Protein AF-A0A9E3QJW7-F1 (afdb_monomer)

Structure (mmCIF, N/CA/C/O backbone):
data_AF-A0A9E3QJW7-F1
#
_entry.id   AF-A0A9E3QJW7-F1
#
loop_
_atom_site.group_PDB
_atom_site.id
_atom_site.type_symbol
_atom_site.label_atom_id
_atom_site.label_alt_id
_atom_site.label_comp_id
_atom_site.label_asym_id
_atom_site.label_entity_id
_atom_site.label_seq_id
_atom_site.pdbx_PDB_ins_code
_atom_site.Cartn_x
_atom_site.Cartn_y
_atom_site.Cartn_z
_atom_site.occupancy
_atom_site.B_iso_or_equiv
_atom_site.auth_seq_id
_atom_site.auth_comp_id
_atom_site.auth_asym_id
_atom_site.auth_atom_id
_atom_site.pdbx_PDB_model_num
ATOM 1 N N . MET A 1 1 ? 6.721 33.838 -34.056 1.00 31.48 1 MET A N 1
ATOM 2 C CA . MET A 1 1 ? 6.720 32.719 -35.029 1.00 31.48 1 MET A CA 1
ATOM 3 C C . MET A 1 1 ? 8.173 32.371 -35.307 1.00 31.48 1 MET A C 1
ATOM 5 O O . MET A 1 1 ? 8.906 33.285 -35.630 1.00 31.48 1 MET A O 1
ATOM 9 N N . GLN A 1 2 ? 8.704 31.165 -35.151 1.00 28.83 2 GLN A N 1
ATOM 10 C CA . GLN A 1 2 ? 8.181 29.875 -34.718 1.00 28.83 2 GLN A CA 1
ATOM 11 C C . GLN A 1 2 ? 9.437 29.107 -34.252 1.00 28.83 2 GLN A C 1
ATOM 13 O O . GLN A 1 2 ? 10.303 28.796 -35.063 1.00 28.83 2 GLN A O 1
ATOM 18 N N . LEU A 1 3 ? 9.598 28.912 -32.939 1.00 25.64 3 LEU A N 1
ATOM 19 C CA . LEU A 1 3 ? 10.687 28.116 -32.361 1.00 25.64 3 LEU A CA 1
ATOM 20 C C . LEU A 1 3 ? 10.338 26.639 -32.567 1.00 25.64 3 LEU A C 1
ATOM 22 O O . LEU A 1 3 ? 9.474 26.096 -31.883 1.00 25.64 3 LEU A O 1
ATOM 26 N N . GLY A 1 4 ? 10.965 26.014 -33.559 1.00 29.80 4 GLY A N 1
ATOM 27 C CA . GLY A 1 4 ? 10.860 24.583 -33.808 1.00 29.80 4 GLY A CA 1
ATOM 28 C C . GLY A 1 4 ? 11.820 23.811 -32.914 1.00 29.80 4 GLY A C 1
ATOM 29 O O . GLY A 1 4 ? 12.896 23.434 -33.361 1.00 29.80 4 GLY A O 1
ATOM 30 N N . THR A 1 5 ? 11.422 23.552 -31.671 1.00 27.86 5 THR A N 1
ATOM 31 C CA . THR A 1 5 ? 12.061 22.520 -30.847 1.00 27.86 5 THR A CA 1
ATOM 32 C C . THR A 1 5 ? 11.165 21.291 -30.864 1.00 27.86 5 THR A C 1
ATOM 34 O O . THR A 1 5 ? 10.230 21.165 -30.075 1.00 27.86 5 THR A O 1
ATOM 37 N N . VAL A 1 6 ? 11.419 20.389 -31.810 1.00 31.25 6 VAL A N 1
ATOM 38 C CA . VAL A 1 6 ? 10.784 19.070 -31.848 1.00 31.25 6 VAL A CA 1
ATOM 39 C C . VAL A 1 6 ? 11.534 18.169 -30.865 1.00 31.25 6 VAL A C 1
ATOM 41 O O . VAL A 1 6 ? 12.520 17.535 -31.223 1.00 31.25 6 VAL A O 1
ATOM 44 N N . TYR A 1 7 ? 11.075 18.106 -29.613 1.00 31.20 7 TYR A N 1
ATOM 45 C CA . TYR A 1 7 ? 11.395 16.978 -28.734 1.00 31.20 7 TYR A CA 1
ATOM 46 C C . TYR A 1 7 ? 10.471 15.814 -29.103 1.00 31.20 7 TYR A C 1
ATOM 48 O O . TYR A 1 7 ? 9.400 15.641 -28.526 1.00 31.20 7 TYR A O 1
ATOM 56 N N . ALA A 1 8 ? 10.870 15.030 -30.102 1.00 31.38 8 ALA A N 1
ATOM 57 C CA . ALA A 1 8 ? 10.244 13.753 -30.411 1.00 31.38 8 ALA A CA 1
ATOM 58 C C . ALA A 1 8 ? 11.150 12.612 -29.933 1.00 31.38 8 ALA A C 1
ATOM 60 O O . ALA A 1 8 ? 12.107 12.266 -30.615 1.00 31.38 8 ALA A O 1
ATOM 61 N N . CYS A 1 9 ? 10.826 12.032 -28.773 1.00 32.59 9 CYS A N 1
ATOM 62 C CA . CYS A 1 9 ? 10.809 10.577 -28.570 1.00 32.59 9 CYS A CA 1
ATOM 63 C C . CYS A 1 9 ? 10.028 10.241 -27.279 1.00 32.59 9 CYS A C 1
ATOM 65 O O . CYS A 1 9 ? 10.591 9.996 -26.219 1.00 32.59 9 CYS A O 1
ATOM 67 N N . ALA A 1 10 ? 8.696 10.305 -27.365 1.00 38.59 10 ALA A N 1
ATOM 68 C CA . ALA A 1 10 ? 7.744 9.764 -26.379 1.00 38.59 10 ALA A CA 1
ATOM 69 C C . ALA A 1 10 ? 6.704 8.843 -27.061 1.00 38.59 10 ALA A C 1
ATOM 71 O O . ALA A 1 10 ? 5.594 8.629 -26.583 1.00 38.59 10 ALA A O 1
ATOM 72 N N . SER A 1 11 ? 7.058 8.319 -28.230 1.00 49.03 11 SER A N 1
ATOM 73 C CA . SER A 1 11 ? 6.372 7.254 -28.968 1.00 49.03 11 SER A CA 1
ATOM 74 C C . SER A 1 11 ? 6.883 5.906 -28.428 1.00 49.03 11 SER A C 1
ATOM 76 O O . SER A 1 11 ? 8.088 5.721 -28.449 1.00 49.03 11 SER A O 1
ATOM 78 N N . ARG A 1 12 ? 6.133 4.897 -27.954 1.00 67.56 12 ARG A N 1
ATOM 79 C CA . ARG A 1 12 ? 4.726 4.479 -28.103 1.00 67.56 12 ARG A CA 1
ATOM 80 C C . ARG A 1 12 ? 4.368 3.485 -26.968 1.00 67.56 12 ARG A C 1
ATOM 82 O O . ARG A 1 12 ? 4.414 2.275 -27.187 1.00 67.56 12 ARG A O 1
ATOM 89 N N . LEU A 1 13 ? 3.999 3.935 -25.767 1.00 86.44 13 LEU A N 1
ATOM 90 C CA . LEU A 1 13 ? 3.218 3.053 -24.882 1.00 86.44 13 LEU A CA 1
ATOM 91 C C . LEU A 1 13 ? 1.763 3.136 -25.345 1.00 86.44 13 LEU A C 1
ATOM 93 O O . LEU A 1 13 ? 1.058 4.105 -25.076 1.00 86.44 13 LEU A O 1
ATOM 97 N N . ALA A 1 14 ? 1.359 2.163 -26.155 1.00 92.00 14 ALA A N 1
ATOM 98 C CA . ALA A 1 14 ? 0.038 2.090 -26.761 1.00 92.00 14 ALA A CA 1
ATOM 99 C C . ALA A 1 14 ? -0.401 0.624 -26.873 1.00 92.00 14 ALA A C 1
ATOM 101 O O . ALA A 1 14 ? 0.463 -0.258 -26.950 1.00 92.00 14 ALA A O 1
ATOM 102 N N . PRO A 1 15 ? -1.716 0.347 -26.941 1.00 94.06 15 PRO A N 1
ATOM 103 C CA . PRO A 1 15 ? -2.205 -0.996 -27.223 1.00 94.06 15 PRO A CA 1
ATOM 104 C C . PRO A 1 15 ? -1.547 -1.563 -28.489 1.00 94.06 15 PRO A C 1
ATOM 106 O O . PRO A 1 15 ? -1.438 -0.885 -29.510 1.00 94.06 15 PRO A O 1
ATOM 109 N N . GLY A 1 16 ? -1.073 -2.803 -28.413 1.00 93.00 16 GLY A N 1
ATOM 110 C CA . GLY A 1 16 ? -0.379 -3.505 -29.491 1.00 93.00 16 GLY A CA 1
ATOM 111 C C . GLY A 1 16 ? 1.133 -3.270 -29.571 1.00 93.00 16 GLY A C 1
ATOM 112 O O . GLY A 1 16 ? 1.803 -4.040 -30.263 1.00 93.00 16 GLY A O 1
ATOM 113 N N . ALA A 1 17 ? 1.685 -2.273 -28.869 1.00 93.50 17 ALA A N 1
ATOM 114 C CA . ALA A 1 17 ? 3.126 -2.016 -28.849 1.00 93.50 17 ALA A CA 1
ATOM 115 C C . ALA A 1 17 ? 3.904 -3.135 -28.131 1.00 93.50 17 ALA A C 1
ATOM 117 O O . ALA A 1 17 ? 3.371 -3.803 -27.246 1.00 93.50 17 ALA A O 1
ATOM 118 N N . GLN A 1 18 ? 5.176 -3.321 -28.496 1.00 93.88 18 GLN A N 1
ATOM 119 C CA . GLN A 1 18 ? 6.079 -4.309 -27.889 1.00 93.88 18 GLN A CA 1
ATOM 120 C C . GLN A 1 18 ? 7.389 -3.651 -27.425 1.00 93.88 18 GLN A C 1
ATOM 122 O O . GLN A 1 18 ? 8.423 -3.832 -28.064 1.00 93.88 18 GLN A O 1
ATOM 127 N N . PRO A 1 19 ? 7.373 -2.855 -26.337 1.00 90.31 19 PRO A N 1
ATOM 128 C CA . PRO A 1 19 ? 8.583 -2.199 -25.828 1.00 90.31 19 PRO A CA 1
ATOM 129 C C . PRO A 1 19 ? 9.615 -3.199 -25.281 1.00 90.31 19 PRO A C 1
ATOM 131 O O . PRO A 1 19 ? 10.808 -2.913 -25.244 1.00 90.31 19 PRO A O 1
ATOM 134 N N . ILE A 1 20 ? 9.160 -4.385 -24.868 1.00 92.06 20 ILE A N 1
ATOM 135 C CA . ILE A 1 20 ? 10.013 -5.532 -24.563 1.00 92.06 20 ILE A CA 1
ATOM 136 C C . ILE A 1 20 ? 9.689 -6.606 -25.597 1.00 92.06 20 ILE A C 1
ATOM 138 O O . ILE A 1 20 ? 8.522 -6.953 -25.783 1.00 92.06 20 ILE A O 1
ATOM 142 N N . SER A 1 21 ? 10.720 -7.148 -26.248 1.00 89.69 21 SER A N 1
ATOM 143 C CA . SER A 1 21 ? 10.551 -8.210 -27.244 1.00 89.69 21 SER A CA 1
ATOM 144 C C . SER A 1 21 ? 9.751 -9.385 -26.670 1.00 89.69 21 SER A C 1
ATOM 146 O O . SER A 1 21 ? 10.072 -9.907 -25.600 1.00 89.69 21 SER A O 1
ATOM 148 N N . GLY A 1 22 ? 8.683 -9.766 -27.373 1.00 90.94 22 GLY A N 1
ATOM 149 C CA . GLY A 1 22 ? 7.771 -10.835 -26.968 1.00 90.94 22 GLY A CA 1
ATOM 150 C C . GLY A 1 22 ? 6.655 -10.426 -25.998 1.00 90.94 22 GLY A C 1
ATOM 151 O O . GLY A 1 22 ? 5.765 -11.237 -25.769 1.00 90.94 22 GLY A O 1
ATOM 152 N N . PHE A 1 23 ? 6.647 -9.197 -25.471 1.00 95.12 23 PHE A N 1
ATOM 153 C CA . PHE A 1 23 ? 5.583 -8.702 -24.591 1.00 95.12 23 PHE A CA 1
ATOM 154 C C . PHE A 1 23 ? 4.743 -7.635 -25.293 1.00 95.12 23 PHE A C 1
ATOM 156 O O . PHE A 1 23 ? 5.212 -6.521 -25.525 1.00 95.12 23 PHE A O 1
ATOM 163 N N . ARG A 1 24 ? 3.488 -7.957 -25.618 1.00 96.38 24 ARG A N 1
ATOM 164 C CA . ARG A 1 24 ? 2.569 -7.058 -26.334 1.00 96.38 24 ARG A CA 1
ATOM 165 C C . ARG A 1 24 ? 1.632 -6.343 -25.373 1.00 96.38 24 ARG A C 1
ATOM 167 O O . ARG A 1 24 ? 0.819 -6.991 -24.728 1.00 96.38 24 ARG A O 1
ATOM 174 N N . LEU A 1 25 ? 1.697 -5.015 -25.323 1.00 96.69 25 LEU A N 1
ATOM 175 C CA . LEU A 1 25 ? 0.803 -4.194 -24.505 1.00 96.69 25 LEU A CA 1
ATOM 176 C C . LEU A 1 25 ? -0.653 -4.344 -24.953 1.00 96.69 25 LEU A C 1
ATOM 178 O O . LEU A 1 25 ? -0.932 -4.400 -26.152 1.00 96.69 25 LEU A O 1
ATOM 182 N N . ARG A 1 26 ? -1.583 -4.368 -23.998 1.00 95.19 26 ARG A N 1
ATOM 183 C CA . ARG A 1 26 ? -3.026 -4.410 -24.258 1.00 95.19 26 ARG A CA 1
ATOM 184 C C . ARG A 1 26 ? -3.720 -3.200 -23.666 1.00 95.19 26 ARG A C 1
ATOM 186 O O . ARG A 1 26 ? -3.970 -2.241 -24.388 1.00 95.19 26 ARG A O 1
ATOM 193 N N . ASP A 1 27 ? -3.948 -3.221 -22.360 1.00 93.69 27 ASP A N 1
ATOM 194 C CA . ASP A 1 27 ? -4.720 -2.205 -21.660 1.00 93.69 27 ASP A CA 1
ATOM 195 C C . ASP A 1 27 ? -3.830 -1.469 -20.667 1.00 93.69 27 ASP A C 1
ATOM 197 O O . ASP A 1 27 ? -3.009 -2.064 -19.964 1.00 93.69 27 ASP A O 1
ATOM 201 N N . ARG A 1 28 ? -3.998 -0.152 -20.579 1.00 93.50 28 ARG A N 1
ATOM 202 C CA . ARG A 1 28 ? -3.346 0.624 -19.526 1.00 93.50 28 ARG A CA 1
ATOM 203 C C . ARG A 1 28 ? -4.141 0.459 -18.236 1.00 93.50 28 ARG A C 1
ATOM 205 O O . ARG A 1 28 ? -5.242 0.987 -18.122 1.00 93.50 28 ARG A O 1
ATOM 212 N N . LEU A 1 29 ? -3.559 -0.241 -17.269 1.00 88.75 29 LEU A N 1
ATOM 213 C CA . LEU A 1 29 ? -4.174 -0.537 -15.975 1.00 88.75 29 LEU A CA 1
ATOM 214 C C . LEU A 1 29 ? -4.125 0.667 -15.037 1.00 88.75 29 LEU A C 1
ATOM 216 O O . LEU A 1 29 ? -5.066 0.924 -14.297 1.00 88.75 29 LEU A O 1
ATOM 220 N N . SER A 1 30 ? -3.018 1.415 -15.046 1.00 82.38 30 SER A N 1
ATOM 221 C CA . SER A 1 30 ? -2.906 2.621 -14.227 1.00 82.38 30 SER A CA 1
ATOM 222 C C . SER A 1 30 ? -1.926 3.639 -14.797 1.00 82.38 30 SER A C 1
ATOM 224 O O . SER A 1 30 ? -0.978 3.304 -15.510 1.00 82.38 30 SER A O 1
ATOM 226 N N . LEU A 1 31 ? -2.166 4.899 -14.440 1.00 81.31 31 LEU A N 1
ATOM 227 C CA . LEU A 1 31 ? -1.264 6.022 -14.654 1.00 81.31 31 LEU A CA 1
ATOM 228 C C . LEU A 1 31 ? -1.027 6.685 -13.296 1.00 81.31 31 LEU A C 1
ATOM 230 O O . LEU A 1 31 ? -1.947 7.252 -12.706 1.00 81.31 31 LEU A O 1
ATOM 234 N N . GLY A 1 32 ? 0.188 6.563 -12.772 1.00 67.25 32 GLY A N 1
ATOM 235 C CA . GLY A 1 32 ? 0.577 7.115 -11.480 1.00 67.25 32 GLY A CA 1
ATOM 236 C C . GLY A 1 32 ? 1.787 8.030 -11.594 1.00 67.25 32 GLY A C 1
ATOM 237 O O . GLY A 1 32 ? 2.470 8.064 -12.611 1.00 67.25 32 GLY A O 1
ATOM 238 N N . SER A 1 33 ? 2.077 8.742 -10.508 1.00 59.50 33 SER A N 1
ATOM 239 C CA . SER A 1 33 ? 3.256 9.607 -10.412 1.00 59.50 33 SER A CA 1
ATOM 240 C C . SER A 1 33 ? 4.560 8.806 -10.539 1.00 59.50 33 SER A C 1
ATOM 242 O O . SER A 1 33 ? 5.439 9.148 -11.314 1.00 59.50 33 SER A O 1
ATOM 244 N N . ALA A 1 34 ? 4.604 7.618 -9.930 1.00 62.06 34 ALA A N 1
ATOM 245 C CA . ALA A 1 34 ? 5.728 6.698 -10.081 1.00 62.06 34 ALA A CA 1
ATOM 246 C C . ALA A 1 34 ? 5.868 6.087 -11.493 1.00 62.06 34 ALA A C 1
ATOM 248 O O . ALA A 1 34 ? 6.875 5.435 -11.748 1.00 62.06 34 ALA A O 1
ATOM 249 N N . GLY A 1 35 ? 4.879 6.230 -12.384 1.00 79.00 35 GLY A N 1
ATOM 250 C CA . GLY A 1 35 ? 4.906 5.654 -13.729 1.00 79.00 35 GLY A CA 1
ATOM 251 C C . GLY A 1 35 ? 3.604 4.983 -14.168 1.00 79.00 35 GLY A C 1
ATOM 252 O O . GLY A 1 35 ? 2.576 5.040 -13.487 1.00 79.00 35 GLY A O 1
ATOM 253 N N . GLU A 1 36 ? 3.659 4.330 -15.325 1.00 89.38 36 GLU A N 1
ATOM 254 C CA . GLU A 1 36 ? 2.509 3.703 -15.987 1.00 89.38 36 GLU A CA 1
ATOM 255 C C . GLU A 1 36 ? 2.519 2.188 -15.781 1.00 89.38 36 GLU A C 1
ATOM 257 O O . GLU A 1 36 ? 3.582 1.569 -15.790 1.00 89.38 36 GLU A O 1
ATOM 262 N N . VAL A 1 37 ? 1.348 1.564 -15.640 1.00 91.75 37 VAL A N 1
ATOM 263 C CA . VAL A 1 37 ? 1.221 0.100 -15.602 1.00 91.75 37 VAL A CA 1
ATOM 264 C C . VAL A 1 37 ? 0.300 -0.358 -16.717 1.00 91.75 37 VAL A C 1
ATOM 266 O O . VAL A 1 37 ? -0.810 0.154 -16.860 1.00 91.75 37 VAL A O 1
ATOM 269 N N . TRP A 1 38 ? 0.753 -1.346 -17.477 1.00 95.25 38 TRP A N 1
ATOM 270 C CA . TRP A 1 38 ? 0.032 -1.932 -18.599 1.00 95.25 38 TRP A CA 1
ATOM 271 C C . TRP A 1 38 ? -0.139 -3.433 -18.407 1.00 95.25 38 TRP A C 1
ATOM 273 O O . TRP A 1 38 ? 0.783 -4.102 -17.943 1.00 95.25 38 TRP A O 1
ATOM 283 N N . SER A 1 39 ? -1.288 -3.972 -18.807 1.00 95.94 39 SER A N 1
ATOM 284 C CA . SER A 1 39 ? -1.405 -5.398 -19.087 1.00 95.94 39 SER A CA 1
ATOM 285 C C . SER A 1 39 ? -0.676 -5.695 -20.395 1.00 95.94 39 SER A C 1
ATOM 287 O O . SER A 1 39 ? -0.695 -4.901 -21.343 1.00 95.94 39 SER A O 1
ATOM 289 N N . ALA A 1 40 ? -0.001 -6.836 -20.448 1.00 97.06 40 ALA A N 1
ATOM 290 C CA . ALA A 1 40 ? 0.681 -7.297 -21.640 1.00 97.06 40 ALA A CA 1
ATOM 291 C C . ALA A 1 40 ? 0.496 -8.801 -21.824 1.00 97.06 40 ALA A C 1
ATOM 293 O O . ALA A 1 40 ? 0.466 -9.556 -20.857 1.00 97.06 40 ALA A O 1
ATOM 294 N N . GLU A 1 41 ? 0.389 -9.230 -23.073 1.00 97.00 41 GLU A N 1
ATOM 295 C CA . GLU A 1 41 ? 0.503 -10.631 -23.459 1.00 97.00 41 GLU A CA 1
ATOM 296 C C . GLU A 1 41 ? 1.989 -10.999 -23.504 1.00 97.00 41 GLU A C 1
ATOM 298 O O . GLU A 1 41 ? 2.763 -10.367 -24.226 1.00 97.00 41 GLU A O 1
ATOM 303 N N . ALA A 1 42 ? 2.388 -11.977 -22.697 1.00 95.12 42 ALA A N 1
ATOM 304 C CA . ALA A 1 42 ? 3.748 -12.494 -22.625 1.00 95.12 42 ALA A CA 1
ATOM 305 C C . ALA A 1 42 ? 3.965 -13.650 -23.623 1.00 95.12 42 ALA A C 1
ATOM 307 O O . ALA A 1 42 ? 2.994 -14.257 -24.095 1.00 95.12 42 ALA A O 1
ATOM 308 N N . PRO A 1 43 ? 5.227 -14.029 -23.912 1.00 92.69 43 PRO A N 1
ATOM 309 C CA . PRO A 1 43 ? 5.510 -15.232 -24.687 1.00 92.69 43 PRO A CA 1
ATOM 310 C C . PRO A 1 43 ? 4.862 -16.456 -24.032 1.00 92.69 43 PRO A C 1
ATOM 312 O O . PRO A 1 43 ? 5.070 -16.704 -22.849 1.00 92.69 43 PRO A O 1
ATOM 315 N N . GLY A 1 44 ? 4.075 -17.217 -24.794 1.00 90.44 44 GLY A N 1
ATOM 316 C CA . GLY A 1 44 ? 3.275 -18.327 -24.262 1.00 90.44 44 GLY A CA 1
ATOM 317 C C . GLY A 1 44 ? 1.799 -17.992 -24.020 1.00 90.44 44 GLY A C 1
ATOM 318 O O . GLY A 1 44 ? 1.062 -18.858 -23.562 1.00 90.44 44 GLY A O 1
ATOM 319 N N . GLY A 1 45 ? 1.352 -16.774 -24.348 1.00 92.00 45 GLY A N 1
ATOM 320 C CA . GLY A 1 45 ? -0.072 -16.420 -24.438 1.00 92.00 45 GLY A CA 1
ATOM 321 C C . GLY A 1 45 ? -0.759 -16.108 -23.105 1.00 92.00 45 GLY A C 1
ATOM 322 O O . GLY A 1 45 ? -1.974 -15.926 -23.073 1.00 92.00 45 GLY A O 1
ATOM 323 N N . TYR A 1 46 ? -0.008 -16.035 -22.004 1.00 93.56 46 TYR A N 1
ATOM 324 C CA . TYR A 1 46 ? -0.524 -15.602 -20.705 1.00 93.56 46 TYR A CA 1
ATOM 325 C C . TYR A 1 46 ? -0.326 -14.096 -20.500 1.00 93.56 46 TYR A C 1
ATOM 327 O O . TYR A 1 46 ? 0.501 -13.460 -21.158 1.00 93.56 46 TYR A O 1
ATOM 335 N N . TYR A 1 47 ? -1.082 -13.518 -19.567 1.00 95.00 47 TYR A N 1
ATOM 336 C CA . TYR A 1 47 ? -1.055 -12.082 -19.302 1.00 95.00 47 TYR A CA 1
ATOM 337 C C . TYR A 1 47 ? -0.202 -11.724 -18.088 1.00 95.00 47 TYR A C 1
ATOM 339 O O . TYR A 1 47 ? -0.170 -12.435 -17.085 1.00 95.00 47 TYR A O 1
ATOM 347 N N . VAL A 1 48 ? 0.477 -10.587 -18.189 1.00 96.12 48 VAL A N 1
ATOM 348 C CA . VAL A 1 48 ? 1.356 -10.023 -17.161 1.00 96.12 48 VAL A CA 1
ATOM 349 C C . VAL A 1 48 ? 1.100 -8.529 -17.001 1.00 96.12 48 VAL A C 1
ATOM 351 O O . VAL A 1 48 ? 0.506 -7.896 -17.873 1.00 96.12 48 VAL A O 1
ATOM 354 N N . ALA A 1 49 ? 1.586 -7.951 -15.907 1.00 95.88 49 ALA A N 1
ATOM 355 C CA . ALA A 1 49 ? 1.652 -6.509 -15.726 1.00 95.88 49 ALA A CA 1
ATOM 356 C C . ALA A 1 49 ? 3.077 -6.003 -15.997 1.00 95.88 49 ALA A C 1
ATOM 358 O O . ALA A 1 49 ? 4.047 -6.504 -15.425 1.00 95.88 49 ALA A O 1
ATOM 359 N N . LEU A 1 50 ? 3.207 -4.982 -16.841 1.00 95.12 50 LEU A N 1
ATOM 360 C CA . LEU A 1 50 ? 4.450 -4.252 -17.073 1.00 95.12 50 LEU A CA 1
ATOM 361 C C . LEU A 1 50 ? 4.335 -2.857 -16.467 1.00 95.12 50 LEU A C 1
ATOM 363 O O . LEU A 1 50 ? 3.491 -2.061 -16.881 1.00 95.12 50 LEU A O 1
ATOM 367 N N . LYS A 1 51 ? 5.185 -2.560 -15.483 1.00 92.38 51 LYS A N 1
ATOM 368 C CA . LYS A 1 51 ? 5.287 -1.232 -14.874 1.00 92.38 51 LYS A CA 1
ATOM 369 C C . LYS A 1 51 ? 6.478 -0.481 -15.448 1.00 92.38 51 LYS A C 1
ATOM 371 O O . LYS A 1 51 ? 7.605 -0.939 -15.308 1.00 92.38 51 LYS A O 1
ATOM 376 N N . PHE A 1 52 ? 6.216 0.675 -16.036 1.00 92.06 52 PHE A N 1
ATOM 377 C CA . PHE A 1 52 ? 7.191 1.548 -16.673 1.00 92.06 52 PHE A CA 1
ATOM 378 C C . PHE A 1 52 ? 7.500 2.716 -15.745 1.00 92.06 52 PHE A C 1
ATOM 380 O O . PHE A 1 52 ? 6.617 3.515 -15.436 1.00 92.06 52 PHE A O 1
ATOM 387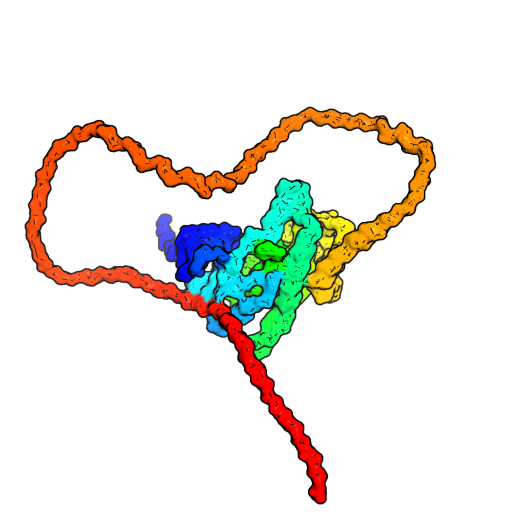 N N . LEU A 1 53 ? 8.746 2.804 -15.291 1.00 89.31 53 LEU A N 1
ATOM 388 C CA . LEU A 1 53 ? 9.246 3.873 -14.434 1.00 89.31 53 LEU A CA 1
ATOM 389 C C . LEU A 1 53 ? 10.212 4.732 -15.246 1.00 89.31 53 LEU A C 1
ATOM 391 O O . LEU A 1 53 ? 11.138 4.194 -15.849 1.00 89.31 53 LEU A O 1
ATOM 395 N N . ARG A 1 54 ? 10.045 6.055 -15.231 1.00 88.75 54 ARG A N 1
ATOM 396 C CA . ARG A 1 54 ? 11.010 6.950 -15.875 1.00 88.75 54 ARG A CA 1
ATOM 397 C C . ARG A 1 54 ? 12.243 7.122 -14.994 1.00 88.75 54 ARG A C 1
ATOM 399 O O . ARG A 1 54 ? 12.135 7.501 -13.826 1.00 88.75 54 ARG A O 1
ATOM 406 N N . LEU A 1 55 ? 13.405 6.850 -15.567 1.00 88.75 55 LEU A N 1
ATOM 407 C CA . LEU A 1 55 ? 14.695 7.021 -14.925 1.00 88.75 55 LEU A CA 1
ATOM 408 C C . LEU A 1 55 ? 15.111 8.496 -14.959 1.00 88.75 55 LEU A C 1
ATOM 410 O O . LEU A 1 55 ? 14.974 9.178 -15.970 1.00 88.75 55 LEU A O 1
ATOM 414 N N . ALA A 1 56 ? 15.635 8.993 -13.841 1.00 88.31 56 ALA A N 1
ATOM 415 C CA . ALA A 1 56 ? 16.259 10.315 -13.764 1.00 88.31 56 ALA A CA 1
ATOM 416 C C . ALA A 1 56 ? 17.696 10.301 -14.312 1.00 88.31 56 ALA A C 1
ATOM 418 O O . ALA A 1 56 ? 18.201 11.326 -14.763 1.00 88.31 56 ALA A O 1
ATOM 419 N N . ARG A 1 57 ? 18.346 9.134 -14.257 1.00 89.12 57 ARG A N 1
ATOM 420 C CA . ARG A 1 57 ? 19.652 8.833 -14.849 1.00 89.12 57 ARG A CA 1
ATOM 421 C C . ARG A 1 57 ? 19.771 7.334 -15.091 1.00 89.12 57 ARG A C 1
ATOM 423 O O . ARG A 1 57 ? 19.064 6.548 -14.458 1.00 89.12 57 ARG A O 1
ATOM 430 N N . GLU A 1 58 ? 20.712 6.936 -15.935 1.00 86.31 58 GLU A N 1
ATOM 431 C CA . GLU A 1 58 ? 21.021 5.519 -16.107 1.00 86.31 58 GLU A CA 1
ATOM 432 C C . GLU A 1 58 ? 21.627 4.923 -14.816 1.00 86.31 58 GLU A C 1
ATOM 434 O O . GLU A 1 58 ? 22.504 5.545 -14.197 1.00 86.31 58 GLU A O 1
ATOM 439 N N . PRO A 1 59 ? 21.163 3.737 -14.374 1.00 84.81 59 PRO A N 1
ATOM 440 C CA . PRO A 1 59 ? 21.761 3.030 -13.251 1.00 84.81 59 PRO A CA 1
ATOM 441 C C . PRO A 1 59 ? 23.121 2.437 -13.628 1.00 84.81 59 PRO A C 1
ATOM 443 O O . PRO A 1 59 ? 23.282 1.807 -14.677 1.00 84.81 59 PRO A O 1
ATOM 446 N N . GLY A 1 60 ? 24.090 2.563 -12.722 1.00 85.50 60 GLY A N 1
ATOM 447 C CA . GLY A 1 60 ? 25.362 1.853 -12.819 1.00 85.50 60 GLY A CA 1
ATOM 448 C C . GLY A 1 60 ? 25.177 0.337 -12.708 1.00 85.50 60 GLY A C 1
ATOM 449 O O . GLY A 1 60 ? 24.130 -0.164 -12.297 1.00 85.50 60 GLY A O 1
ATOM 450 N N . GLU A 1 61 ? 26.203 -0.441 -13.057 1.00 81.25 61 GLU A N 1
ATOM 451 C CA . GLU A 1 61 ? 26.094 -1.905 -13.017 1.00 81.25 61 GLU A CA 1
ATOM 452 C C . GLU A 1 61 ? 25.844 -2.488 -11.632 1.00 81.25 61 GLU A C 1
ATOM 454 O O . GLU A 1 61 ? 24.996 -3.367 -11.486 1.00 81.25 61 GLU A O 1
ATOM 459 N N . ALA A 1 62 ? 26.570 -1.997 -10.629 1.00 78.88 62 ALA A N 1
ATOM 460 C CA . ALA A 1 62 ? 26.391 -2.424 -9.249 1.00 78.88 62 ALA A CA 1
ATOM 461 C C . ALA A 1 62 ? 24.982 -2.075 -8.747 1.00 78.88 62 ALA A C 1
ATOM 463 O O . ALA A 1 62 ? 24.317 -2.918 -8.153 1.00 78.88 62 ALA A O 1
ATOM 464 N N . GLU A 1 63 ? 24.480 -0.882 -9.081 1.00 82.50 63 GLU A N 1
ATOM 465 C CA . GLU A 1 63 ? 23.123 -0.450 -8.730 1.00 82.50 63 GLU A CA 1
ATOM 466 C C . GLU A 1 63 ? 22.072 -1.354 -9.378 1.00 82.50 63 GLU A C 1
ATOM 468 O O . GLU A 1 63 ? 21.173 -1.843 -8.699 1.00 82.50 63 GLU A O 1
ATOM 473 N N . PHE A 1 64 ? 22.209 -1.638 -10.678 1.00 79.81 64 PHE A N 1
ATOM 474 C CA . PHE A 1 64 ? 21.277 -2.507 -11.394 1.00 79.81 64 PHE A CA 1
ATOM 475 C C . PHE A 1 64 ? 21.277 -3.936 -10.826 1.00 79.81 64 PHE A C 1
ATOM 477 O O . PHE A 1 64 ? 20.211 -4.527 -10.656 1.00 79.81 64 PHE A O 1
ATOM 484 N N . ARG A 1 65 ? 22.450 -4.477 -10.458 1.00 77.81 65 ARG A N 1
ATOM 485 C CA . ARG A 1 65 ? 22.562 -5.781 -9.778 1.00 77.81 65 ARG A CA 1
ATOM 486 C C . ARG A 1 65 ? 21.921 -5.772 -8.387 1.00 77.81 65 ARG A C 1
ATOM 488 O O . ARG A 1 65 ? 21.146 -6.679 -8.084 1.00 77.81 65 ARG A O 1
ATOM 495 N N . ALA A 1 66 ? 22.170 -4.742 -7.579 1.00 74.75 66 ALA A N 1
ATOM 496 C CA . ALA A 1 66 ? 21.582 -4.599 -6.245 1.00 74.75 66 ALA A CA 1
ATOM 497 C C . ALA A 1 66 ? 20.044 -4.516 -6.294 1.00 74.75 66 ALA A C 1
ATOM 499 O O . ALA A 1 66 ? 19.351 -5.114 -5.470 1.00 74.75 66 ALA A O 1
ATOM 500 N N . LEU A 1 67 ? 19.491 -3.844 -7.309 1.00 76.94 67 LEU A N 1
ATOM 501 C CA . LEU A 1 67 ? 18.048 -3.830 -7.561 1.00 76.94 67 LEU A CA 1
ATOM 502 C C . LEU A 1 67 ? 17.500 -5.221 -7.896 1.00 76.94 67 LEU A C 1
ATOM 504 O O . LEU A 1 67 ? 16.416 -5.584 -7.436 1.00 76.94 67 LEU A O 1
ATOM 508 N N . GLY A 1 68 ? 18.261 -6.020 -8.647 1.00 76.88 68 GLY A N 1
ATOM 509 C CA . GLY A 1 68 ? 17.940 -7.422 -8.907 1.00 76.88 68 GLY A CA 1
ATOM 510 C C . GLY A 1 68 ? 17.778 -8.240 -7.622 1.00 76.88 68 GLY A C 1
ATOM 511 O O . GLY A 1 68 ? 16.795 -8.969 -7.494 1.00 76.88 68 GLY A O 1
ATOM 512 N N . ALA A 1 69 ? 18.680 -8.071 -6.648 1.00 76.44 69 ALA A N 1
ATOM 513 C CA . ALA A 1 69 ? 18.613 -8.756 -5.351 1.00 76.44 69 ALA A CA 1
ATOM 514 C C . ALA A 1 69 ? 17.405 -8.317 -4.505 1.00 76.44 69 ALA A C 1
ATOM 516 O O . ALA A 1 69 ? 16.773 -9.124 -3.822 1.00 76.44 69 ALA A O 1
ATOM 517 N N . LEU A 1 70 ? 17.027 -7.039 -4.577 1.00 75.75 70 LEU A N 1
ATOM 518 C CA . LEU A 1 70 ? 15.819 -6.561 -3.911 1.00 75.75 70 LEU A CA 1
ATOM 519 C C . LEU A 1 70 ? 14.573 -7.211 -4.519 1.00 75.75 70 LEU A C 1
ATOM 521 O O . LEU A 1 70 ? 13.723 -7.717 -3.794 1.00 75.75 70 LEU A O 1
ATOM 525 N N . TRP A 1 71 ? 14.471 -7.271 -5.845 1.00 80.12 71 TRP A N 1
ATOM 526 C CA . TRP A 1 71 ? 13.316 -7.856 -6.531 1.00 80.12 71 TRP A CA 1
ATOM 527 C C . TRP A 1 71 ? 13.347 -9.387 -6.662 1.00 80.12 71 TRP A C 1
ATOM 529 O O . TRP A 1 71 ? 12.356 -9.988 -7.090 1.00 80.12 71 TRP A O 1
ATOM 539 N N . SER A 1 72 ? 14.416 -10.044 -6.206 1.00 81.19 72 SER A N 1
ATOM 540 C CA . SER A 1 72 ? 14.455 -11.499 -6.032 1.00 81.19 72 SER A CA 1
ATOM 541 C C . SER A 1 72 ? 13.782 -11.969 -4.740 1.00 81.19 72 SER A C 1
ATOM 543 O O . SER A 1 72 ? 13.625 -13.173 -4.553 1.00 81.19 72 SER A O 1
ATOM 545 N N . LEU A 1 73 ? 13.329 -11.060 -3.866 1.00 83.81 73 LEU A N 1
ATOM 546 C CA . LEU A 1 73 ? 12.512 -11.417 -2.704 1.00 83.81 73 LEU A CA 1
ATOM 547 C C . LEU A 1 73 ? 11.261 -12.207 -3.127 1.00 83.81 73 LEU A C 1
ATOM 549 O O . LEU A 1 73 ? 10.610 -11.897 -4.131 1.00 83.81 73 LEU A O 1
ATOM 553 N N . ARG A 1 74 ? 10.932 -13.250 -2.357 1.00 87.56 74 ARG A N 1
ATOM 554 C CA . ARG A 1 74 ? 9.784 -14.136 -2.593 1.00 87.56 74 ARG A CA 1
ATOM 555 C C . ARG A 1 74 ? 9.017 -14.345 -1.298 1.00 87.56 74 ARG A C 1
ATOM 557 O O . ARG A 1 74 ? 9.576 -14.790 -0.300 1.00 87.56 74 ARG A O 1
ATOM 564 N N . HIS A 1 75 ? 7.729 -14.033 -1.331 1.00 92.94 75 HIS A N 1
ATOM 565 C CA . HIS A 1 75 ? 6.803 -14.273 -0.233 1.00 92.94 75 HIS A CA 1
ATOM 566 C C . HIS A 1 75 ? 5.390 -14.448 -0.815 1.00 92.94 75 HIS A C 1
ATOM 568 O O . HIS A 1 75 ? 5.061 -13.728 -1.758 1.00 92.94 75 HIS A O 1
ATOM 574 N N . PRO A 1 76 ? 4.536 -15.339 -0.273 1.00 94.19 76 PRO A N 1
ATOM 575 C CA . PRO A 1 76 ? 3.191 -15.585 -0.811 1.00 94.19 76 PRO A CA 1
ATOM 576 C C . PRO A 1 76 ? 2.326 -14.325 -0.968 1.00 94.19 76 PRO A C 1
ATOM 578 O O . PRO A 1 76 ? 1.537 -14.219 -1.900 1.00 94.19 76 PRO A O 1
ATOM 581 N N . ASN A 1 77 ? 2.510 -13.353 -0.071 1.00 96.00 77 ASN A N 1
ATOM 582 C CA . ASN A 1 77 ? 1.794 -12.074 -0.059 1.00 96.00 77 ASN A CA 1
ATOM 583 C C . ASN A 1 77 ? 2.632 -10.887 -0.585 1.00 96.00 77 ASN A C 1
ATOM 585 O O . ASN A 1 77 ? 2.328 -9.739 -0.277 1.00 96.00 77 ASN A O 1
ATOM 589 N N . LEU A 1 78 ? 3.701 -11.132 -1.348 1.00 93.50 78 LEU A N 1
ATOM 590 C CA . LEU A 1 78 ? 4.474 -10.096 -2.045 1.00 93.50 78 LEU A CA 1
ATOM 591 C C . LEU A 1 78 ? 4.333 -10.314 -3.552 1.00 93.50 78 LEU A C 1
ATOM 593 O O . LEU A 1 78 ? 4.489 -11.441 -4.015 1.00 93.50 78 LEU A O 1
ATOM 597 N N . LEU A 1 79 ? 4.021 -9.263 -4.313 1.00 93.12 79 LEU A N 1
ATOM 598 C CA . LEU A 1 79 ? 3.802 -9.390 -5.753 1.00 93.12 79 LEU A CA 1
ATOM 599 C C . LEU A 1 79 ? 5.138 -9.703 -6.445 1.00 93.12 79 LEU A C 1
ATOM 601 O O . LEU A 1 79 ? 6.025 -8.848 -6.439 1.00 93.12 79 LEU A O 1
ATOM 605 N N . PRO A 1 80 ? 5.322 -10.893 -7.036 1.00 90.50 80 PRO A N 1
ATOM 606 C CA . PRO A 1 80 ? 6.611 -11.277 -7.582 1.00 90.50 80 PRO A CA 1
ATOM 607 C C . PRO A 1 80 ? 6.937 -10.470 -8.843 1.00 90.50 80 PRO A C 1
ATOM 609 O O . PRO A 1 80 ? 6.102 -10.294 -9.733 1.00 90.50 80 PRO A O 1
ATOM 612 N N . SER A 1 81 ? 8.194 -10.038 -8.936 1.00 89.12 81 SER A N 1
ATOM 613 C CA . SER A 1 81 ? 8.783 -9.562 -10.187 1.00 89.12 81 SER A CA 1
ATOM 614 C C . SER A 1 81 ? 9.503 -10.723 -10.876 1.00 89.12 81 SER A C 1
ATOM 616 O O . SER A 1 81 ? 10.351 -11.389 -10.269 1.00 89.12 81 SER A O 1
ATOM 618 N N . PHE A 1 82 ? 9.175 -10.971 -12.143 1.00 88.06 82 PHE A N 1
ATOM 619 C CA . PHE A 1 82 ? 9.819 -12.006 -12.959 1.00 88.06 82 PHE A CA 1
ATOM 620 C C . PHE A 1 82 ? 10.897 -11.448 -13.891 1.00 88.06 82 PHE A C 1
ATOM 622 O O . PHE A 1 82 ? 11.662 -12.217 -14.465 1.00 88.06 82 PHE A O 1
ATOM 629 N N . GLY A 1 83 ? 10.985 -10.128 -14.046 1.00 87.44 83 GLY A N 1
ATOM 630 C CA . GLY A 1 83 ? 12.052 -9.523 -14.826 1.00 87.44 83 GLY A CA 1
ATOM 631 C C . GLY A 1 83 ? 12.125 -8.016 -14.676 1.00 87.44 83 GLY A C 1
ATOM 632 O O . GLY A 1 83 ? 11.149 -7.353 -14.312 1.00 87.44 83 GLY A O 1
ATOM 633 N N . ILE A 1 84 ? 13.323 -7.506 -14.942 1.00 89.06 84 ILE A N 1
ATOM 634 C CA . ILE A 1 84 ? 13.647 -6.086 -14.945 1.00 89.06 84 ILE A CA 1
ATOM 635 C C . ILE A 1 84 ? 14.385 -5.795 -16.246 1.00 89.06 84 ILE A C 1
ATOM 637 O O . ILE A 1 84 ? 15.371 -6.466 -16.573 1.00 89.06 84 ILE A O 1
ATOM 641 N N . TRP A 1 85 ? 13.916 -4.782 -16.963 1.00 89.94 85 TRP A N 1
ATOM 642 C CA . TRP A 1 85 ? 14.520 -4.312 -18.201 1.00 89.94 85 TRP A CA 1
ATOM 643 C C . TRP A 1 85 ? 14.818 -2.830 -18.088 1.00 89.94 85 TRP A C 1
ATOM 645 O O . TRP A 1 85 ? 14.014 -2.076 -17.549 1.00 89.94 85 TRP A O 1
ATOM 655 N N . GLN A 1 86 ? 15.946 -2.411 -18.641 1.00 89.44 86 GLN A N 1
ATOM 656 C CA . GLN A 1 86 ? 16.153 -1.019 -19.009 1.00 89.44 86 GLN A CA 1
ATOM 657 C C . GLN A 1 86 ? 15.923 -0.897 -20.517 1.00 89.44 86 GLN A C 1
ATOM 659 O O . GLN A 1 86 ? 16.543 -1.633 -21.290 1.00 89.44 86 GLN A O 1
ATOM 664 N N . VAL A 1 87 ? 15.004 -0.015 -20.905 1.00 88.06 87 VAL A N 1
ATOM 665 C CA . VAL A 1 87 ? 14.681 0.326 -22.295 1.00 88.06 87 VAL A CA 1
ATOM 666 C C . VAL A 1 87 ? 14.732 1.843 -22.393 1.00 88.06 87 VAL A C 1
ATOM 668 O O . VAL A 1 87 ? 13.872 2.514 -21.832 1.00 88.06 87 VAL A O 1
ATOM 671 N N . ASP A 1 88 ? 15.759 2.374 -23.053 1.00 87.19 88 ASP A N 1
ATOM 672 C CA . ASP A 1 88 ? 16.039 3.813 -23.102 1.00 87.19 88 ASP A CA 1
ATOM 673 C C . ASP A 1 88 ? 16.088 4.437 -21.687 1.00 87.19 88 ASP A C 1
ATOM 675 O O . ASP A 1 88 ? 16.851 3.981 -20.827 1.00 87.19 88 ASP A O 1
ATOM 679 N N . ASP A 1 89 ? 15.259 5.451 -21.422 1.00 87.81 89 ASP A N 1
ATOM 680 C CA . ASP A 1 89 ? 15.105 6.108 -20.121 1.00 87.81 89 ASP A CA 1
ATOM 681 C C . ASP A 1 89 ? 14.031 5.451 -19.231 1.00 87.81 89 ASP A C 1
ATOM 683 O O . ASP A 1 89 ? 13.625 6.024 -18.218 1.00 87.81 89 ASP A O 1
ATOM 687 N N . LEU A 1 90 ? 13.562 4.248 -19.578 1.00 90.00 90 LEU A N 1
ATOM 688 C CA . LEU A 1 90 ? 12.559 3.507 -18.820 1.00 90.00 90 LEU A CA 1
ATOM 689 C C . LEU A 1 90 ? 13.168 2.298 -18.110 1.00 90.00 90 LEU A C 1
ATOM 691 O O . LEU A 1 90 ? 13.826 1.446 -18.708 1.00 90.00 90 LEU A O 1
ATOM 695 N N . LEU A 1 91 ? 12.850 2.172 -16.825 1.00 90.25 91 LEU A N 1
ATOM 696 C CA . LEU A 1 91 ? 12.992 0.936 -16.073 1.00 90.25 91 LEU A CA 1
ATOM 697 C C . LEU A 1 91 ? 11.649 0.207 -16.084 1.00 90.25 91 LEU A C 1
ATOM 699 O O . LEU A 1 91 ? 10.658 0.697 -15.539 1.00 90.25 91 LEU A O 1
ATOM 703 N N . VAL A 1 92 ? 11.615 -0.964 -16.709 1.00 92.25 92 VAL A N 1
ATOM 704 C CA . VAL A 1 92 ? 10.409 -1.775 -16.858 1.00 92.25 92 VAL A CA 1
ATOM 705 C C . VAL A 1 92 ? 10.460 -2.958 -15.904 1.00 92.25 92 VAL A C 1
ATOM 707 O O . VAL A 1 92 ? 11.426 -3.719 -15.894 1.00 92.25 92 VAL A O 1
ATOM 710 N N . LEU A 1 93 ? 9.407 -3.123 -15.108 1.00 91.19 93 LEU A N 1
ATOM 711 C CA . LEU A 1 93 ? 9.248 -4.218 -14.155 1.00 91.19 93 LEU A CA 1
ATOM 712 C C . LEU A 1 93 ? 8.125 -5.136 -14.620 1.00 91.19 93 LEU A C 1
ATOM 714 O O . LEU A 1 93 ? 6.975 -4.707 -14.718 1.00 91.19 93 LEU A O 1
ATOM 718 N N . GLY A 1 94 ? 8.463 -6.3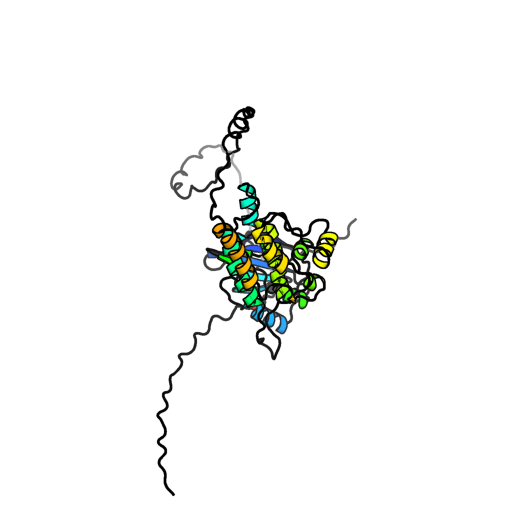94 -14.881 1.00 92.94 94 GLY A N 1
ATOM 719 C CA . GLY A 1 94 ? 7.518 -7.434 -15.275 1.00 92.94 94 GLY A CA 1
ATOM 720 C C . GLY A 1 94 ? 7.023 -8.180 -14.055 1.00 92.94 94 GLY A C 1
ATOM 721 O O . GLY A 1 94 ? 7.822 -8.713 -13.280 1.00 92.94 94 GLY A O 1
ATOM 722 N N . ARG A 1 95 ? 5.705 -8.182 -13.872 1.00 93.00 95 ARG A N 1
ATOM 723 C CA . ARG A 1 95 ? 5.037 -8.661 -12.666 1.00 93.00 95 ARG A CA 1
ATOM 724 C C . ARG A 1 95 ? 3.835 -9.524 -13.001 1.00 93.00 95 ARG A C 1
ATOM 726 O O . ARG A 1 95 ? 3.250 -9.421 -14.079 1.00 93.00 95 ARG A O 1
ATOM 733 N N . GLU A 1 96 ? 3.461 -10.360 -12.047 1.00 93.50 96 GLU A N 1
ATOM 734 C CA . GLU A 1 96 ? 2.183 -11.063 -12.085 1.00 93.50 96 GLU A CA 1
ATOM 735 C C . GLU A 1 96 ? 1.030 -10.059 -12.257 1.00 93.50 96 GLU A C 1
ATOM 737 O O . GLU A 1 96 ? 1.035 -8.986 -11.644 1.00 93.50 96 GLU A O 1
ATOM 742 N N . LEU A 1 97 ? 0.080 -10.385 -13.136 1.00 94.12 97 LEU A N 1
ATOM 743 C CA . LEU A 1 97 ? -1.112 -9.571 -13.337 1.00 94.12 97 LEU A CA 1
ATOM 744 C C . LEU A 1 97 ? -2.072 -9.796 -12.163 1.00 94.12 97 LEU A C 1
ATOM 746 O O . LEU A 1 97 ? -2.359 -10.935 -11.810 1.00 94.12 97 LEU A O 1
ATOM 750 N N . ALA A 1 98 ? -2.542 -8.706 -11.563 1.00 94.12 98 ALA A N 1
ATOM 751 C CA . ALA A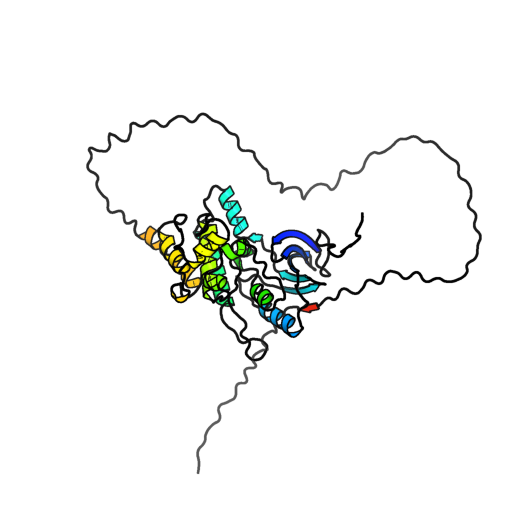 1 98 ? -3.520 -8.748 -10.486 1.00 94.12 98 ALA A CA 1
ATOM 752 C C . ALA A 1 98 ? -4.950 -8.657 -11.019 1.00 94.12 98 ALA A C 1
ATOM 754 O O . ALA A 1 98 ? -5.176 -8.025 -12.050 1.00 94.12 98 ALA A O 1
ATOM 755 N N . ASP A 1 99 ? -5.895 -9.228 -10.273 1.00 93.62 99 ASP A N 1
ATOM 756 C CA . ASP A 1 99 ? -7.320 -9.172 -10.601 1.00 93.62 99 ASP A CA 1
ATOM 757 C C . ASP A 1 99 ? -7.856 -7.753 -10.385 1.00 93.62 99 ASP A C 1
ATOM 759 O O . ASP A 1 99 ? -8.474 -7.174 -11.273 1.00 93.62 99 ASP A O 1
ATOM 763 N N . GLN A 1 100 ? -7.575 -7.176 -9.209 1.00 92.44 100 GLN A N 1
ATOM 764 C CA . GLN A 1 100 ? -7.853 -5.774 -8.879 1.00 92.44 100 GLN A CA 1
ATOM 765 C C . GLN A 1 100 ? -7.078 -5.330 -7.634 1.00 92.44 100 GLN A C 1
ATOM 767 O O . GLN A 1 100 ? -6.499 -6.150 -6.920 1.00 92.44 100 GLN A O 1
ATOM 772 N N . SER A 1 101 ? -7.083 -4.036 -7.323 1.00 95.19 101 SER A N 1
ATOM 773 C CA . SER A 1 101 ? -6.566 -3.516 -6.054 1.00 95.19 101 SER A CA 1
ATOM 774 C C . SER A 1 101 ? -7.637 -3.487 -4.955 1.00 95.19 101 SER A C 1
ATOM 776 O O . SER A 1 101 ? -8.839 -3.483 -5.224 1.00 95.19 101 SER A O 1
ATOM 778 N N . LEU A 1 102 ? -7.225 -3.392 -3.687 1.00 96.75 102 LEU A N 1
ATOM 779 C CA . LEU A 1 102 ? -8.163 -3.119 -2.592 1.00 96.75 102 LEU A CA 1
ATOM 780 C C . LEU A 1 102 ? -8.829 -1.743 -2.733 1.00 96.75 102 LEU A C 1
ATOM 782 O O . LEU A 1 102 ? -9.890 -1.524 -2.160 1.00 96.75 102 LEU A O 1
ATOM 786 N N . TRP A 1 103 ? -8.243 -0.827 -3.510 1.00 95.31 103 TRP A N 1
ATOM 787 C CA . TRP A 1 103 ? -8.898 0.432 -3.862 1.00 95.31 103 TRP A CA 1
ATOM 788 C C . TRP A 1 103 ? -10.106 0.219 -4.780 1.00 95.31 103 TRP A C 1
ATOM 790 O O . TRP A 1 103 ? -11.158 0.807 -4.544 1.00 95.31 103 TRP A O 1
ATOM 800 N N . ASP A 1 104 ? -9.980 -0.663 -5.770 1.00 95.56 104 ASP A N 1
ATOM 801 C CA . ASP A 1 104 ? -11.088 -1.009 -6.668 1.00 95.56 104 ASP A CA 1
ATOM 802 C C . ASP A 1 104 ? -12.185 -1.747 -5.891 1.00 95.56 104 ASP A C 1
ATOM 804 O O . ASP A 1 104 ? -13.356 -1.388 -5.976 1.00 95.56 104 ASP A O 1
ATOM 808 N N . ARG A 1 105 ? -11.793 -2.689 -5.016 1.00 96.62 105 ARG A N 1
ATOM 809 C CA . ARG A 1 105 ? -12.739 -3.382 -4.126 1.00 96.62 105 ARG A CA 1
ATOM 810 C C . ARG A 1 105 ? -13.478 -2.423 -3.188 1.00 96.62 105 ARG A C 1
ATOM 812 O O . ARG A 1 105 ? -14.661 -2.605 -2.920 1.00 96.62 105 ARG A O 1
ATOM 819 N N . TYR A 1 106 ? -12.790 -1.406 -2.674 1.00 97.69 106 TYR A N 1
ATOM 820 C CA . TYR A 1 106 ? -13.435 -0.354 -1.895 1.00 97.69 106 TYR A CA 1
ATOM 821 C C . TYR A 1 106 ? -14.479 0.400 -2.730 1.00 97.69 106 TYR A C 1
ATOM 823 O O . TYR A 1 106 ? -15.584 0.609 -2.241 1.00 97.69 106 TYR A O 1
ATOM 831 N N . GLY A 1 107 ? -14.169 0.739 -3.986 1.00 97.56 107 GLY A N 1
ATOM 832 C CA . GLY A 1 107 ? -15.129 1.339 -4.919 1.00 97.56 107 GLY A CA 1
ATOM 833 C C . GLY A 1 107 ? -16.393 0.493 -5.094 1.00 97.56 107 GLY A C 1
ATOM 834 O O . GLY A 1 107 ? -17.493 1.009 -4.916 1.00 97.56 107 GLY A O 1
ATOM 835 N N . GLU A 1 108 ? -16.237 -0.812 -5.324 1.00 97.31 108 GLU A N 1
ATOM 836 C CA . GLU A 1 108 ? -17.360 -1.762 -5.406 1.00 97.31 108 GLU A CA 1
ATOM 837 C C . GLU A 1 108 ? -18.202 -1.768 -4.122 1.00 97.31 108 GLU A C 1
ATOM 839 O O . GLU A 1 108 ? -19.427 -1.734 -4.175 1.00 97.31 108 GLU A O 1
ATOM 844 N N . ALA A 1 109 ? -17.564 -1.758 -2.947 1.00 97.50 109 ALA A N 1
ATOM 845 C CA . ALA A 1 109 ? -18.284 -1.721 -1.676 1.00 97.50 109 ALA A CA 1
ATOM 846 C C . ALA A 1 109 ? -19.109 -0.429 -1.513 1.00 97.50 109 ALA A C 1
ATOM 848 O O . ALA A 1 109 ? -20.227 -0.478 -0.999 1.00 97.50 109 ALA A O 1
ATOM 849 N N . ILE A 1 110 ? -18.595 0.715 -1.977 1.00 97.69 110 ILE A N 1
ATOM 850 C CA . ILE A 1 110 ? -19.354 1.973 -1.999 1.00 97.69 110 ILE A CA 1
ATOM 851 C C . ILE A 1 110 ? -20.544 1.881 -2.965 1.00 97.69 110 ILE A C 1
ATOM 853 O O . ILE A 1 110 ? -21.642 2.316 -2.617 1.00 97.69 110 ILE A O 1
ATOM 857 N N . GLU A 1 111 ? -20.364 1.290 -4.149 1.00 97.44 111 GLU A N 1
ATOM 858 C CA . GLU A 1 111 ? -21.448 1.060 -5.118 1.00 97.44 111 GLU A CA 1
ATOM 859 C C . GLU A 1 111 ? -22.535 0.118 -4.571 1.00 97.44 111 GLU A C 1
ATOM 861 O O . GLU A 1 111 ? -23.720 0.306 -4.847 1.00 97.44 111 GLU A O 1
ATOM 866 N N . GLU A 1 112 ? -22.156 -0.842 -3.722 1.00 96.69 112 GLU A N 1
ATOM 867 C CA . GLU A 1 112 ? -23.064 -1.706 -2.952 1.00 96.69 112 GLU A CA 1
ATOM 868 C C . GLU A 1 112 ? -23.782 -0.970 -1.795 1.00 96.69 112 GLU A C 1
ATOM 870 O O . GLU A 1 112 ? -24.578 -1.578 -1.075 1.00 96.69 112 GLU A O 1
ATOM 875 N N . GLY A 1 113 ? -23.506 0.321 -1.573 1.00 96.38 113 GLY A N 1
ATOM 876 C CA . GLY A 1 113 ? -24.082 1.119 -0.486 1.00 96.38 113 GLY A CA 1
ATOM 877 C C . GLY A 1 113 ? -23.451 0.865 0.887 1.00 96.38 113 GLY A C 1
ATOM 878 O O . GLY A 1 113 ? -24.037 1.217 1.912 1.00 96.38 113 GLY A O 1
ATOM 879 N N . ARG A 1 114 ? -22.268 0.243 0.938 1.00 95.94 114 ARG A N 1
ATOM 880 C CA . ARG A 1 114 ? -21.526 -0.008 2.181 1.00 95.94 114 ARG A CA 1
ATOM 881 C C . ARG A 1 114 ? -20.591 1.169 2.484 1.00 95.94 114 ARG A C 1
ATOM 883 O O . ARG A 1 114 ? -20.121 1.828 1.565 1.00 95.94 114 ARG A O 1
ATOM 890 N N . PRO A 1 115 ? -20.249 1.424 3.760 1.00 93.69 115 PRO A N 1
ATOM 891 C CA . PRO A 1 115 ? -19.297 2.482 4.122 1.00 93.69 115 PRO A CA 1
ATOM 892 C C . PRO A 1 115 ? -17.831 2.146 3.777 1.00 93.69 115 PRO A C 1
ATOM 894 O O . PRO A 1 115 ? -16.952 2.995 3.911 1.00 93.69 115 PRO A O 1
ATOM 897 N N . GLY A 1 116 ? -17.552 0.902 3.384 1.00 97.06 116 GLY A N 1
ATOM 898 C CA . GLY A 1 116 ? -16.226 0.384 3.073 1.00 97.06 116 GLY A CA 1
ATOM 899 C C . GLY A 1 116 ? -16.246 -1.138 2.932 1.00 97.06 116 GLY A C 1
ATOM 900 O O . GLY A 1 116 ? -17.310 -1.763 2.983 1.00 97.06 116 GLY A O 1
ATOM 901 N N . ILE A 1 117 ? -15.067 -1.740 2.779 1.00 97.88 117 ILE A N 1
ATOM 902 C CA . ILE A 1 117 ? -14.905 -3.196 2.684 1.00 97.88 117 ILE A CA 1
ATOM 903 C C . ILE A 1 117 ? -15.358 -3.842 4.009 1.00 97.88 117 ILE A C 1
ATOM 905 O O . ILE A 1 117 ? -14.975 -3.348 5.080 1.00 97.88 117 ILE A O 1
ATOM 909 N N . PRO A 1 118 ? -16.157 -4.930 3.970 1.00 96.75 118 PRO A N 1
ATOM 910 C CA . PRO A 1 118 ? -16.537 -5.683 5.161 1.00 96.75 118 PRO A CA 1
ATOM 911 C C . PRO A 1 118 ? -15.328 -6.066 6.010 1.00 96.75 118 PRO A C 1
ATOM 913 O O . PRO A 1 118 ? -14.259 -6.394 5.495 1.00 96.75 118 PRO A O 1
ATOM 916 N N . ARG A 1 119 ? -15.505 -6.029 7.330 1.00 95.50 119 ARG A N 1
ATOM 917 C CA . ARG A 1 119 ? -14.414 -6.193 8.292 1.00 95.50 119 ARG A CA 1
ATOM 918 C C . ARG A 1 119 ? -13.672 -7.514 8.098 1.00 95.50 119 ARG A C 1
ATOM 920 O O . ARG A 1 119 ? -12.450 -7.507 8.018 1.00 95.50 119 ARG A O 1
ATOM 927 N N . GLU A 1 120 ? -14.398 -8.622 8.038 1.00 95.44 120 GLU A N 1
ATOM 928 C CA . GLU A 1 120 ? -13.832 -9.971 7.965 1.00 95.44 120 GLU A CA 1
ATOM 929 C C . GLU A 1 120 ? -13.033 -10.151 6.669 1.00 95.44 120 GLU A C 1
ATOM 931 O O . GLU A 1 120 ? -11.879 -10.573 6.717 1.00 95.44 120 GLU A O 1
ATOM 936 N N . GLU A 1 121 ? -13.604 -9.711 5.542 1.00 95.88 121 GLU A N 1
ATOM 937 C CA . GLU A 1 121 ? -12.947 -9.691 4.229 1.00 95.88 121 GLU A CA 1
ATOM 938 C C . GLU A 1 121 ? -11.644 -8.871 4.273 1.00 95.88 121 GLU A C 1
ATOM 940 O O . GLU A 1 121 ? -10.588 -9.314 3.814 1.00 95.88 121 GLU A O 1
ATOM 945 N N . LEU A 1 122 ? -11.690 -7.675 4.871 1.00 97.31 122 LEU A N 1
ATOM 946 C CA . LEU A 1 122 ? -10.531 -6.793 4.955 1.00 97.31 122 LEU A CA 1
ATOM 947 C C . LEU A 1 122 ? -9.445 -7.347 5.886 1.00 97.31 122 LEU A C 1
ATOM 949 O O . LEU A 1 122 ? -8.264 -7.271 5.555 1.00 97.31 122 LEU A O 1
ATOM 953 N N . LEU A 1 123 ? -9.802 -7.902 7.044 1.00 96.75 123 LEU A N 1
ATOM 954 C CA . LEU A 1 123 ? -8.824 -8.457 7.983 1.00 96.75 123 LEU A CA 1
ATOM 955 C C . LEU A 1 123 ? -8.136 -9.703 7.422 1.00 96.75 123 LEU A C 1
ATOM 957 O O . LEU A 1 123 ? -6.922 -9.837 7.582 1.00 96.75 123 LEU A O 1
ATOM 961 N N . GLU A 1 124 ? -8.864 -10.567 6.713 1.00 95.69 124 GLU A N 1
ATOM 962 C CA . GLU A 1 124 ? -8.276 -11.711 6.012 1.00 95.69 124 GLU A CA 1
ATOM 963 C C . GLU A 1 124 ? -7.240 -11.251 4.976 1.00 95.69 124 GLU A C 1
ATOM 965 O O . GLU A 1 124 ? -6.092 -11.716 4.973 1.00 95.69 124 GLU A O 1
ATOM 970 N N . ALA A 1 125 ? -7.601 -10.256 4.160 1.00 96.12 125 ALA A N 1
ATOM 971 C CA . ALA A 1 125 ? -6.692 -9.636 3.205 1.00 96.12 125 ALA A CA 1
ATOM 972 C C . ALA A 1 125 ? -5.448 -9.039 3.889 1.00 96.12 125 ALA A C 1
ATOM 974 O O . ALA A 1 125 ? -4.308 -9.303 3.483 1.00 96.12 125 ALA A O 1
ATOM 975 N N . LEU A 1 126 ? -5.641 -8.248 4.949 1.00 97.44 126 LEU A N 1
ATOM 976 C CA . LEU A 1 126 ? -4.546 -7.546 5.616 1.00 97.44 126 LEU A CA 1
ATOM 977 C C . LEU A 1 126 ? -3.659 -8.462 6.464 1.00 97.44 126 LEU A C 1
ATOM 979 O O . LEU A 1 126 ? -2.489 -8.134 6.658 1.00 97.44 126 LEU A O 1
ATOM 983 N N . ALA A 1 127 ? -4.137 -9.628 6.901 1.00 96.88 127 ALA A N 1
ATOM 984 C CA . ALA A 1 127 ? -3.303 -10.614 7.586 1.00 96.88 127 ALA A CA 1
ATOM 985 C C . ALA A 1 127 ? -2.150 -11.099 6.688 1.00 96.88 127 ALA A C 1
ATOM 987 O O . ALA A 1 127 ? -1.014 -11.250 7.145 1.00 96.88 127 ALA A O 1
ATOM 988 N N . GLY A 1 128 ? -2.416 -11.307 5.393 1.00 95.69 128 GLY A N 1
ATOM 989 C CA . GLY A 1 128 ? -1.384 -11.618 4.401 1.00 95.69 128 GLY A CA 1
ATOM 990 C C . GLY A 1 128 ? -0.414 -10.463 4.169 1.00 95.69 128 GLY A C 1
ATOM 991 O O . GLY A 1 128 ? 0.805 -10.656 4.190 1.00 95.69 128 GLY A O 1
ATOM 992 N N . VAL A 1 129 ? -0.955 -9.255 4.010 1.00 97.12 129 VAL A N 1
ATOM 993 C CA . VAL A 1 129 ? -0.174 -8.021 3.834 1.00 97.12 129 VAL A CA 1
ATOM 994 C C . VAL A 1 129 ? 0.779 -7.802 5.007 1.00 97.12 129 VAL A C 1
ATOM 996 O O . VAL A 1 129 ? 1.969 -7.589 4.794 1.00 97.12 129 VAL A O 1
ATOM 999 N N . ALA A 1 130 ? 0.295 -7.931 6.241 1.00 97.38 130 ALA A N 1
ATOM 1000 C CA . ALA A 1 130 ? 1.096 -7.764 7.446 1.00 97.38 130 ALA A CA 1
ATOM 1001 C C . ALA A 1 130 ? 2.299 -8.719 7.488 1.00 97.38 130 ALA A C 1
ATOM 1003 O O . ALA A 1 130 ? 3.414 -8.284 7.774 1.00 97.38 130 ALA A O 1
ATOM 1004 N N . ARG A 1 131 ? 2.106 -9.995 7.119 1.00 96.31 131 ARG A N 1
ATOM 1005 C CA . ARG A 1 131 ? 3.209 -10.966 7.014 1.00 96.31 131 ARG A CA 1
ATOM 1006 C C . ARG A 1 131 ? 4.242 -10.560 5.963 1.00 96.31 131 ARG A C 1
ATOM 1008 O O . ARG A 1 131 ? 5.437 -10.693 6.213 1.00 96.31 131 ARG A O 1
ATOM 1015 N N . ALA A 1 132 ? 3.802 -10.057 4.807 1.00 94.94 132 ALA A N 1
ATOM 1016 C CA . ALA A 1 132 ? 4.712 -9.592 3.761 1.00 94.94 132 ALA A CA 1
ATOM 1017 C C . ALA A 1 132 ? 5.525 -8.366 4.195 1.00 94.94 132 ALA A C 1
ATOM 1019 O O . ALA A 1 132 ? 6.727 -8.321 3.945 1.00 94.94 132 ALA A O 1
ATOM 1020 N N . LEU A 1 133 ? 4.894 -7.398 4.862 1.00 94.69 133 LEU A N 1
ATOM 1021 C CA . LEU A 1 133 ? 5.574 -6.201 5.361 1.00 94.69 133 LEU A CA 1
ATOM 1022 C C . LEU A 1 133 ? 6.600 -6.557 6.437 1.00 94.69 133 LEU A C 1
ATOM 1024 O O . LEU A 1 133 ? 7.762 -6.174 6.325 1.00 94.69 133 LEU A O 1
ATOM 1028 N N . ASP A 1 134 ? 6.217 -7.389 7.408 1.00 94.19 134 ASP A N 1
ATOM 1029 C CA . ASP A 1 134 ? 7.144 -7.886 8.427 1.00 94.19 134 ASP A CA 1
ATOM 1030 C C . ASP A 1 134 ? 8.304 -8.684 7.797 1.00 94.19 134 ASP A C 1
ATOM 1032 O O . ASP A 1 134 ? 9.432 -8.624 8.281 1.00 94.19 134 ASP A O 1
ATOM 1036 N N . TYR A 1 135 ? 8.062 -9.415 6.701 1.00 92.50 135 TYR A N 1
ATOM 1037 C CA . TYR A 1 135 ? 9.103 -10.129 5.954 1.00 92.50 135 TYR A CA 1
ATOM 1038 C C . TYR A 1 135 ? 10.083 -9.179 5.249 1.00 92.50 135 TYR A C 1
ATOM 1040 O O . TYR A 1 135 ? 11.294 -9.404 5.321 1.00 92.50 135 TYR A O 1
ATOM 1048 N N . VAL A 1 136 ? 9.591 -8.138 4.568 1.00 89.06 136 VAL A N 1
ATOM 1049 C CA . VAL A 1 136 ? 10.424 -7.162 3.833 1.00 89.06 136 VAL A CA 1
ATOM 1050 C C . VAL A 1 136 ? 11.220 -6.263 4.788 1.00 89.06 136 VAL A C 1
ATOM 1052 O O . VAL A 1 136 ? 12.365 -5.920 4.495 1.00 89.06 136 VAL A O 1
ATOM 1055 N N . ASN A 1 137 ? 10.663 -5.961 5.963 1.00 87.75 137 ASN A N 1
ATOM 1056 C CA . ASN A 1 137 ? 11.301 -5.104 6.964 1.00 87.75 137 ASN A CA 1
ATOM 1057 C C . ASN A 1 137 ? 12.424 -5.791 7.747 1.00 87.75 137 ASN A C 1
ATOM 1059 O O . ASN A 1 137 ? 13.187 -5.113 8.433 1.00 87.75 137 ASN A O 1
ATOM 1063 N N . ARG A 1 138 ? 12.559 -7.120 7.649 1.00 84.94 138 ARG A N 1
ATOM 1064 C CA . ARG A 1 138 ? 13.666 -7.849 8.279 1.00 84.94 138 ARG A CA 1
ATOM 1065 C C . ARG A 1 138 ? 14.983 -7.552 7.554 1.00 84.94 138 ARG A C 1
ATOM 1067 O O . ARG A 1 138 ? 15.071 -7.866 6.364 1.00 84.94 138 ARG A O 1
ATOM 1074 N N . PRO A 1 139 ? 16.008 -7.036 8.256 1.00 76.38 139 PRO A N 1
ATOM 1075 C CA . PRO A 1 139 ? 17.344 -6.879 7.696 1.00 76.38 139 PRO A CA 1
ATOM 1076 C C . PRO A 1 139 ? 17.913 -8.235 7.279 1.00 76.38 139 PRO A C 1
ATOM 1078 O O . PRO A 1 139 ? 17.737 -9.232 7.985 1.00 76.38 139 PRO A O 1
ATOM 1081 N N . ARG A 1 140 ? 18.610 -8.278 6.145 1.00 73.69 140 ARG A N 1
ATOM 1082 C CA . ARG A 1 140 ? 19.305 -9.473 5.652 1.00 73.69 140 ARG A CA 1
ATOM 1083 C C . ARG A 1 140 ? 20.703 -9.101 5.190 1.00 73.69 140 ARG A C 1
ATOM 1085 O O . ARG A 1 140 ? 20.883 -7.978 4.723 1.00 73.69 140 ARG A O 1
ATOM 1092 N N . PRO A 1 141 ? 21.674 -10.020 5.260 1.00 64.12 141 PRO A N 1
ATOM 1093 C CA . PRO A 1 141 ? 22.956 -9.826 4.594 1.00 64.12 141 PRO A CA 1
ATOM 1094 C C . PRO A 1 141 ? 22.726 -9.582 3.094 1.00 64.12 141 PRO A C 1
ATOM 1096 O O . PRO A 1 141 ? 21.968 -10.323 2.465 1.00 64.12 141 PRO A O 1
ATOM 1099 N N . GLY A 1 142 ? 23.317 -8.525 2.537 1.00 61.59 142 GLY A N 1
ATOM 1100 C CA . GLY A 1 142 ? 23.282 -8.265 1.098 1.00 61.59 142 GLY A CA 1
ATOM 1101 C C . GLY A 1 142 ? 24.288 -9.089 0.307 1.00 61.59 142 GLY A C 1
ATOM 1102 O O . GLY A 1 142 ? 25.084 -9.837 0.869 1.00 61.59 142 GLY A O 1
ATOM 1103 N N . SER A 1 143 ? 24.222 -8.948 -1.019 1.00 54.25 143 SER A N 1
ATOM 1104 C CA . SER A 1 143 ? 25.082 -9.655 -1.978 1.00 54.25 143 SER A CA 1
ATOM 1105 C C . SER A 1 143 ? 26.519 -9.131 -2.031 1.00 54.25 143 SER A C 1
ATOM 1107 O O . SER A 1 143 ? 27.401 -9.878 -2.436 1.00 54.25 143 SER A O 1
ATOM 1109 N N . ASP A 1 144 ? 26.744 -7.887 -1.604 1.00 54.25 144 ASP A N 1
ATOM 1110 C CA . ASP A 1 144 ? 28.065 -7.268 -1.484 1.00 54.25 144 ASP A CA 1
ATOM 1111 C C . ASP A 1 144 ? 28.346 -7.004 0.003 1.00 54.25 144 ASP A C 1
ATOM 1113 O O . ASP A 1 144 ? 27.431 -6.598 0.731 1.00 54.25 144 ASP A O 1
ATOM 1117 N N . GLU A 1 145 ? 29.581 -7.271 0.447 1.00 44.41 145 GLU A N 1
ATOM 1118 C CA . GLU A 1 145 ? 30.056 -7.207 1.840 1.00 44.41 145 GLU A CA 1
ATOM 1119 C C . GLU A 1 145 ? 29.308 -6.169 2.702 1.00 44.41 145 GLU A C 1
ATOM 1121 O O . GLU A 1 145 ? 29.561 -4.967 2.660 1.00 44.41 145 GLU A O 1
ATOM 1126 N N . GLY A 1 146 ? 28.354 -6.652 3.504 1.00 48.66 146 GLY A N 1
ATOM 1127 C CA . GLY A 1 146 ? 27.780 -5.903 4.622 1.00 48.66 146 GLY A CA 1
ATOM 1128 C C . GLY A 1 146 ? 26.662 -4.899 4.321 1.00 48.66 146 GLY A C 1
ATOM 1129 O O . GLY A 1 146 ? 26.159 -4.312 5.275 1.00 48.66 146 GLY A O 1
ATOM 1130 N N . SER A 1 147 ? 26.207 -4.706 3.076 1.00 52.06 147 SER A N 1
ATOM 1131 C CA . SER A 1 147 ? 25.048 -3.823 2.825 1.00 52.06 147 SER A CA 1
ATOM 1132 C C . SER A 1 147 ? 23.735 -4.546 3.158 1.00 52.06 147 SER A C 1
ATOM 1134 O O . SER A 1 147 ? 23.391 -5.494 2.454 1.00 52.06 147 SER A O 1
ATOM 1136 N N . PRO A 1 148 ? 22.976 -4.166 4.203 1.00 56.38 148 PRO A N 1
ATOM 1137 C CA . PRO A 1 148 ? 21.750 -4.871 4.548 1.00 56.38 148 PRO A CA 1
ATOM 1138 C C . PRO A 1 148 ? 20.707 -4.746 3.429 1.00 56.38 148 PRO A C 1
ATOM 1140 O O . PRO A 1 148 ? 20.370 -3.647 2.991 1.00 56.38 148 PRO A O 1
ATOM 1143 N N . VAL A 1 149 ? 20.166 -5.880 2.982 1.00 61.31 149 VAL A N 1
ATOM 1144 C CA . VAL A 1 149 ? 19.004 -5.940 2.090 1.00 61.31 149 VAL A CA 1
ATOM 1145 C C . VAL A 1 149 ? 17.764 -6.119 2.954 1.00 61.31 149 VAL A C 1
ATOM 1147 O O . VAL A 1 149 ? 17.624 -7.110 3.667 1.00 61.31 149 VAL A O 1
ATOM 1150 N N . GLY A 1 150 ? 16.862 -5.148 2.904 1.00 65.62 150 GLY A N 1
ATOM 1151 C CA . GLY A 1 150 ? 15.662 -5.112 3.736 1.00 65.62 150 GLY A CA 1
ATOM 1152 C C . GLY A 1 150 ? 15.469 -3.735 4.352 1.00 65.62 150 GLY A C 1
ATOM 1153 O O . GLY A 1 150 ? 16.418 -2.971 4.516 1.00 65.62 150 GLY A O 1
ATOM 1154 N N . GLY A 1 151 ? 14.223 -3.396 4.648 1.00 76.50 151 GLY A N 1
ATOM 1155 C CA . GLY A 1 151 ? 13.855 -2.068 5.123 1.00 76.50 151 GLY A CA 1
ATOM 1156 C C . GLY A 1 151 ? 12.416 -1.722 4.759 1.00 76.50 151 GLY A C 1
ATOM 1157 O O . GLY A 1 151 ? 11.786 -2.482 4.022 1.00 76.50 151 GLY A O 1
ATOM 1158 N N . PRO A 1 152 ? 11.906 -0.583 5.259 1.00 82.44 152 PRO A N 1
ATOM 1159 C CA . PRO A 1 152 ? 10.523 -0.175 5.058 1.00 82.44 152 PRO A CA 1
ATOM 1160 C C . PRO A 1 152 ? 10.135 -0.201 3.583 1.00 82.44 152 PRO A C 1
ATOM 1162 O O . PRO A 1 152 ? 10.808 0.392 2.734 1.00 82.44 152 PRO A O 1
ATOM 1165 N N . HIS A 1 153 ? 9.004 -0.836 3.289 1.00 85.00 153 HIS A N 1
ATOM 1166 C CA . HIS A 1 153 ? 8.393 -0.835 1.970 1.00 85.00 153 HIS A CA 1
ATOM 1167 C C . HIS A 1 153 ? 8.163 0.598 1.480 1.00 85.00 153 HIS A C 1
ATOM 1169 O O . HIS A 1 153 ? 8.438 0.924 0.321 1.00 85.00 153 HIS A O 1
ATOM 1175 N N . GLY A 1 154 ? 7.616 1.459 2.345 1.00 82.19 154 GLY A N 1
ATOM 1176 C CA . GLY A 1 154 ? 7.501 2.898 2.109 1.00 82.19 154 GLY A CA 1
ATOM 1177 C C . GLY A 1 154 ? 6.459 3.312 1.066 1.00 82.19 154 GLY A C 1
ATOM 1178 O O . GLY A 1 154 ? 6.507 4.437 0.572 1.00 82.19 154 GLY A O 1
ATOM 1179 N N . ALA A 1 155 ? 5.536 2.416 0.707 1.00 84.25 155 ALA A N 1
ATOM 1180 C CA . ALA A 1 155 ? 4.449 2.691 -0.239 1.00 84.25 155 ALA A CA 1
ATOM 1181 C C . ALA A 1 155 ? 3.200 1.833 0.044 1.00 84.25 155 ALA A C 1
ATOM 1183 O O . ALA A 1 155 ? 2.502 1.415 -0.881 1.00 84.25 155 ALA A O 1
ATOM 1184 N N . VAL A 1 156 ? 2.929 1.554 1.321 1.00 92.38 156 VAL A N 1
ATOM 1185 C CA . VAL A 1 156 ? 1.740 0.808 1.753 1.00 92.38 156 VAL A CA 1
ATOM 1186 C C . VAL A 1 156 ? 0.519 1.719 1.662 1.00 92.38 156 VAL A C 1
ATOM 1188 O O . VAL A 1 156 ? 0.417 2.707 2.382 1.00 92.38 156 VAL A O 1
ATOM 1191 N N . ARG A 1 157 ? -0.383 1.410 0.729 1.00 92.88 157 ARG A N 1
ATOM 1192 C CA . ARG A 1 157 ? -1.626 2.153 0.480 1.00 92.88 157 ARG A CA 1
ATOM 1193 C C . ARG A 1 157 ? -2.591 1.316 -0.361 1.00 92.88 157 ARG A C 1
ATOM 1195 O O . ARG A 1 157 ? -2.111 0.448 -1.092 1.00 92.88 157 ARG A O 1
ATOM 1202 N N . PRO A 1 158 ? -3.906 1.603 -0.360 1.00 94.88 158 PRO A N 1
ATOM 1203 C CA . PRO A 1 158 ? -4.901 0.749 -1.010 1.00 94.88 158 PRO A CA 1
ATOM 1204 C C . PRO A 1 158 ? 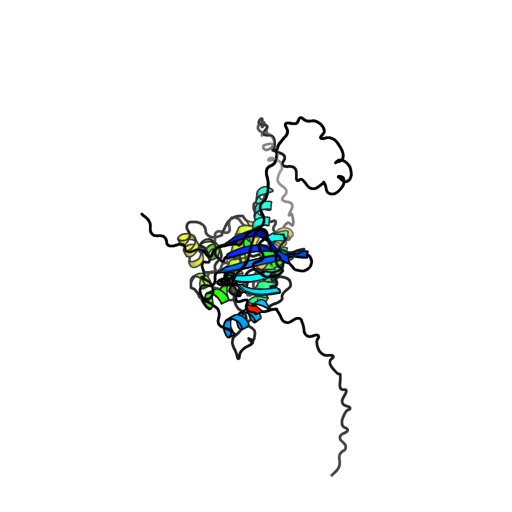-4.615 0.371 -2.476 1.00 94.88 158 PRO A C 1
ATOM 1206 O O . PRO A 1 158 ? -4.725 -0.811 -2.792 1.00 94.88 158 PRO A O 1
ATOM 1209 N N . PRO A 1 159 ? -4.152 1.284 -3.360 1.00 91.56 159 PRO A N 1
ATOM 1210 C CA . PRO A 1 159 ? -3.847 0.920 -4.750 1.00 91.56 159 PRO A CA 1
ATOM 1211 C C . PRO A 1 159 ? -2.656 -0.036 -4.924 1.00 91.56 159 PRO A C 1
ATOM 1213 O O . PRO A 1 159 ? -2.469 -0.584 -6.002 1.00 91.56 159 PRO A O 1
ATOM 1216 N N . ASN A 1 160 ? -1.838 -0.224 -3.884 1.00 92.94 160 ASN A N 1
ATOM 1217 C CA . ASN A 1 160 ? -0.659 -1.094 -3.906 1.00 92.94 160 ASN A CA 1
ATOM 1218 C C . ASN A 1 160 ? -0.905 -2.432 -3.184 1.00 92.94 160 ASN A C 1
ATOM 1220 O O . ASN A 1 160 ? 0.012 -3.244 -3.062 1.00 92.94 160 ASN A O 1
ATOM 1224 N N . LEU A 1 161 ? -2.125 -2.663 -2.694 1.00 95.94 161 LEU A N 1
ATOM 1225 C CA . LEU A 1 161 ? -2.562 -3.926 -2.107 1.00 95.94 161 LEU A CA 1
ATOM 1226 C C . LEU A 1 161 ? -3.431 -4.630 -3.145 1.00 95.94 161 LEU A C 1
ATOM 1228 O O . LEU A 1 161 ? -4.558 -4.212 -3.392 1.00 95.94 161 LEU A O 1
ATOM 1232 N N . LEU A 1 162 ? -2.879 -5.639 -3.810 1.00 96.19 162 LEU A N 1
ATOM 1233 C CA . LEU A 1 162 ? -3.468 -6.226 -5.011 1.00 96.19 162 LEU A CA 1
ATOM 1234 C C . LEU A 1 162 ? -4.029 -7.613 -4.728 1.00 96.19 162 LEU A C 1
ATOM 1236 O O . LEU A 1 162 ? -3.323 -8.458 -4.183 1.00 96.19 162 LEU A O 1
ATOM 1240 N N . ARG A 1 163 ? -5.274 -7.867 -5.124 1.00 95.50 163 ARG A N 1
ATOM 1241 C CA . ARG A 1 163 ? -5.853 -9.207 -5.125 1.00 95.50 163 ARG A CA 1
ATOM 1242 C C . ARG A 1 163 ? -5.321 -9.981 -6.325 1.00 95.50 163 ARG A C 1
ATOM 1244 O O . ARG A 1 163 ? -5.343 -9.487 -7.451 1.00 95.50 163 ARG A O 1
ATOM 1251 N N . VAL A 1 164 ? -4.795 -11.166 -6.050 1.00 92.69 164 VAL A N 1
ATOM 1252 C CA . VAL A 1 164 ? -4.209 -12.067 -7.037 1.00 92.69 164 VAL A CA 1
ATOM 1253 C C . VAL A 1 164 ? -4.650 -13.481 -6.686 1.00 92.69 164 VAL A C 1
ATOM 1255 O O . VAL A 1 164 ? -4.161 -14.071 -5.715 1.00 92.69 164 VAL A O 1
ATOM 1258 N N . GLY A 1 165 ? -5.612 -14.008 -7.440 1.00 87.75 165 GLY A N 1
ATOM 1259 C CA . GLY A 1 165 ? -6.289 -15.252 -7.100 1.00 87.75 165 GLY A CA 1
ATOM 1260 C C . GLY A 1 165 ? -6.991 -15.145 -5.743 1.00 87.75 165 GLY A C 1
ATOM 1261 O O . GLY A 1 165 ? -7.680 -14.170 -5.452 1.00 87.75 165 GLY A O 1
ATOM 1262 N N . GLY A 1 166 ? -6.796 -16.144 -4.878 1.00 84.25 166 GLY A N 1
ATOM 1263 C CA . GLY A 1 166 ? -7.452 -16.218 -3.566 1.00 84.25 166 GLY A CA 1
ATOM 1264 C C . GLY A 1 166 ? -6.836 -15.356 -2.456 1.00 84.25 166 GLY A C 1
ATOM 1265 O O . GLY A 1 166 ? -7.202 -15.534 -1.301 1.00 84.25 166 GLY A O 1
ATOM 1266 N N . GLY A 1 167 ? -5.872 -14.474 -2.745 1.00 91.56 167 GLY A N 1
ATOM 1267 C CA . GLY A 1 167 ? -5.176 -13.715 -1.702 1.00 91.56 167 GLY A CA 1
ATOM 1268 C C . GLY A 1 167 ? -4.726 -12.324 -2.128 1.00 91.56 167 GLY A C 1
ATOM 1269 O O . GLY A 1 167 ? -4.792 -11.953 -3.297 1.00 91.56 167 GLY A O 1
ATOM 1270 N N . VAL A 1 168 ? -4.239 -11.546 -1.158 1.00 96.50 168 VAL A N 1
ATOM 1271 C CA . VAL A 1 168 ? -3.702 -10.198 -1.394 1.00 96.50 168 VAL A CA 1
ATOM 1272 C C . VAL A 1 168 ? -2.177 -10.202 -1.354 1.00 96.50 168 VAL A C 1
ATOM 1274 O O . VAL A 1 168 ? -1.557 -10.805 -0.470 1.00 96.50 168 VAL A O 1
ATOM 1277 N N . LYS A 1 169 ? -1.574 -9.510 -2.320 1.00 96.38 169 LYS A N 1
ATOM 1278 C CA . LYS A 1 169 ? -0.135 -9.318 -2.478 1.00 96.38 169 LYS A CA 1
ATOM 1279 C C . LYS A 1 169 ? 0.218 -7.833 -2.432 1.00 96.38 169 LYS A C 1
ATOM 1281 O O . LYS A 1 169 ? -0.482 -6.992 -2.991 1.00 96.38 169 LYS A O 1
ATOM 1286 N N . VAL A 1 170 ? 1.331 -7.513 -1.779 1.00 95.06 170 VAL A N 1
ATOM 1287 C CA . VAL A 1 170 ? 1.858 -6.146 -1.702 1.00 95.06 170 VAL A CA 1
ATOM 1288 C C . VAL A 1 170 ? 2.709 -5.856 -2.938 1.00 95.06 170 VAL A C 1
ATOM 1290 O O . VAL A 1 170 ? 3.638 -6.605 -3.247 1.00 95.06 170 VAL A O 1
ATOM 1293 N N . ALA A 1 171 ? 2.387 -4.782 -3.652 1.00 91.31 171 ALA A N 1
ATOM 1294 C CA . ALA A 1 171 ? 3.108 -4.318 -4.832 1.00 91.31 171 ALA A CA 1
ATOM 1295 C C . ALA A 1 171 ? 4.003 -3.114 -4.513 1.00 91.31 171 ALA A C 1
ATOM 1297 O O . ALA A 1 171 ? 3.807 -2.431 -3.518 1.00 91.31 171 ALA A O 1
ATOM 1298 N N . ASP A 1 172 ? 4.932 -2.797 -5.422 1.00 84.75 172 ASP A N 1
ATOM 1299 C CA . ASP A 1 172 ? 5.782 -1.593 -5.363 1.00 84.75 172 ASP A CA 1
ATOM 1300 C C . ASP A 1 172 ? 6.833 -1.551 -4.251 1.00 84.75 172 ASP A C 1
ATOM 1302 O O . ASP A 1 172 ? 7.409 -0.496 -3.960 1.00 84.75 172 ASP A O 1
ATOM 1306 N N . TYR A 1 173 ? 7.174 -2.710 -3.700 1.00 82.50 173 TYR A N 1
ATOM 1307 C CA . TYR A 1 173 ? 8.347 -2.823 -2.849 1.00 82.50 173 TYR A CA 1
ATOM 1308 C C . TYR A 1 173 ? 9.615 -2.470 -3.645 1.00 82.50 173 TYR A C 1
ATOM 1310 O O . TYR A 1 173 ? 9.751 -2.750 -4.843 1.00 82.50 173 TYR A O 1
ATOM 1318 N N . GLY A 1 174 ? 10.539 -1.788 -2.975 1.00 77.44 174 GLY A N 1
ATOM 1319 C CA . GLY A 1 174 ? 11.807 -1.350 -3.554 1.00 77.44 174 GLY A CA 1
ATOM 1320 C C . GLY A 1 174 ? 11.770 -0.061 -4.376 1.00 77.44 174 GLY A C 1
ATOM 1321 O O . GLY A 1 174 ? 12.834 0.473 -4.685 1.00 77.44 174 GLY A O 1
ATOM 1322 N N . LEU A 1 175 ? 10.596 0.532 -4.636 1.00 79.00 175 LEU A N 1
ATOM 1323 C CA . LEU A 1 175 ? 10.542 1.879 -5.227 1.00 79.00 175 LEU A CA 1
ATOM 1324 C C . LEU A 1 175 ? 11.188 2.937 -4.315 1.00 79.00 175 LEU A C 1
ATOM 1326 O O . LEU A 1 175 ? 11.808 3.881 -4.799 1.00 79.00 175 LEU A O 1
ATOM 1330 N N . GLY A 1 176 ? 11.099 2.760 -2.992 1.00 75.62 176 GLY A N 1
ATOM 1331 C CA . GLY A 1 176 ? 11.811 3.601 -2.028 1.00 75.62 176 GLY A CA 1
ATOM 1332 C C . GLY A 1 176 ? 13.333 3.554 -2.202 1.00 75.62 176 GLY A C 1
ATOM 1333 O O . GLY A 1 176 ? 13.977 4.597 -2.125 1.00 75.62 176 GLY A O 1
ATOM 1334 N N . GLN A 1 177 ? 13.886 2.377 -2.512 1.00 76.94 177 GLN A N 1
ATOM 1335 C CA . GLN A 1 177 ? 15.318 2.192 -2.747 1.00 76.94 177 GLN A CA 1
ATOM 1336 C C . GLN A 1 177 ? 15.762 2.846 -4.059 1.00 76.94 177 GLN A C 1
ATOM 1338 O O . GLN A 1 177 ? 16.768 3.549 -4.082 1.00 76.94 177 GLN A O 1
ATOM 1343 N N . LEU A 1 178 ? 14.985 2.689 -5.138 1.00 80.12 178 LEU A N 1
ATOM 1344 C CA . LEU A 1 178 ? 15.240 3.392 -6.403 1.00 80.12 178 LEU A CA 1
ATOM 1345 C C . LEU A 1 178 ? 15.292 4.910 -6.209 1.00 80.12 178 LEU A C 1
ATOM 1347 O O . LEU A 1 178 ? 16.159 5.586 -6.760 1.00 80.12 178 LEU A O 1
ATOM 1351 N N . ALA A 1 179 ? 14.361 5.442 -5.417 1.00 78.69 179 ALA A N 1
ATOM 1352 C CA . ALA A 1 179 ? 14.320 6.856 -5.085 1.00 78.69 179 ALA A CA 1
ATOM 1353 C C . ALA A 1 179 ? 15.525 7.286 -4.232 1.00 78.69 179 ALA A C 1
ATOM 1355 O O . ALA A 1 179 ? 16.082 8.354 -4.470 1.00 78.69 179 ALA A O 1
ATOM 1356 N N . ALA A 1 180 ? 15.942 6.466 -3.262 1.00 77.19 180 ALA A N 1
ATOM 1357 C CA . ALA A 1 180 ? 17.115 6.734 -2.428 1.00 77.19 180 ALA A CA 1
ATOM 1358 C C . ALA A 1 180 ? 18.421 6.761 -3.241 1.00 77.19 180 ALA A C 1
ATOM 1360 O O . ALA A 1 180 ? 19.283 7.593 -2.979 1.00 77.19 180 ALA A O 1
ATOM 1361 N N . LEU A 1 181 ? 18.529 5.919 -4.274 1.00 79.75 181 LEU A N 1
ATOM 1362 C CA . LEU A 1 181 ? 19.642 5.915 -5.234 1.00 79.75 181 LEU A CA 1
ATOM 1363 C C . LEU A 1 181 ? 19.560 7.054 -6.273 1.00 79.75 181 LEU A C 1
ATOM 1365 O O . LEU A 1 181 ? 20.439 7.189 -7.129 1.00 79.75 181 LEU A O 1
ATOM 1369 N N . GLY A 1 182 ? 18.494 7.862 -6.243 1.00 82.81 182 GLY A N 1
ATOM 1370 C CA . GLY A 1 182 ? 18.251 8.929 -7.215 1.00 82.81 182 GLY A CA 1
ATOM 1371 C C . GLY A 1 182 ? 17.956 8.425 -8.632 1.00 82.81 182 GLY A C 1
ATOM 1372 O O . GLY A 1 182 ? 18.071 9.193 -9.582 1.00 82.81 182 GLY A O 1
ATOM 1373 N N . LEU A 1 183 ? 17.595 7.146 -8.789 1.00 84.50 183 LEU A N 1
ATOM 1374 C CA . LEU A 1 183 ? 17.320 6.531 -10.092 1.00 84.50 183 LEU A CA 1
ATOM 1375 C C . LEU A 1 183 ? 15.943 6.895 -10.621 1.00 84.50 183 LEU A C 1
ATOM 1377 O O . LEU A 1 183 ? 15.768 7.041 -11.824 1.00 84.50 183 LEU A O 1
ATOM 1381 N N . ILE A 1 184 ? 14.974 7.073 -9.728 1.00 82.44 184 ILE A N 1
ATOM 1382 C CA . ILE A 1 184 ? 13.654 7.600 -10.068 1.00 82.44 184 ILE A CA 1
ATOM 1383 C C . ILE A 1 184 ? 13.417 8.874 -9.274 1.00 82.44 184 ILE A C 1
ATOM 1385 O O . ILE A 1 184 ? 13.873 9.015 -8.133 1.00 82.44 184 ILE A O 1
ATOM 1389 N N . ARG A 1 185 ? 12.654 9.803 -9.849 1.00 73.19 185 ARG A N 1
ATOM 1390 C CA . ARG A 1 185 ? 12.153 10.921 -9.058 1.00 73.19 185 ARG A CA 1
ATOM 1391 C C . ARG A 1 185 ? 11.159 10.378 -8.042 1.00 73.19 185 ARG A C 1
ATOM 1393 O O . ARG A 1 185 ? 10.223 9.672 -8.389 1.00 73.19 185 ARG A O 1
ATOM 1400 N N . ARG A 1 186 ? 11.354 10.727 -6.771 1.00 62.88 186 ARG A N 1
ATOM 1401 C CA . ARG A 1 186 ? 10.380 10.445 -5.714 1.00 62.88 186 ARG A CA 1
ATOM 1402 C C . ARG A 1 186 ? 9.255 11.470 -5.774 1.00 62.88 186 ARG A C 1
ATOM 1404 O O . ARG A 1 186 ? 9.044 12.222 -4.829 1.00 62.88 186 ARG A O 1
ATOM 1411 N N . ASP A 1 187 ? 8.532 11.523 -6.882 1.00 53.56 187 ASP A N 1
ATOM 1412 C CA . ASP A 1 187 ? 7.223 12.158 -6.913 1.00 53.56 187 ASP A CA 1
ATOM 1413 C C . ASP A 1 187 ? 6.210 11.157 -6.351 1.00 53.56 187 ASP A C 1
ATOM 1415 O O . ASP A 1 187 ? 5.279 10.688 -6.992 1.00 53.56 187 ASP A O 1
ATOM 1419 N N . LEU A 1 188 ? 6.376 10.805 -5.078 1.00 52.59 188 LEU A N 1
ATOM 1420 C CA . LEU A 1 188 ? 5.239 10.337 -4.307 1.00 52.59 188 LEU A CA 1
ATOM 1421 C C . LEU A 1 188 ? 4.270 11.522 -4.334 1.00 52.59 188 LEU A C 1
ATOM 1423 O O . LEU A 1 188 ? 4.482 12.498 -3.617 1.00 52.59 188 LEU A O 1
ATOM 1427 N N . GLY A 1 189 ? 3.304 11.518 -5.262 1.00 53.25 189 GLY A N 1
ATOM 1428 C CA . GLY A 1 189 ? 2.363 12.622 -5.414 1.00 53.25 189 GLY A CA 1
ATOM 1429 C C . GLY A 1 189 ? 1.713 12.929 -4.066 1.00 53.25 189 GLY A C 1
ATOM 1430 O O . GLY A 1 189 ? 1.765 12.100 -3.156 1.00 53.25 189 GLY A O 1
ATOM 1431 N N . ALA A 1 190 ? 1.067 14.087 -3.915 1.00 54.41 190 ALA A N 1
ATOM 1432 C CA . ALA A 1 190 ? 0.459 14.508 -2.642 1.00 54.41 190 ALA A CA 1
ATOM 1433 C C . ALA A 1 190 ? -0.337 13.385 -1.923 1.00 54.41 190 ALA A C 1
ATOM 1435 O O . ALA A 1 190 ? -0.329 13.303 -0.700 1.00 54.41 190 ALA A O 1
ATOM 1436 N N . ARG A 1 191 ? -0.928 12.455 -2.693 1.00 61.81 191 ARG A N 1
ATOM 1437 C CA . ARG A 1 191 ? -1.700 11.286 -2.231 1.00 61.81 191 ARG A CA 1
ATOM 1438 C C . ARG A 1 191 ? -0.898 10.139 -1.596 1.00 61.81 191 ARG A C 1
ATOM 1440 O O . ARG A 1 191 ? -1.495 9.273 -0.968 1.00 61.81 191 ARG A O 1
ATOM 1447 N N . ALA A 1 192 ? 0.409 10.043 -1.819 1.00 63.47 192 ALA A N 1
ATOM 1448 C CA . ALA A 1 192 ? 1.256 9.027 -1.188 1.00 63.47 192 ALA A CA 1
ATOM 1449 C C . ALA A 1 192 ? 1.708 9.468 0.212 1.00 63.47 192 ALA A C 1
ATOM 1451 O O . ALA A 1 192 ? 1.788 8.642 1.117 1.00 63.47 192 ALA A O 1
ATOM 1452 N N . TRP A 1 193 ? 1.891 10.775 0.420 1.00 75.31 193 TRP A N 1
ATOM 1453 C CA . TRP A 1 193 ? 2.142 11.353 1.743 1.00 75.31 193 TRP A CA 1
ATOM 1454 C C . TRP A 1 193 ? 0.942 11.233 2.686 1.00 75.31 193 TRP A C 1
ATOM 1456 O O . TRP A 1 193 ? 1.130 11.186 3.892 1.00 75.31 193 TRP A O 1
ATOM 1466 N N . THR A 1 194 ? -0.267 11.088 2.138 1.00 90.25 194 THR A N 1
ATOM 1467 C CA . THR A 1 194 ? -1.521 10.876 2.883 1.00 90.25 194 THR A CA 1
ATOM 1468 C C . THR A 1 194 ? -1.547 9.603 3.736 1.00 90.25 194 THR A C 1
ATOM 1470 O O . THR A 1 194 ? -2.418 9.450 4.580 1.00 90.25 194 THR A O 1
ATOM 1473 N N . TYR A 1 195 ? -0.628 8.666 3.497 1.00 93.50 195 TYR A N 1
ATOM 1474 C CA . TYR A 1 195 ? -0.503 7.436 4.286 1.00 93.50 195 TYR A CA 1
ATOM 1475 C C . TYR A 1 195 ? 0.805 7.398 5.077 1.00 93.50 195 TYR A C 1
ATOM 1477 O O . TYR A 1 195 ? 1.024 6.471 5.849 1.00 93.50 195 TYR A O 1
ATOM 1485 N N . ALA A 1 196 ? 1.692 8.374 4.874 1.00 91.19 196 ALA A N 1
ATOM 1486 C CA . ALA A 1 196 ? 3.053 8.306 5.371 1.00 91.19 196 ALA A CA 1
ATOM 1487 C C . ALA A 1 196 ? 3.112 8.507 6.888 1.00 91.19 196 ALA A C 1
ATOM 1489 O O . ALA A 1 196 ? 2.468 9.389 7.454 1.00 91.19 196 ALA A O 1
ATOM 1490 N N . ALA A 1 197 ? 3.959 7.708 7.530 1.00 95.19 197 ALA A N 1
ATOM 1491 C CA . ALA A 1 197 ? 4.256 7.848 8.945 1.00 95.19 197 ALA A CA 1
ATOM 1492 C C . ALA A 1 197 ? 4.983 9.176 9.257 1.00 95.19 197 ALA A C 1
ATOM 1494 O O . ALA A 1 197 ? 5.705 9.695 8.393 1.00 95.19 197 ALA A O 1
ATOM 1495 N N . PRO A 1 198 ? 4.870 9.703 10.490 1.00 95.69 198 PRO A N 1
ATOM 1496 C CA . PRO A 1 198 ? 5.547 10.930 10.920 1.00 95.69 198 PRO A CA 1
ATOM 1497 C C . PRO A 1 198 ? 7.056 10.911 10.651 1.00 95.69 198 PRO A C 1
ATOM 1499 O O . PRO A 1 198 ? 7.618 11.856 10.100 1.00 95.69 198 PRO A O 1
ATOM 1502 N N . GLU A 1 199 ? 7.724 9.811 10.984 1.00 93.94 199 GLU A N 1
ATOM 1503 C CA . GLU A 1 199 ? 9.158 9.637 10.779 1.00 93.94 199 GLU A CA 1
ATOM 1504 C C . GLU A 1 199 ? 9.527 9.550 9.287 1.00 93.94 199 GLU A C 1
ATOM 1506 O O . GLU A 1 199 ? 10.523 10.131 8.855 1.00 93.94 199 GLU A O 1
ATOM 1511 N N . ALA A 1 200 ? 8.668 8.955 8.451 1.00 89.94 200 ALA A N 1
ATOM 1512 C CA . ALA A 1 200 ? 8.857 8.937 7.001 1.00 89.94 200 ALA A CA 1
ATOM 1513 C C . ALA A 1 200 ? 8.712 10.345 6.387 1.00 89.94 200 ALA A C 1
ATOM 1515 O O . ALA A 1 200 ? 9.494 10.719 5.510 1.00 89.94 200 ALA A O 1
ATOM 1516 N N . LEU A 1 201 ? 7.779 11.165 6.892 1.00 89.62 201 LEU A N 1
ATOM 1517 C CA . LEU A 1 201 ? 7.627 12.585 6.529 1.00 89.62 201 LEU A CA 1
ATOM 1518 C C . LEU A 1 201 ? 8.842 13.434 6.937 1.00 89.62 201 LEU A C 1
ATOM 1520 O O . LEU A 1 201 ? 9.161 14.420 6.265 1.00 89.62 201 LEU A O 1
ATOM 1524 N N . ARG A 1 202 ? 9.543 13.029 8.003 1.00 89.25 202 ARG A N 1
ATOM 1525 C CA . ARG A 1 202 ? 10.830 13.591 8.453 1.00 89.25 202 ARG A CA 1
ATOM 1526 C C . ARG A 1 202 ? 12.043 12.994 7.725 1.00 89.25 202 ARG A C 1
ATOM 1528 O O . ARG A 1 202 ? 13.175 13.309 8.080 1.00 89.25 202 ARG A O 1
ATOM 1535 N N . LYS A 1 203 ? 11.820 12.175 6.688 1.00 86.56 203 LYS A N 1
ATOM 1536 C CA . LYS A 1 203 ? 12.851 11.475 5.897 1.00 86.56 203 LYS A CA 1
ATOM 1537 C C . LYS A 1 203 ? 13.675 10.454 6.699 1.00 86.56 203 LYS A C 1
ATOM 1539 O O . LYS A 1 203 ? 14.795 10.142 6.312 1.00 86.56 203 LYS A O 1
ATOM 1544 N N . GLN A 1 204 ? 13.109 9.904 7.770 1.00 87.94 204 GLN A N 1
ATOM 1545 C CA . GLN A 1 204 ? 13.713 8.882 8.631 1.00 87.94 204 GLN A CA 1
ATOM 1546 C C . GLN A 1 204 ? 12.778 7.663 8.725 1.00 87.94 204 GLN A C 1
ATOM 1548 O O . GLN A 1 204 ? 12.187 7.411 9.774 1.00 87.94 204 GLN A O 1
ATOM 1553 N N . PRO A 1 205 ? 12.543 6.939 7.615 1.00 87.38 205 PRO A N 1
ATOM 1554 C CA . PRO A 1 205 ? 11.626 5.808 7.626 1.00 87.38 205 PRO A CA 1
ATOM 1555 C C . PRO A 1 205 ? 12.179 4.672 8.500 1.00 87.38 205 PRO A C 1
ATOM 1557 O O . PRO A 1 205 ? 13.380 4.412 8.519 1.00 87.38 205 PRO A O 1
ATOM 1560 N N . SER A 1 206 ? 11.283 3.974 9.191 1.00 89.44 206 SER A N 1
ATOM 1561 C CA . SER A 1 206 ? 11.597 2.870 10.101 1.00 89.44 206 SER A CA 1
ATOM 1562 C C . SER A 1 206 ? 10.739 1.638 9.775 1.00 89.44 206 SER A C 1
ATOM 1564 O O . SER A 1 206 ? 9.749 1.770 9.051 1.00 89.44 206 SER A O 1
ATOM 1566 N N . PRO A 1 207 ? 11.036 0.446 10.326 1.00 86.38 207 PRO A N 1
ATOM 1567 C CA . PRO A 1 207 ? 10.166 -0.728 10.177 1.00 86.38 207 PRO A CA 1
ATOM 1568 C C . PRO A 1 207 ? 8.702 -0.487 10.592 1.00 86.38 207 PRO A C 1
ATOM 1570 O O . PRO A 1 207 ? 7.787 -1.098 10.042 1.00 86.38 207 PRO A O 1
ATOM 1573 N N . TRP A 1 208 ? 8.460 0.439 11.524 1.00 94.62 208 TRP A N 1
ATOM 1574 C CA . TRP A 1 208 ? 7.118 0.818 11.974 1.00 94.62 208 TRP A CA 1
ATOM 1575 C C . TRP A 1 208 ? 6.395 1.782 11.029 1.00 94.62 208 TRP A C 1
ATOM 1577 O O . TRP A 1 208 ? 5.189 1.992 11.188 1.00 94.62 208 TRP A O 1
ATOM 1587 N N . SER A 1 209 ? 7.085 2.366 10.046 1.00 94.38 209 SER A N 1
ATOM 1588 C CA . SER A 1 209 ? 6.463 3.283 9.086 1.00 94.38 209 SER A CA 1
ATOM 1589 C C . SER A 1 209 ? 5.416 2.583 8.221 1.00 94.38 209 SER A C 1
ATOM 1591 O O . SER A 1 209 ? 4.372 3.162 7.911 1.00 94.38 209 SER A O 1
ATOM 1593 N N . ASP A 1 210 ? 5.655 1.319 7.875 1.00 94.38 210 ASP A N 1
ATOM 1594 C CA . ASP A 1 210 ? 4.695 0.522 7.113 1.00 94.38 210 ASP A CA 1
ATOM 1595 C C . ASP A 1 210 ? 3.479 0.131 7.953 1.00 94.38 210 ASP A C 1
ATOM 1597 O O . ASP A 1 210 ? 2.368 0.129 7.431 1.00 94.38 210 ASP A O 1
ATOM 1601 N N . GLN A 1 2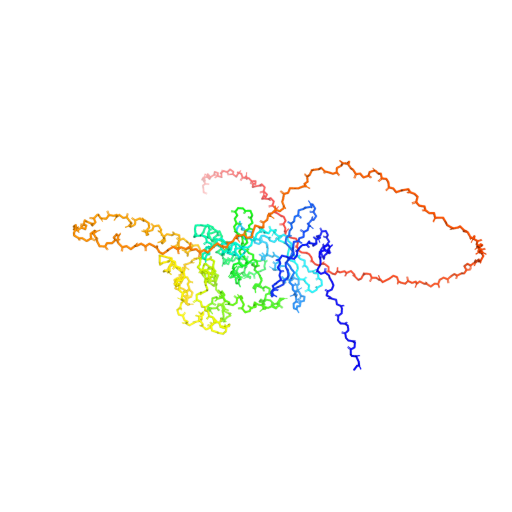11 ? 3.654 -0.128 9.255 1.00 97.25 211 GLN A N 1
ATOM 1602 C CA . GLN A 1 211 ? 2.538 -0.404 10.167 1.00 97.25 211 GLN A CA 1
ATOM 1603 C C . GLN A 1 211 ? 1.603 0.805 10.277 1.00 97.25 211 GLN A C 1
ATOM 1605 O O . GLN A 1 211 ? 0.386 0.656 10.192 1.00 97.25 211 GLN A O 1
ATOM 1610 N N . TYR A 1 212 ? 2.169 2.005 10.412 1.00 98.12 212 TYR A N 1
ATOM 1611 C CA . TYR A 1 212 ? 1.390 3.241 10.422 1.00 98.12 212 TYR A CA 1
ATOM 1612 C C . TYR A 1 212 ? 0.616 3.411 9.109 1.00 98.12 212 TYR A C 1
ATOM 1614 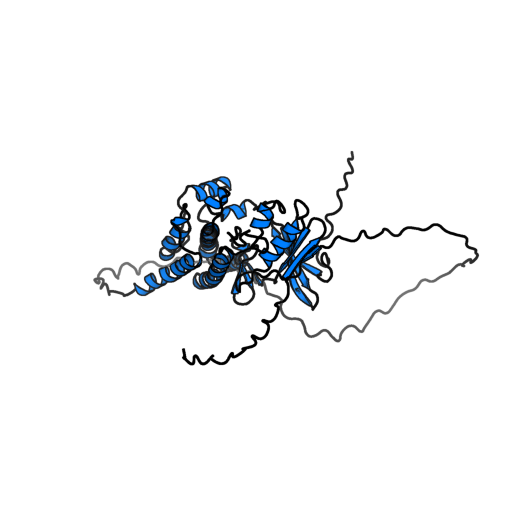O O . TYR A 1 212 ? -0.592 3.641 9.106 1.00 98.12 212 TYR A O 1
ATOM 1622 N N . SER A 1 213 ? 1.298 3.218 7.978 1.00 96.75 213 SER A N 1
ATOM 1623 C CA . SER A 1 213 ? 0.696 3.318 6.644 1.00 96.75 213 SER A CA 1
ATOM 1624 C C . SER A 1 213 ? -0.411 2.272 6.423 1.00 96.75 213 SER A C 1
ATOM 1626 O O . SER A 1 213 ? -1.444 2.560 5.810 1.00 96.75 213 SER A O 1
ATOM 1628 N N . LEU A 1 214 ? -0.237 1.065 6.974 1.00 97.69 214 LEU A N 1
ATOM 1629 C CA . LEU A 1 214 ? -1.241 0.002 7.000 1.00 97.69 214 LEU A CA 1
ATOM 1630 C C . LEU A 1 214 ? -2.465 0.406 7.835 1.00 97.69 214 LEU A C 1
ATOM 1632 O O . LEU A 1 214 ? -3.589 0.182 7.395 1.00 97.69 214 LEU A O 1
ATOM 1636 N N . ALA A 1 215 ? -2.273 1.054 8.987 1.00 98.44 215 ALA A N 1
ATOM 1637 C CA . ALA A 1 215 ? -3.365 1.542 9.830 1.00 98.44 215 ALA A CA 1
ATOM 1638 C C . ALA A 1 215 ? -4.168 2.676 9.167 1.00 98.44 215 ALA A C 1
ATOM 1640 O O . ALA A 1 215 ? -5.401 2.664 9.204 1.00 98.44 215 ALA A O 1
ATOM 1641 N N . VAL A 1 216 ? -3.501 3.614 8.482 1.00 98.25 216 VAL A N 1
ATOM 1642 C CA . VAL A 1 216 ? -4.187 4.640 7.672 1.00 98.25 216 VAL A CA 1
ATOM 1643 C C . VAL A 1 216 ? -4.955 3.994 6.512 1.00 98.25 216 VAL A C 1
ATOM 1645 O O . VAL A 1 216 ? -6.091 4.372 6.227 1.00 98.25 216 VAL A O 1
ATOM 1648 N N . SER A 1 217 ? -4.365 2.987 5.861 1.00 97.69 217 SER A N 1
ATOM 1649 C CA . SER A 1 217 ? -5.028 2.231 4.790 1.00 97.69 217 SER A CA 1
ATOM 1650 C C . SER A 1 217 ? -6.265 1.493 5.297 1.00 97.69 217 SER A C 1
ATOM 1652 O O . SER A 1 217 ? -7.297 1.524 4.632 1.00 97.69 217 SER A O 1
ATOM 1654 N N . TYR A 1 218 ? -6.185 0.887 6.486 1.00 98.44 218 TYR A N 1
ATOM 1655 C CA . TYR A 1 218 ? -7.319 0.245 7.146 1.00 98.44 218 TYR A CA 1
ATOM 1656 C C . TYR A 1 218 ? -8.460 1.237 7.374 1.00 98.44 218 TYR A C 1
ATOM 1658 O O . TYR A 1 218 ? -9.580 0.963 6.964 1.00 98.44 218 TYR A O 1
ATOM 1666 N N . CYS A 1 219 ? -8.173 2.418 7.931 1.00 98.31 219 CYS A N 1
ATOM 1667 C CA . CYS A 1 219 ? -9.166 3.479 8.135 1.00 98.31 219 CYS A CA 1
ATOM 1668 C C . CYS A 1 219 ? -9.930 3.820 6.852 1.00 98.31 219 CYS A C 1
ATOM 1670 O O . CYS A 1 219 ? -11.163 3.838 6.835 1.00 98.31 219 CYS A O 1
ATOM 1672 N N . HIS A 1 220 ? -9.184 4.026 5.766 1.00 97.38 220 HIS A N 1
ATOM 1673 C CA . HIS A 1 220 ? -9.754 4.418 4.487 1.00 97.38 220 HIS A CA 1
ATOM 1674 C C . HIS A 1 220 ? -10.595 3.300 3.865 1.00 97.38 220 HIS A C 1
ATOM 1676 O O . HIS A 1 220 ? -11.703 3.551 3.409 1.00 97.38 220 HIS A O 1
ATOM 1682 N N . LEU A 1 221 ? -10.096 2.063 3.888 1.00 98.25 221 LEU A N 1
ATOM 1683 C CA . LEU A 1 221 ? -10.784 0.908 3.310 1.00 98.25 221 LEU A CA 1
ATOM 1684 C C . LEU A 1 221 ? -12.007 0.476 4.125 1.00 98.25 221 LEU A C 1
ATOM 1686 O O . LEU A 1 221 ? -12.990 0.022 3.548 1.00 98.25 221 LEU A O 1
ATOM 1690 N N . ARG A 1 222 ? -11.947 0.599 5.456 1.00 97.56 222 ARG A N 1
ATOM 1691 C CA . ARG A 1 222 ? -12.970 0.105 6.388 1.00 97.56 222 ARG A CA 1
ATOM 1692 C C . ARG A 1 222 ? -14.092 1.105 6.641 1.00 97.56 222 ARG A C 1
ATOM 1694 O O . ARG A 1 222 ? -15.245 0.690 6.756 1.00 97.56 222 ARG A O 1
ATOM 1701 N N . GLY A 1 223 ? -13.740 2.381 6.806 1.00 95.62 223 GLY A N 1
ATOM 1702 C CA . GLY A 1 223 ? -14.659 3.452 7.204 1.00 95.62 223 GLY A CA 1
ATOM 1703 C C . GLY A 1 223 ? -14.806 4.570 6.171 1.00 95.62 223 GLY A C 1
ATOM 1704 O O . GLY A 1 223 ? -15.456 5.573 6.457 1.00 95.62 223 GLY A O 1
ATOM 1705 N N . GLY A 1 224 ? -14.159 4.449 5.009 1.00 95.75 224 GLY A N 1
ATOM 1706 C CA . GLY A 1 224 ? -14.297 5.386 3.893 1.00 95.75 224 GLY A CA 1
ATOM 1707 C C . GLY A 1 224 ? -13.685 6.771 4.114 1.00 95.75 224 GLY A C 1
ATOM 1708 O O . GLY A 1 224 ? -13.831 7.656 3.272 1.00 95.75 224 GLY A O 1
ATOM 1709 N N . ARG A 1 225 ? -12.985 6.985 5.235 1.00 95.44 225 ARG A N 1
ATOM 1710 C CA . ARG A 1 225 ? -12.338 8.258 5.580 1.00 95.44 225 ARG A CA 1
ATOM 1711 C C . ARG A 1 225 ? -10.908 8.051 6.058 1.00 95.44 225 ARG A C 1
ATOM 1713 O O . ARG A 1 225 ? -10.557 7.011 6.610 1.00 95.44 225 ARG A O 1
ATOM 1720 N N . LEU A 1 226 ? -10.082 9.069 5.842 1.00 96.25 226 LEU A N 1
ATOM 1721 C CA . LEU A 1 226 ? -8.726 9.142 6.376 1.00 96.25 226 LEU A CA 1
ATOM 1722 C C . LEU A 1 226 ? -8.749 9.698 7.810 1.00 96.25 226 LEU A C 1
ATOM 1724 O O . LEU A 1 226 ? -9.617 10.518 8.106 1.00 96.25 226 LEU A O 1
ATOM 1728 N N . PRO A 1 227 ? -7.779 9.333 8.671 1.00 97.25 227 PRO A N 1
ATOM 1729 C CA . PRO A 1 227 ? -7.688 9.871 10.032 1.00 97.25 227 PRO A CA 1
ATOM 1730 C C . PRO A 1 227 ? -7.366 11.368 10.102 1.00 97.25 227 PRO A C 1
ATOM 1732 O O . PRO A 1 227 ? -7.588 12.002 11.129 1.00 97.25 227 PRO A O 1
ATOM 1735 N N . PHE A 1 228 ? -6.816 11.915 9.014 1.00 96.25 228 PHE A N 1
ATOM 1736 C CA . PHE A 1 228 ? -6.480 13.325 8.847 1.00 96.25 228 PHE A CA 1
ATOM 1737 C C . PHE A 1 228 ? -7.018 13.791 7.494 1.00 96.25 228 PHE A C 1
ATOM 1739 O O . PHE A 1 228 ? -6.861 13.097 6.485 1.00 96.25 228 PHE A O 1
ATOM 1746 N N . ALA A 1 229 ? -7.652 14.960 7.468 1.00 91.50 229 ALA A N 1
ATOM 1747 C CA . ALA A 1 229 ? -8.306 15.509 6.286 1.00 91.50 229 ALA A CA 1
ATOM 1748 C C . ALA A 1 229 ? -7.953 16.988 6.093 1.00 91.50 229 ALA A C 1
ATOM 1750 O O . ALA A 1 229 ? -7.533 17.669 7.025 1.00 91.50 229 ALA A O 1
ATOM 1751 N N . GLY A 1 230 ? -8.139 17.482 4.870 1.00 90.88 230 GLY A N 1
ATOM 1752 C CA . GLY A 1 230 ? -7.862 18.866 4.492 1.00 90.88 230 GLY A CA 1
ATOM 1753 C C . GLY A 1 230 ? -6.852 18.976 3.348 1.00 90.88 230 GLY A C 1
ATOM 1754 O O . GLY A 1 230 ? -6.563 17.986 2.670 1.00 90.88 230 GLY A O 1
ATOM 1755 N N . PRO A 1 231 ? -6.318 20.184 3.099 1.00 89.88 231 PRO A N 1
ATOM 1756 C CA . PRO A 1 231 ? -5.248 20.391 2.130 1.00 89.88 231 PRO A CA 1
ATOM 1757 C C . PRO A 1 231 ? -3.994 19.560 2.466 1.00 89.88 231 PRO A C 1
ATOM 1759 O O . PRO A 1 231 ? -3.803 19.188 3.625 1.00 89.88 231 PRO A O 1
ATOM 1762 N N . PRO A 1 232 ? -3.092 19.309 1.497 1.00 87.31 232 PRO A N 1
ATOM 1763 C CA . PRO A 1 232 ? -1.899 18.484 1.714 1.00 87.31 232 PRO A CA 1
ATOM 1764 C C . PRO A 1 232 ? -1.048 18.885 2.929 1.00 87.31 232 PRO A C 1
ATOM 1766 O O . PRO A 1 232 ? -0.592 18.009 3.661 1.00 87.31 232 PRO A O 1
ATOM 1769 N N . GLU A 1 233 ? -0.882 20.186 3.184 1.00 88.69 233 GLU A N 1
ATOM 1770 C CA . GLU A 1 233 ? -0.129 20.679 4.346 1.00 88.69 233 GLU A CA 1
ATOM 1771 C C . GLU A 1 233 ? -0.840 20.403 5.677 1.00 88.69 233 GLU A C 1
ATOM 1773 O O . GLU A 1 233 ? -0.187 20.052 6.655 1.00 88.69 233 GLU A O 1
ATOM 1778 N N . ALA A 1 234 ? -2.175 20.477 5.711 1.00 92.00 234 ALA A N 1
ATOM 1779 C CA . ALA A 1 234 ? -2.957 20.137 6.900 1.00 92.00 234 ALA A CA 1
ATOM 1780 C C . ALA A 1 234 ? -2.905 18.630 7.184 1.00 92.00 234 ALA A C 1
ATOM 1782 O O . ALA A 1 234 ? -2.687 18.227 8.320 1.00 92.00 234 ALA A O 1
ATOM 1783 N N . ILE A 1 235 ? -3.009 17.791 6.147 1.00 92.50 235 ILE A N 1
ATOM 1784 C CA . ILE A 1 235 ? -2.836 16.336 6.281 1.00 92.50 235 ILE A CA 1
ATOM 1785 C C . ILE A 1 235 ? -1.435 16.018 6.813 1.00 92.50 235 ILE A C 1
ATOM 1787 O O . ILE A 1 235 ? -1.283 15.226 7.742 1.00 92.50 235 ILE A O 1
ATOM 1791 N N . ARG A 1 236 ? -0.401 16.661 6.257 1.00 91.56 236 ARG A N 1
ATOM 1792 C CA . ARG A 1 236 ? 0.982 16.509 6.721 1.00 91.56 236 ARG A CA 1
ATOM 1793 C C . ARG A 1 236 ? 1.140 16.920 8.185 1.00 91.56 236 ARG A C 1
ATOM 1795 O O . ARG A 1 236 ? 1.750 16.172 8.947 1.00 91.56 236 ARG A O 1
ATOM 1802 N N . ALA A 1 237 ? 0.617 18.083 8.570 1.00 93.25 237 ALA A N 1
ATOM 1803 C CA . ALA A 1 237 ? 0.644 18.560 9.949 1.00 93.25 237 ALA A CA 1
ATOM 1804 C C . ALA A 1 237 ? -0.098 17.596 10.886 1.00 93.25 237 ALA A C 1
ATOM 1806 O O . ALA A 1 237 ? 0.457 17.210 11.912 1.00 93.25 237 ALA A O 1
ATOM 1807 N N . GLY A 1 238 ? -1.269 17.104 10.476 1.00 95.44 238 GLY A N 1
ATOM 1808 C CA . GLY A 1 238 ? -2.058 16.139 11.235 1.00 95.44 238 GLY A CA 1
ATOM 1809 C C . GLY A 1 238 ? -1.316 14.830 11.480 1.00 95.44 238 GLY A C 1
ATOM 1810 O O . GLY A 1 238 ? -1.235 14.359 12.615 1.00 95.44 238 GLY A O 1
ATOM 1811 N N . HIS A 1 239 ? -0.652 14.284 10.457 1.00 96.25 239 HIS A N 1
ATOM 1812 C CA . HIS A 1 239 ? 0.228 13.133 10.653 1.00 96.25 239 HIS A CA 1
ATOM 1813 C C . HIS A 1 239 ? 1.321 13.422 11.682 1.00 96.25 239 HIS A C 1
ATOM 1815 O O . HIS A 1 239 ? 1.561 12.576 12.537 1.00 96.25 239 HIS A O 1
ATOM 1821 N N . LEU A 1 240 ? 1.931 14.606 11.664 1.00 95.81 240 LEU A N 1
ATOM 1822 C CA . LEU A 1 240 ? 3.036 14.956 12.557 1.00 95.81 240 LEU A CA 1
ATOM 1823 C C . LEU A 1 240 ? 2.608 15.276 13.997 1.00 95.81 240 LEU A C 1
ATOM 1825 O O . LEU A 1 240 ? 3.377 14.966 14.906 1.00 95.81 240 LEU A O 1
ATOM 1829 N N . LEU A 1 241 ? 1.439 15.892 14.201 1.00 96.00 241 LEU A N 1
ATOM 1830 C CA . LEU A 1 241 ? 1.109 16.593 15.449 1.00 96.00 241 LEU A CA 1
ATOM 1831 C C . LEU A 1 241 ? -0.252 16.204 16.044 1.00 96.00 241 LEU A C 1
ATOM 1833 O O . LEU A 1 241 ? -0.346 16.020 17.254 1.00 96.00 241 LEU A O 1
ATOM 1837 N N . ASP A 1 242 ? -1.284 16.027 15.220 1.00 96.38 242 ASP A N 1
ATOM 1838 C CA . ASP A 1 242 ? -2.662 15.937 15.721 1.00 96.38 242 ASP A CA 1
ATOM 1839 C C . ASP A 1 242 ? -3.062 14.509 16.126 1.00 96.38 242 ASP A C 1
ATOM 1841 O O . ASP A 1 242 ? -2.587 13.534 15.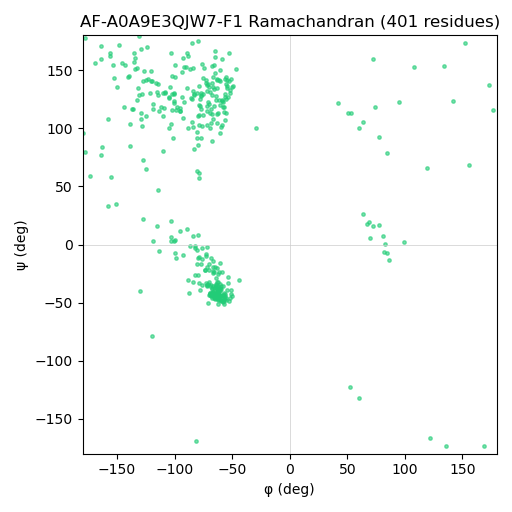529 1.00 96.38 242 ASP A O 1
ATOM 1845 N N . PRO A 1 243 ? -3.974 14.328 17.095 1.00 96.62 243 PRO A N 1
ATOM 1846 C CA . PRO A 1 243 ? -4.589 13.025 17.331 1.00 96.62 243 PRO A CA 1
ATOM 1847 C C . PRO A 1 243 ? -5.412 12.574 16.103 1.00 96.62 243 PRO A C 1
ATOM 1849 O O . PRO A 1 243 ? -6.051 13.407 15.460 1.00 96.62 243 PRO A O 1
ATOM 1852 N N . PRO A 1 244 ? -5.417 11.273 15.749 1.00 97.38 244 PRO A N 1
ATOM 1853 C CA . PRO A 1 244 ? -6.202 10.777 14.618 1.00 97.38 244 PRO A CA 1
ATOM 1854 C C . PRO A 1 244 ? -7.711 10.809 14.909 1.00 97.38 244 PRO A C 1
ATOM 1856 O O . PRO A 1 244 ? -8.145 10.325 15.955 1.00 97.38 244 PRO A O 1
ATOM 1859 N N . ASP A 1 245 ? -8.525 11.282 13.958 1.00 97.94 245 ASP A N 1
ATOM 1860 C CA . ASP A 1 245 ? -9.977 11.059 13.995 1.00 97.94 245 ASP A CA 1
ATOM 1861 C C . ASP A 1 245 ? -10.286 9.624 13.552 1.00 97.94 245 ASP A C 1
ATOM 1863 O O . ASP A 1 245 ? -10.029 9.246 12.412 1.00 97.94 245 ASP A O 1
ATOM 1867 N N . LEU A 1 246 ? -10.846 8.816 14.455 1.00 98.19 246 LEU A N 1
ATOM 1868 C CA . LEU A 1 246 ? -11.221 7.419 14.202 1.00 98.19 246 LEU A CA 1
ATOM 1869 C C . LEU A 1 246 ? -12.735 7.185 14.282 1.00 98.19 246 LEU A C 1
ATOM 1871 O O . LEU A 1 246 ? -13.190 6.045 14.391 1.00 98.19 246 LEU A O 1
ATOM 1875 N N . SER A 1 247 ? -13.534 8.253 14.242 1.00 97.44 247 SER A N 1
ATOM 1876 C CA . SER A 1 247 ? -14.992 8.186 14.391 1.00 97.44 247 SER A CA 1
ATOM 1877 C C . SER A 1 247 ? -15.694 7.361 13.304 1.00 97.44 247 SER A C 1
ATOM 1879 O O . SER A 1 247 ? -16.775 6.832 13.556 1.00 97.44 247 SER A O 1
ATOM 1881 N N . MET A 1 248 ? -15.079 7.190 12.126 1.00 96.62 248 MET A N 1
ATOM 1882 C CA . MET A 1 248 ? -15.574 6.323 11.044 1.00 96.62 248 MET A CA 1
ATOM 1883 C C . MET A 1 248 ? -15.476 4.827 11.346 1.00 96.62 248 MET A C 1
ATOM 1885 O O . MET A 1 248 ? -16.101 4.027 10.654 1.00 96.62 248 MET A O 1
ATOM 1889 N N . LEU A 1 249 ? -14.675 4.435 12.335 1.00 97.06 249 LEU A N 1
ATOM 1890 C CA . LEU A 1 249 ? -14.522 3.038 12.720 1.00 97.06 249 LEU A CA 1
ATOM 1891 C C . LEU A 1 249 ? -15.487 2.680 13.859 1.00 97.06 249 LEU A C 1
ATOM 1893 O O . LEU A 1 249 ? -15.768 3.533 14.713 1.00 97.06 249 LEU A O 1
ATOM 1897 N N . PRO A 1 250 ? -15.963 1.423 13.929 1.00 95.06 250 PRO A N 1
ATOM 1898 C CA . PRO A 1 250 ? -16.644 0.903 15.111 1.00 95.06 250 PRO A CA 1
ATOM 1899 C C . PRO A 1 250 ? -15.784 1.065 16.368 1.00 95.06 250 PRO A C 1
ATOM 1901 O O . PRO A 1 250 ? -14.571 0.865 16.313 1.00 95.06 250 PRO A O 1
ATOM 1904 N N . GLU A 1 251 ? -16.409 1.401 17.500 1.00 95.38 251 GLU A N 1
ATOM 1905 C CA . GLU A 1 251 ? -15.711 1.670 18.769 1.00 95.38 251 GLU A CA 1
ATOM 1906 C C . GLU A 1 251 ? -14.697 0.578 19.164 1.00 95.38 251 GLU A C 1
ATOM 1908 O O . GLU A 1 251 ? -13.551 0.953 19.424 1.00 95.38 251 GLU A O 1
ATOM 1913 N N . PRO A 1 252 ? -15.006 -0.733 19.054 1.00 95.62 252 PRO A N 1
ATOM 1914 C CA . PRO A 1 252 ? -14.063 -1.783 19.445 1.00 95.62 252 PRO A CA 1
ATOM 1915 C C . PRO A 1 252 ? -12.766 -1.797 18.624 1.00 95.62 252 PRO A C 1
ATOM 1917 O O . PRO A 1 252 ? -11.727 -2.259 19.088 1.00 95.62 252 PRO A O 1
ATOM 1920 N N . GLU A 1 253 ? -12.791 -1.290 17.390 1.00 96.44 253 GLU A N 1
ATOM 1921 C CA . GLU A 1 253 ? -11.621 -1.276 16.507 1.00 96.44 253 GLU A CA 1
ATOM 1922 C C . GLU A 1 253 ? -10.684 -0.091 16.810 1.00 96.44 253 GLU A C 1
ATOM 1924 O O . GLU A 1 253 ? -9.475 -0.168 16.571 1.00 96.44 253 GLU A O 1
ATOM 1929 N N . ARG A 1 254 ? -11.220 1.006 17.368 1.00 97.62 254 ARG A N 1
ATOM 1930 C CA . ARG A 1 254 ? -10.500 2.282 17.522 1.00 97.62 254 ARG A CA 1
ATOM 1931 C C . ARG A 1 254 ? -9.240 2.178 18.385 1.00 97.62 254 ARG A C 1
ATOM 1933 O O . ARG A 1 254 ? -8.228 2.717 17.942 1.00 97.62 254 ARG A O 1
ATOM 1940 N N . PRO A 1 255 ? -9.215 1.494 19.550 1.00 97.88 255 PRO A N 1
ATOM 1941 C CA . PRO A 1 255 ? -8.013 1.445 20.386 1.00 97.88 255 PRO A CA 1
ATOM 1942 C C . PRO A 1 255 ? -6.813 0.796 19.686 1.00 97.88 255 PRO A C 1
ATOM 1944 O O . PRO A 1 255 ? -5.685 1.282 19.794 1.00 97.88 255 PRO A O 1
ATOM 1947 N N . ALA A 1 256 ? -7.048 -0.275 18.920 1.00 97.94 256 ALA A N 1
ATOM 1948 C CA . ALA A 1 256 ? -5.982 -0.973 18.206 1.00 97.94 256 ALA A CA 1
ATOM 1949 C C . ALA A 1 256 ? -5.390 -0.112 17.082 1.00 97.94 256 ALA A C 1
ATOM 1951 O O . ALA A 1 256 ? -4.166 -0.052 16.924 1.00 97.94 256 ALA A O 1
ATOM 1952 N N . VAL A 1 257 ? -6.255 0.592 16.344 1.00 98.38 257 VAL A N 1
ATOM 1953 C CA . VAL A 1 257 ? -5.860 1.525 15.279 1.00 98.38 257 VAL A CA 1
ATOM 1954 C C . VAL A 1 257 ? -5.176 2.766 15.848 1.00 98.38 257 VAL A C 1
ATOM 1956 O O . VAL A 1 257 ? -4.140 3.170 15.328 1.00 98.38 257 VAL A O 1
ATOM 1959 N N . ALA A 1 258 ? -5.688 3.333 16.942 1.00 98.44 258 ALA A N 1
ATOM 1960 C CA . ALA A 1 258 ? -5.088 4.483 17.615 1.00 98.44 258 ALA A CA 1
ATOM 1961 C C . ALA A 1 258 ? -3.643 4.192 18.033 1.00 98.44 258 ALA A C 1
ATOM 1963 O O . ALA A 1 258 ? -2.752 4.992 17.754 1.00 98.44 258 ALA A O 1
ATOM 1964 N N . ARG A 1 259 ? -3.389 3.010 18.613 1.00 98.50 259 ARG A N 1
ATOM 1965 C CA . ARG A 1 259 ? -2.030 2.576 18.957 1.00 98.50 259 ARG A CA 1
ATOM 1966 C C . ARG A 1 259 ? -1.131 2.434 17.726 1.00 98.50 259 ARG A C 1
ATOM 1968 O O . ARG A 1 259 ? 0.016 2.866 17.760 1.00 98.50 259 ARG A O 1
ATOM 1975 N N . ALA A 1 260 ? -1.631 1.864 16.630 1.00 98.31 260 ALA A N 1
ATOM 1976 C CA . ALA A 1 260 ? -0.860 1.745 15.388 1.00 98.31 260 ALA A CA 1
ATOM 1977 C C . ALA A 1 260 ? -0.542 3.109 14.738 1.00 98.31 260 ALA A C 1
ATOM 1979 O O . ALA A 1 260 ? 0.441 3.231 14.008 1.00 98.31 260 ALA A O 1
ATOM 1980 N N . LEU A 1 261 ? -1.351 4.135 15.028 1.00 98.50 261 LEU A N 1
ATOM 1981 C CA . LEU A 1 261 ? -1.175 5.519 14.582 1.00 98.50 261 LEU A CA 1
ATOM 1982 C C . LEU A 1 261 ? -0.451 6.413 15.605 1.00 98.50 261 LEU A C 1
ATOM 1984 O O . LEU A 1 261 ? -0.421 7.636 15.424 1.00 98.50 261 LEU A O 1
ATOM 1988 N N . ALA A 1 262 ? 0.149 5.838 16.655 1.00 98.50 262 ALA A N 1
ATOM 1989 C CA . ALA A 1 262 ? 0.969 6.599 17.594 1.00 98.50 262 ALA A CA 1
ATOM 1990 C C . ALA A 1 262 ? 2.100 7.330 16.853 1.00 98.50 262 ALA A C 1
ATOM 1992 O O . ALA A 1 262 ? 2.667 6.822 15.877 1.00 98.50 262 ALA A O 1
ATOM 1993 N N . LYS A 1 263 ? 2.408 8.555 17.291 1.00 97.62 263 LYS A N 1
ATOM 1994 C CA . LYS A 1 263 ? 3.386 9.405 16.599 1.00 97.62 263 LYS A CA 1
ATOM 1995 C C . LYS A 1 263 ? 4.787 8.819 16.694 1.00 97.62 263 LYS A C 1
ATOM 1997 O O . LYS A 1 263 ? 5.456 8.701 15.667 1.00 97.62 263 LYS A O 1
ATOM 2002 N N . GLU A 1 264 ? 5.153 8.358 17.884 1.00 96.88 264 GLU A N 1
ATOM 2003 C CA . GLU A 1 264 ? 6.429 7.701 18.138 1.00 96.88 264 GLU A CA 1
ATOM 2004 C C . GLU A 1 264 ? 6.370 6.208 17.752 1.00 96.88 264 GLU A C 1
ATOM 2006 O O . GLU A 1 264 ? 5.431 5.509 18.151 1.00 96.88 264 GLU A O 1
ATOM 2011 N N . PRO A 1 265 ? 7.322 5.705 16.937 1.00 96.19 265 PRO A N 1
ATOM 2012 C CA . PRO A 1 265 ? 7.349 4.315 16.471 1.00 96.19 265 PRO A CA 1
ATOM 2013 C C . PRO A 1 265 ? 7.299 3.246 17.570 1.00 96.19 265 PRO A C 1
ATOM 2015 O O . PRO A 1 265 ? 6.628 2.228 17.410 1.00 96.19 265 PRO A O 1
ATOM 2018 N N . ASP A 1 266 ? 7.989 3.478 18.681 1.00 95.75 266 ASP A N 1
ATOM 2019 C CA . ASP A 1 266 ? 8.130 2.567 19.821 1.00 95.75 266 ASP A CA 1
ATOM 2020 C C . ASP A 1 266 ? 6.833 2.393 20.630 1.00 95.75 266 ASP A C 1
ATOM 2022 O O . ASP A 1 266 ? 6.632 1.362 21.271 1.00 95.75 266 ASP A O 1
ATOM 2026 N N . GLN A 1 267 ? 5.908 3.351 20.542 1.00 97.50 267 GLN A N 1
ATOM 2027 C CA . GLN A 1 267 ? 4.583 3.272 21.170 1.00 97.50 267 GLN A CA 1
ATOM 2028 C C . GLN A 1 267 ? 3.589 2.404 20.378 1.00 97.50 267 GLN A C 1
ATOM 2030 O O . GLN A 1 267 ? 2.499 2.079 20.867 1.00 97.50 267 GLN A O 1
ATOM 2035 N N . ARG A 1 268 ? 3.943 2.014 19.149 1.00 97.88 268 ARG A N 1
ATOM 2036 C CA . ARG A 1 268 ? 3.074 1.237 18.261 1.00 97.88 268 ARG A CA 1
ATOM 2037 C C . ARG A 1 268 ? 3.107 -0.261 18.601 1.00 97.88 268 ARG A C 1
ATOM 2039 O O . ARG A 1 268 ? 3.577 -0.688 19.660 1.00 97.88 268 ARG A O 1
ATOM 2046 N N . TRP A 1 269 ? 2.533 -1.095 17.737 1.00 97.75 269 TRP A N 1
ATOM 2047 C CA . TRP A 1 269 ? 2.619 -2.549 17.892 1.00 97.75 269 TRP A CA 1
ATOM 2048 C C . TRP A 1 269 ? 4.021 -3.043 17.510 1.00 97.75 269 TRP A C 1
ATOM 2050 O O . TRP A 1 269 ? 4.661 -2.445 16.642 1.00 97.75 269 TRP A O 1
ATOM 2060 N N . PRO A 1 270 ? 4.506 -4.157 18.085 1.00 96.06 270 PRO A N 1
ATOM 2061 C CA . PRO A 1 270 ? 5.846 -4.668 17.783 1.00 96.06 270 PRO A CA 1
ATOM 2062 C C . PRO A 1 270 ? 6.015 -5.129 16.325 1.00 96.06 270 PRO A C 1
ATOM 2064 O O . PRO A 1 270 ? 7.139 -5.237 15.847 1.00 96.06 270 PRO A O 1
ATOM 2067 N N . SER A 1 271 ? 4.919 -5.405 15.610 1.00 96.50 271 SER A N 1
ATOM 2068 C CA . SER A 1 271 ? 4.932 -5.785 14.195 1.00 96.50 271 SER A CA 1
ATOM 2069 C C . SER A 1 271 ? 3.599 -5.483 13.507 1.00 96.50 271 SER A C 1
ATOM 2071 O O . SER A 1 271 ? 2.583 -5.263 14.176 1.00 96.50 271 SER A O 1
ATOM 2073 N N . CYS A 1 272 ? 3.576 -5.481 12.169 1.00 97.44 272 CYS A N 1
ATOM 2074 C CA . CYS A 1 272 ? 2.327 -5.342 11.414 1.00 97.44 272 CYS A CA 1
ATOM 2075 C C . CYS A 1 272 ? 1.367 -6.487 11.744 1.00 97.44 272 CYS A C 1
ATOM 2077 O O . CYS A 1 272 ? 0.163 -6.268 11.857 1.00 97.44 272 CYS A O 1
ATOM 2079 N N . ARG A 1 273 ? 1.894 -7.703 11.941 1.00 97.38 273 ARG A N 1
ATOM 2080 C CA . ARG A 1 273 ? 1.084 -8.853 12.349 1.00 97.38 273 ARG A CA 1
ATOM 2081 C C . ARG A 1 273 ? 0.432 -8.639 13.713 1.00 97.38 273 ARG A C 1
ATOM 2083 O O . ARG A 1 273 ? -0.769 -8.834 13.824 1.00 97.38 273 ARG A O 1
ATOM 2090 N N . ALA A 1 274 ? 1.185 -8.173 14.711 1.00 97.75 274 ALA A N 1
ATOM 2091 C CA . ALA A 1 274 ? 0.641 -7.916 16.045 1.00 97.75 274 ALA A CA 1
ATOM 2092 C C . ALA A 1 274 ? -0.489 -6.873 16.020 1.00 97.75 274 ALA A C 1
ATOM 2094 O O . ALA A 1 274 ? -1.469 -7.005 16.749 1.00 97.75 274 ALA A O 1
ATOM 2095 N N . PHE A 1 275 ? -0.380 -5.867 15.147 1.00 98.06 275 PHE A N 1
ATOM 2096 C CA . PHE A 1 275 ? -1.453 -4.903 14.916 1.00 98.06 275 PHE A CA 1
ATOM 2097 C C . PHE A 1 275 ? -2.726 -5.561 14.350 1.00 98.06 275 PHE A C 1
ATOM 2099 O O . PHE A 1 275 ? -3.809 -5.362 14.902 1.00 98.06 275 PHE A O 1
ATOM 2106 N N . ILE A 1 276 ? -2.612 -6.356 13.280 1.00 97.81 276 ILE A N 1
ATOM 2107 C CA . ILE A 1 276 ? -3.773 -7.029 12.670 1.00 97.81 276 ILE A CA 1
ATOM 2108 C C . ILE A 1 276 ? -4.38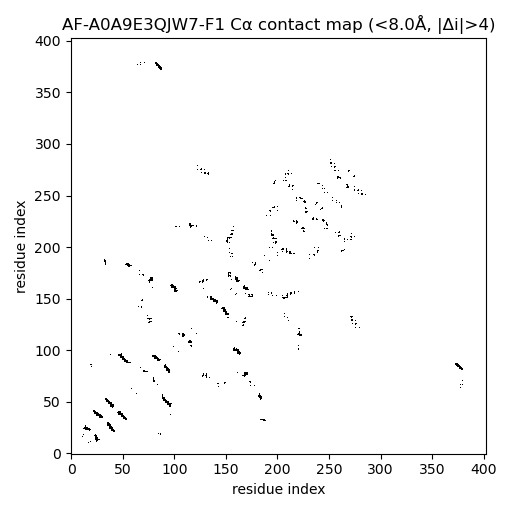4 -8.078 13.613 1.00 97.81 276 ILE A C 1
ATOM 2110 O O . ILE A 1 276 ? -5.609 -8.183 13.700 1.00 97.81 276 ILE A O 1
ATOM 2114 N N . ASP A 1 277 ? -3.561 -8.805 14.371 1.00 97.12 277 ASP A N 1
ATOM 2115 C CA . ASP A 1 277 ? -4.024 -9.773 15.369 1.00 97.12 277 ASP A CA 1
ATOM 2116 C C . ASP A 1 277 ? -4.848 -9.067 16.465 1.00 97.12 277 ASP A C 1
ATOM 2118 O O . ASP A 1 277 ? -5.953 -9.502 16.793 1.00 97.12 277 ASP A O 1
ATOM 2122 N N . ALA A 1 278 ? -4.378 -7.919 16.969 1.00 96.62 278 ALA A N 1
ATOM 2123 C CA . ALA A 1 278 ? -5.117 -7.119 17.946 1.00 96.62 278 ALA A CA 1
ATOM 2124 C C . ALA A 1 278 ? -6.461 -6.607 17.396 1.00 96.62 278 ALA A C 1
ATOM 2126 O O . ALA A 1 278 ? -7.489 -6.737 18.058 1.00 96.62 278 ALA A O 1
ATOM 2127 N N . LEU A 1 279 ? -6.474 -6.092 16.162 1.00 94.44 279 LEU A N 1
ATOM 2128 C CA . LEU A 1 279 ? -7.696 -5.683 15.453 1.00 94.44 279 LEU A CA 1
ATOM 2129 C C . LEU A 1 279 ? -8.705 -6.830 15.289 1.00 94.44 279 LEU A C 1
ATOM 2131 O O . LEU A 1 279 ? -9.922 -6.618 15.344 1.00 94.44 279 LEU A O 1
ATOM 2135 N N . THR A 1 280 ? -8.202 -8.048 15.088 1.00 92.50 280 THR A N 1
ATOM 2136 C CA . THR A 1 280 ? -9.025 -9.251 14.938 1.00 92.50 280 THR A CA 1
ATOM 2137 C C . THR A 1 280 ? -9.699 -9.618 16.260 1.00 92.50 280 THR A C 1
ATOM 2139 O O . THR A 1 280 ? -10.904 -9.878 16.271 1.00 92.50 280 THR A O 1
ATOM 2142 N N . VAL A 1 281 ? -8.959 -9.557 17.374 1.00 88.81 281 VAL A N 1
ATOM 2143 C CA . VAL A 1 281 ? -9.440 -9.918 18.720 1.00 88.81 281 VAL A CA 1
ATOM 2144 C C . VAL A 1 281 ? -10.427 -8.898 19.301 1.00 88.81 281 VAL A C 1
ATOM 2146 O O . VAL A 1 281 ? -11.385 -9.305 19.962 1.00 88.81 281 VAL A O 1
ATOM 2149 N N . SER A 1 282 ? -10.252 -7.596 19.042 1.00 76.44 282 SER A N 1
ATOM 2150 C CA . SER A 1 282 ? -11.072 -6.550 19.677 1.00 76.44 282 SER A CA 1
ATOM 2151 C C . SER A 1 282 ? -12.584 -6.665 19.429 1.00 76.44 282 SER A C 1
ATOM 2153 O O . SER A 1 282 ? -13.361 -6.193 20.252 1.00 76.44 282 SER A O 1
ATOM 2155 N N . ALA A 1 283 ? -13.033 -7.317 18.350 1.00 60.41 283 ALA A N 1
ATOM 2156 C CA . ALA A 1 283 ? -14.464 -7.511 18.081 1.00 60.41 283 ALA A CA 1
ATOM 2157 C C . ALA A 1 283 ? -15.046 -8.786 18.719 1.00 60.41 283 ALA A C 1
ATOM 2159 O O . ALA A 1 283 ? -16.213 -8.804 19.117 1.00 60.41 283 ALA A O 1
ATOM 2160 N N . SER A 1 284 ? -14.241 -9.844 18.870 1.00 58.06 284 SER A N 1
ATOM 2161 C CA . SER A 1 284 ? -14.687 -11.103 19.483 1.00 58.06 284 SER A CA 1
ATOM 2162 C C . SER A 1 284 ? -15.060 -10.908 20.956 1.00 58.06 284 SER A C 1
ATOM 2164 O O . SER A 1 284 ? -16.027 -11.494 21.443 1.00 58.06 284 SER A O 1
ATOM 2166 N N . ALA A 1 285 ? -14.352 -10.012 21.654 1.00 53.53 285 ALA A N 1
ATOM 2167 C CA . ALA A 1 285 ? -14.658 -9.649 23.036 1.00 53.53 285 ALA A CA 1
ATOM 2168 C C . ALA A 1 285 ? -16.029 -8.955 23.175 1.00 53.53 285 ALA A C 1
ATOM 2170 O O . ALA A 1 285 ? -16.761 -9.244 24.123 1.00 53.53 285 ALA A O 1
ATOM 2171 N N . SER A 1 286 ? -16.418 -8.108 22.215 1.00 49.78 286 SER A N 1
ATOM 2172 C CA . SER A 1 286 ? -17.721 -7.424 22.201 1.00 49.78 286 SER A CA 1
ATOM 2173 C C . SER A 1 286 ? -18.886 -8.374 21.906 1.00 49.78 286 SER A C 1
ATOM 2175 O O . SER A 1 286 ? -19.955 -8.213 22.487 1.00 49.78 286 SER A O 1
ATOM 2177 N N . SER A 1 287 ? -18.679 -9.401 21.072 1.00 49.31 287 SER A N 1
ATOM 2178 C CA . SER A 1 287 ? -19.696 -10.430 20.806 1.00 49.31 287 SER A CA 1
ATOM 2179 C C . SER A 1 287 ? -19.893 -11.385 21.993 1.00 49.31 287 SER A C 1
ATOM 2181 O O . SER A 1 287 ? -21.020 -11.790 22.263 1.00 49.31 287 SER A O 1
ATOM 2183 N N . SER A 1 288 ? -18.835 -11.683 22.759 1.00 43.78 288 SER A N 1
ATOM 2184 C CA . SER A 1 288 ? -18.918 -12.559 23.945 1.00 43.78 288 SER A CA 1
ATOM 2185 C C . SER A 1 288 ? -19.527 -11.900 25.193 1.00 43.78 288 SER A C 1
ATOM 2187 O O . SER A 1 288 ? -19.938 -12.596 26.118 1.00 43.78 288 SER A O 1
ATOM 2189 N N . ARG A 1 289 ? -19.607 -10.562 25.235 1.00 43.44 289 ARG A N 1
ATOM 2190 C CA . ARG A 1 289 ? -20.157 -9.813 26.380 1.00 43.44 289 ARG A CA 1
ATOM 2191 C C . ARG A 1 289 ? -21.672 -9.616 26.336 1.00 43.44 289 ARG A C 1
ATOM 2193 O O . ARG A 1 289 ? -22.230 -9.085 27.291 1.00 43.44 289 ARG A O 1
ATOM 2200 N N . ALA A 1 290 ? -22.344 -10.091 25.289 1.00 40.31 290 ALA A N 1
ATOM 2201 C CA . ALA A 1 290 ? -23.799 -10.185 25.239 1.00 40.31 290 ALA A CA 1
ATOM 2202 C C . ALA A 1 290 ? -24.302 -11.417 26.022 1.00 40.31 290 ALA A C 1
ATOM 2204 O O . ALA A 1 290 ? -24.992 -12.275 25.483 1.00 40.31 290 ALA A O 1
ATOM 2205 N N . VAL A 1 291 ? -23.957 -11.514 27.309 1.00 39.00 291 VAL A N 1
ATOM 2206 C CA . VAL A 1 291 ? -24.762 -12.294 28.254 1.00 39.00 291 VAL A CA 1
ATOM 2207 C C . VAL A 1 291 ? -25.873 -11.358 28.701 1.00 39.00 291 VAL A C 1
ATOM 2209 O O . VAL A 1 291 ? -25.661 -10.442 29.493 1.00 39.00 291 VAL A O 1
ATOM 2212 N N . SER A 1 292 ? -27.052 -11.548 28.119 1.00 37.84 292 SER A N 1
ATOM 2213 C CA . SER A 1 292 ? -28.282 -10.887 28.531 1.00 37.84 292 SER A CA 1
ATOM 2214 C C . SER A 1 292 ? -28.574 -11.227 29.992 1.00 37.84 292 SER A C 1
ATOM 2216 O O . SER A 1 292 ? -29.058 -12.317 30.298 1.00 37.84 292 SER A O 1
ATOM 2218 N N . VAL A 1 293 ? -28.303 -10.292 30.899 1.00 39.53 293 VAL A N 1
ATOM 2219 C CA . VAL A 1 293 ? -29.017 -10.248 32.176 1.00 39.53 293 VAL A CA 1
ATOM 2220 C C . VAL A 1 293 ? -30.445 -9.813 31.833 1.00 39.53 293 VAL A C 1
ATOM 2222 O O . VAL A 1 293 ? -30.602 -8.749 31.228 1.00 39.53 293 VAL A O 1
ATOM 2225 N N . PRO A 1 294 ? -31.492 -10.599 32.141 1.00 38.62 294 PRO A N 1
ATOM 2226 C CA . PRO A 1 294 ? -32.853 -10.160 31.897 1.00 38.62 294 PRO A CA 1
ATOM 2227 C C . PRO A 1 294 ? -33.157 -9.011 32.860 1.00 38.62 294 PRO A C 1
ATOM 2229 O O . PRO A 1 294 ? -33.354 -9.219 34.055 1.00 38.62 294 PRO A O 1
ATOM 2232 N N . VAL A 1 295 ? -33.176 -7.784 32.343 1.00 41.91 295 VAL A N 1
ATOM 2233 C CA . VAL A 1 295 ? -33.779 -6.648 33.040 1.00 41.91 295 VAL A CA 1
ATOM 2234 C C . VAL A 1 295 ? -35.284 -6.767 32.830 1.00 41.91 295 VAL A C 1
ATOM 2236 O O . VAL A 1 295 ? -35.795 -6.497 31.745 1.00 41.91 295 VAL A O 1
ATOM 2239 N N . ALA A 1 296 ? -35.992 -7.225 33.861 1.00 40.62 296 ALA A N 1
ATOM 2240 C CA . ALA A 1 296 ? -37.444 -7.152 33.910 1.00 40.62 296 ALA A CA 1
ATOM 2241 C C . ALA A 1 296 ? -37.856 -5.674 34.013 1.00 40.62 296 ALA A C 1
ATOM 2243 O O . ALA A 1 296 ? -37.583 -5.016 35.017 1.00 40.62 296 ALA A O 1
ATOM 2244 N N . LEU A 1 297 ? -38.479 -5.144 32.961 1.00 35.84 297 LEU A N 1
ATOM 2245 C CA . LEU A 1 297 ? -39.107 -3.824 32.985 1.00 35.84 297 LEU A CA 1
ATOM 2246 C C . LEU A 1 297 ? -40.492 -3.937 33.655 1.00 35.84 297 LEU A C 1
ATOM 2248 O O . LEU A 1 297 ? -41.263 -4.814 33.262 1.00 35.84 297 LEU A O 1
ATOM 2252 N N . PRO A 1 298 ? -40.839 -3.084 34.638 1.00 42.28 298 PRO A N 1
ATOM 2253 C CA . PRO A 1 298 ? -42.194 -3.020 35.186 1.00 42.28 298 PRO A CA 1
ATOM 2254 C C . PRO A 1 298 ? -43.216 -2.546 34.139 1.00 42.28 298 PRO A C 1
ATOM 2256 O O . PRO A 1 298 ? -42.911 -1.719 33.279 1.00 42.28 298 PRO A O 1
ATOM 2259 N N . GLU A 1 299 ? -44.445 -3.053 34.238 1.00 47.78 299 GLU A N 1
ATOM 2260 C CA . GLU A 1 299 ? -45.461 -3.037 33.175 1.00 47.78 299 GLU A CA 1
ATOM 2261 C C . GLU A 1 299 ? -46.177 -1.718 32.793 1.00 47.78 299 GLU A C 1
ATOM 2263 O O . GLU A 1 299 ? -46.845 -1.752 31.759 1.00 47.78 299 GLU A O 1
ATOM 2268 N N . PRO A 1 300 ? -46.089 -0.536 33.444 1.00 43.41 300 PRO A N 1
ATOM 2269 C CA . PRO A 1 300 ? -46.951 0.565 33.003 1.00 43.41 300 PRO A CA 1
ATOM 2270 C C . PRO A 1 300 ? -46.424 1.361 31.791 1.00 43.41 300 PRO A C 1
ATOM 2272 O O . PRO A 1 300 ? -47.118 2.256 31.326 1.00 43.41 300 PRO A O 1
ATOM 2275 N N . MET A 1 301 ? -45.246 1.052 31.227 1.00 40.91 301 MET A N 1
ATOM 2276 C CA . MET A 1 301 ? -44.642 1.847 30.133 1.00 40.91 301 MET A CA 1
ATOM 2277 C C . MET A 1 301 ? -44.838 1.276 28.716 1.00 40.91 301 MET A C 1
ATOM 2279 O O . MET A 1 301 ? -44.315 1.825 27.747 1.00 40.91 301 MET A O 1
ATOM 2283 N N . ARG A 1 302 ? -45.588 0.174 28.561 1.00 40.84 302 ARG A N 1
ATOM 2284 C CA . ARG A 1 302 ? -45.785 -0.494 27.258 1.00 40.84 302 ARG A CA 1
ATOM 2285 C C . ARG A 1 302 ? -46.848 0.170 26.372 1.00 40.84 302 ARG A C 1
ATOM 2287 O O . ARG A 1 302 ? -46.868 -0.074 25.169 1.00 40.84 302 ARG A O 1
ATOM 2294 N N . SER A 1 303 ? -47.706 1.012 26.943 1.00 38.47 303 SER A N 1
ATOM 2295 C CA . SER A 1 303 ? -48.911 1.505 26.259 1.00 38.47 303 SER A CA 1
ATOM 2296 C C . SER A 1 303 ? -48.737 2.831 25.510 1.00 38.47 303 SER A C 1
ATOM 2298 O O . SER A 1 303 ? -49.620 3.197 24.745 1.00 38.47 303 SER A O 1
ATOM 2300 N N . GLU A 1 304 ? -47.608 3.530 25.662 1.00 40.69 304 GLU A N 1
ATOM 2301 C CA . GLU A 1 304 ? -47.385 4.844 25.027 1.00 40.69 304 GLU A CA 1
ATOM 2302 C C . GLU A 1 304 ? -46.531 4.795 23.745 1.00 40.69 304 GLU A C 1
ATOM 2304 O O . GLU A 1 304 ? -46.437 5.789 23.031 1.00 40.69 304 GLU A O 1
ATOM 2309 N N . LEU A 1 305 ? -45.947 3.641 23.395 1.00 36.78 305 LEU A N 1
ATOM 2310 C CA . LEU A 1 305 ? -45.030 3.516 22.248 1.00 36.78 305 LEU A CA 1
ATOM 2311 C C . LEU A 1 305 ? -45.658 2.931 20.966 1.00 36.78 305 LEU A C 1
ATOM 2313 O O . LEU A 1 305 ? -44.949 2.730 19.984 1.00 36.78 305 LEU A O 1
ATOM 2317 N N . LEU A 1 306 ? -46.965 2.640 20.961 1.00 40.44 306 LEU A N 1
ATOM 2318 C CA . LEU A 1 306 ? -47.675 2.027 19.821 1.00 40.44 306 LEU A CA 1
ATOM 2319 C C . LEU A 1 306 ? -48.533 3.010 18.999 1.00 40.44 306 LEU A C 1
ATOM 2321 O O . LEU A 1 306 ? -49.233 2.576 18.092 1.00 40.44 306 LEU A O 1
ATOM 2325 N N . ALA A 1 307 ? -48.474 4.316 19.274 1.00 36.34 307 ALA A N 1
ATOM 2326 C CA . ALA A 1 307 ? -49.312 5.326 18.614 1.00 36.34 307 ALA A CA 1
ATOM 2327 C C . ALA A 1 307 ? -48.512 6.321 17.751 1.00 36.34 307 ALA A C 1
ATOM 2329 O O . ALA A 1 307 ? -48.710 7.531 17.843 1.00 36.34 307 ALA A O 1
ATOM 2330 N N . ILE A 1 308 ? -47.598 5.825 16.913 1.00 37.62 308 ILE A N 1
ATOM 2331 C CA . ILE A 1 308 ? -46.980 6.636 15.855 1.00 37.62 308 ILE A CA 1
ATOM 2332 C C . ILE A 1 308 ? -47.119 5.878 14.536 1.00 37.62 308 ILE A C 1
ATOM 2334 O O . ILE A 1 308 ? -46.379 4.931 14.270 1.00 37.62 308 ILE A O 1
ATOM 2338 N N . ASP A 1 309 ? -48.082 6.301 13.718 1.00 37.72 309 ASP A N 1
ATOM 2339 C CA . ASP A 1 309 ? -48.214 5.843 12.337 1.00 37.72 309 ASP A CA 1
ATOM 2340 C C . ASP A 1 309 ? -47.038 6.360 11.483 1.00 37.72 309 ASP A C 1
ATOM 2342 O O . ASP A 1 309 ? -46.627 7.518 11.624 1.00 37.72 309 ASP A O 1
ATOM 2346 N N . PRO A 1 310 ? -46.477 5.540 10.574 1.00 37.53 310 PRO A N 1
ATOM 2347 C CA . PRO A 1 310 ? -45.416 5.975 9.675 1.00 37.53 310 PRO A CA 1
ATOM 2348 C C . PRO A 1 310 ? -45.963 6.859 8.536 1.00 37.53 310 PRO A C 1
ATOM 2350 O O . PRO A 1 310 ? -47.036 6.575 7.997 1.00 37.53 310 PRO A O 1
ATOM 2353 N N . PRO A 1 311 ? -45.224 7.893 8.088 1.00 34.81 311 PRO A N 1
ATOM 2354 C CA . PRO A 1 311 ? -45.609 8.664 6.914 1.00 34.81 311 PRO A CA 1
ATOM 2355 C C . PRO A 1 311 ? -45.464 7.828 5.633 1.00 34.81 311 PRO A C 1
ATOM 2357 O O . PRO A 1 311 ? -44.432 7.207 5.373 1.00 34.81 311 PRO A O 1
ATOM 2360 N N . THR A 1 312 ? -46.515 7.855 4.818 1.00 32.53 312 THR A N 1
ATOM 2361 C CA . THR A 1 312 ? -46.597 7.287 3.468 1.00 32.53 312 THR A CA 1
ATOM 2362 C C . THR A 1 312 ? -45.548 7.895 2.536 1.00 32.53 312 THR A C 1
ATOM 2364 O O . THR A 1 312 ? -45.521 9.112 2.343 1.00 32.53 312 THR A O 1
ATOM 2367 N N . SER A 1 313 ? -44.718 7.053 1.916 1.00 33.97 313 SER A N 1
ATOM 2368 C CA . SER A 1 313 ? -43.830 7.429 0.816 1.00 33.97 313 SER A CA 1
ATOM 2369 C C . SER A 1 313 ? -44.517 7.186 -0.530 1.00 33.97 313 SER A C 1
ATOM 2371 O O . SER A 1 313 ? -44.701 6.051 -0.963 1.00 33.97 313 SER A O 1
ATOM 2373 N N . ASP A 1 314 ? -44.874 8.275 -1.207 1.00 29.80 314 ASP A N 1
ATOM 2374 C CA . ASP A 1 314 ? -45.187 8.276 -2.633 1.00 29.80 314 ASP A CA 1
ATOM 2375 C C . ASP A 1 314 ? -43.998 8.911 -3.369 1.00 29.80 314 ASP A C 1
ATOM 2377 O O . ASP A 1 314 ? -43.526 9.986 -2.993 1.00 29.80 314 ASP A O 1
ATOM 2381 N N . GLY A 1 315 ? -43.437 8.214 -4.358 1.00 31.14 315 GLY A N 1
ATOM 2382 C CA . GLY A 1 315 ? -42.223 8.669 -5.044 1.00 31.14 315 GLY A CA 1
ATOM 2383 C C . GLY A 1 315 ? -41.413 7.556 -5.698 1.00 31.14 315 GLY A C 1
ATOM 2384 O O . GLY A 1 315 ? -40.301 7.242 -5.280 1.00 31.14 315 GLY A O 1
ATOM 2385 N N . GLN A 1 316 ? -41.971 6.954 -6.748 1.00 30.62 316 GLN A N 1
ATOM 2386 C CA . GLN A 1 316 ? -41.280 6.002 -7.615 1.00 30.62 316 GLN A CA 1
ATOM 2387 C C . GLN A 1 316 ? -40.105 6.662 -8.360 1.00 30.62 316 GLN A C 1
ATOM 2389 O O . GLN A 1 316 ? -40.304 7.578 -9.155 1.00 30.62 316 GLN A O 1
ATOM 2394 N N . ALA A 1 317 ? -38.896 6.112 -8.216 1.00 31.88 317 ALA A N 1
ATOM 2395 C CA . ALA A 1 317 ? -37.794 6.322 -9.156 1.00 31.88 317 ALA A CA 1
ATOM 2396 C C . ALA A 1 317 ? -37.207 4.961 -9.572 1.00 31.88 317 ALA A C 1
ATOM 2398 O O . ALA A 1 317 ? -36.657 4.215 -8.766 1.00 31.88 317 ALA A O 1
ATOM 2399 N N . LYS A 1 318 ? -37.385 4.616 -10.855 1.00 31.70 318 LYS A N 1
ATOM 2400 C CA . LYS A 1 318 ? -36.966 3.349 -11.479 1.00 31.70 318 LYS A CA 1
ATOM 2401 C C . LYS A 1 318 ? -35.432 3.215 -11.538 1.00 31.70 318 LYS A C 1
ATOM 2403 O O . LYS A 1 318 ? -34.780 4.135 -12.033 1.00 31.70 318 LYS A O 1
ATOM 2408 N N . PRO A 1 319 ? -34.844 2.053 -11.193 1.00 32.25 319 PRO A N 1
ATOM 2409 C CA . PRO A 1 319 ? -33.418 1.813 -11.393 1.00 32.25 319 PRO A CA 1
ATOM 2410 C C . PRO A 1 319 ? -33.092 1.505 -12.868 1.00 32.25 319 PRO A C 1
ATOM 2412 O O . PRO A 1 319 ? -33.685 0.620 -13.495 1.00 32.25 319 PRO A O 1
ATOM 2415 N N . ARG A 1 320 ? -32.110 2.230 -13.426 1.00 35.31 320 ARG A N 1
ATOM 2416 C CA . ARG A 1 320 ? -31.487 1.961 -14.736 1.00 35.31 320 ARG A CA 1
ATOM 2417 C C . ARG A 1 320 ? -30.707 0.646 -14.667 1.00 35.31 320 ARG A C 1
ATOM 2419 O O . ARG A 1 320 ? -29.638 0.578 -14.074 1.00 35.31 320 ARG A O 1
ATOM 2426 N N . ARG A 1 321 ? -31.242 -0.391 -15.313 1.00 34.47 321 ARG A N 1
ATOM 2427 C CA . ARG A 1 321 ? -30.584 -1.689 -15.523 1.00 34.47 321 ARG A CA 1
ATOM 2428 C C . ARG A 1 321 ? -29.408 -1.538 -16.495 1.00 34.47 321 ARG A C 1
ATOM 2430 O O . ARG A 1 321 ? -29.636 -1.254 -17.668 1.00 34.47 321 ARG A O 1
ATOM 2437 N N . TRP A 1 322 ? -28.185 -1.793 -16.040 1.00 32.19 322 TRP A N 1
ATOM 2438 C CA . TRP A 1 322 ? -27.049 -2.092 -16.917 1.00 32.19 322 TRP A CA 1
ATOM 2439 C C . TRP A 1 322 ? -26.874 -3.613 -16.953 1.00 32.19 322 TRP A C 1
ATOM 2441 O O . TRP A 1 322 ? -26.669 -4.250 -15.924 1.00 32.19 322 TRP A O 1
ATOM 2451 N N . ARG A 1 323 ? -27.061 -4.213 -18.134 1.00 35.41 323 ARG A N 1
ATOM 2452 C CA . ARG A 1 323 ? -26.848 -5.648 -18.375 1.00 35.41 323 ARG A CA 1
ATOM 2453 C C . ARG A 1 323 ? -25.359 -5.894 -18.664 1.00 35.41 323 ARG A C 1
ATOM 2455 O O . ARG A 1 323 ? -24.838 -5.207 -19.541 1.00 35.41 323 ARG A O 1
ATOM 2462 N N . PRO A 1 324 ? -24.693 -6.877 -18.036 1.00 35.00 324 PRO A N 1
ATOM 2463 C CA . PRO A 1 324 ? -23.384 -7.331 -18.492 1.00 35.00 324 PRO A CA 1
ATOM 2464 C C . PRO A 1 324 ? -23.541 -8.228 -19.733 1.00 35.00 324 PRO A C 1
ATOM 2466 O O . PRO A 1 324 ? -24.354 -9.153 -19.746 1.00 35.00 324 PRO A O 1
ATOM 2469 N N . VAL A 1 325 ? -22.776 -7.946 -20.792 1.00 31.20 325 VAL A N 1
ATOM 2470 C CA . VAL A 1 325 ? -22.666 -8.805 -21.982 1.00 31.20 325 VAL A CA 1
ATOM 2471 C C . VAL A 1 325 ? -21.549 -9.819 -21.738 1.00 31.20 325 VAL A C 1
ATOM 2473 O O . VAL A 1 325 ? -20.375 -9.506 -21.893 1.00 31.20 325 VAL A O 1
ATOM 2476 N N . LEU A 1 326 ? -21.929 -11.042 -21.372 1.00 31.23 326 LEU A N 1
ATOM 2477 C CA . LEU A 1 326 ? -21.104 -12.248 -21.472 1.00 31.23 326 LEU A CA 1
ATOM 2478 C C . LEU A 1 326 ? -21.998 -13.387 -21.975 1.00 31.23 326 LEU A C 1
ATOM 2480 O O . LEU A 1 326 ? -22.568 -14.121 -21.178 1.00 31.23 326 LEU A O 1
ATOM 2484 N N . ALA A 1 327 ? -22.166 -13.481 -23.297 1.00 31.38 327 ALA A N 1
ATOM 2485 C CA . ALA A 1 327 ? -22.568 -14.696 -24.016 1.00 31.38 327 ALA A CA 1
ATOM 2486 C C . ALA A 1 327 ? -22.649 -14.405 -25.525 1.00 31.38 327 ALA A C 1
ATOM 2488 O O . ALA A 1 327 ? -23.669 -13.904 -25.984 1.00 31.38 327 ALA A O 1
ATOM 2489 N N . ALA A 1 328 ? -21.587 -14.705 -26.283 1.00 31.28 328 ALA A N 1
ATOM 2490 C CA . ALA A 1 328 ? -21.668 -15.061 -27.711 1.00 31.28 328 ALA A CA 1
ATOM 2491 C C . ALA A 1 328 ? -20.293 -15.503 -28.258 1.00 31.28 328 ALA A C 1
ATOM 2493 O O . ALA A 1 328 ? -19.767 -14.930 -29.206 1.00 31.28 328 ALA A O 1
ATOM 2494 N N . CYS A 1 329 ? -19.713 -16.552 -27.673 1.00 32.31 329 CYS A N 1
ATOM 2495 C CA . CYS A 1 329 ? -18.810 -17.442 -28.403 1.00 32.31 329 CYS A CA 1
ATOM 2496 C C . CYS A 1 329 ? -19.540 -18.772 -28.563 1.00 32.31 329 CYS A C 1
ATOM 2498 O O . CYS A 1 329 ? -19.354 -19.659 -27.743 1.00 32.31 329 CYS A O 1
ATOM 2500 N N . LEU A 1 330 ? -20.437 -18.855 -29.548 1.00 36.94 330 LEU A N 1
ATOM 2501 C CA . LEU A 1 330 ? -20.776 -20.057 -30.320 1.00 36.94 330 LEU A CA 1
ATOM 2502 C C . LEU A 1 330 ? -21.914 -19.684 -31.282 1.00 36.94 330 LEU A C 1
ATOM 2504 O O . LEU A 1 330 ? -23.010 -19.353 -30.841 1.00 36.94 330 LEU A O 1
ATOM 2508 N N . GLY A 1 331 ? -21.652 -19.753 -32.588 1.00 36.75 331 GLY A N 1
ATOM 2509 C CA . GLY A 1 331 ? -22.691 -19.670 -33.617 1.00 36.75 331 GLY A CA 1
ATOM 2510 C C . GLY A 1 331 ? -22.547 -18.498 -34.580 1.00 36.75 331 GLY A C 1
ATOM 2511 O O . GLY A 1 331 ? -23.405 -17.632 -34.593 1.00 36.75 331 GLY A O 1
ATOM 2512 N N . LEU A 1 332 ? -21.489 -18.492 -35.397 1.00 33.78 332 LEU A N 1
ATOM 2513 C CA . LEU A 1 332 ? -21.484 -17.863 -36.729 1.00 33.78 332 LEU A CA 1
ATOM 2514 C C . LEU A 1 332 ? -20.406 -18.535 -37.607 1.00 33.78 332 LEU A C 1
ATOM 2516 O O . LEU A 1 332 ? -19.476 -17.917 -38.114 1.00 33.78 332 LEU A O 1
ATOM 2520 N N . VAL A 1 333 ? -20.539 -19.852 -37.771 1.00 39.47 333 VAL A N 1
ATOM 2521 C CA . VAL A 1 333 ? -20.171 -20.525 -39.023 1.00 39.47 333 VAL A CA 1
AT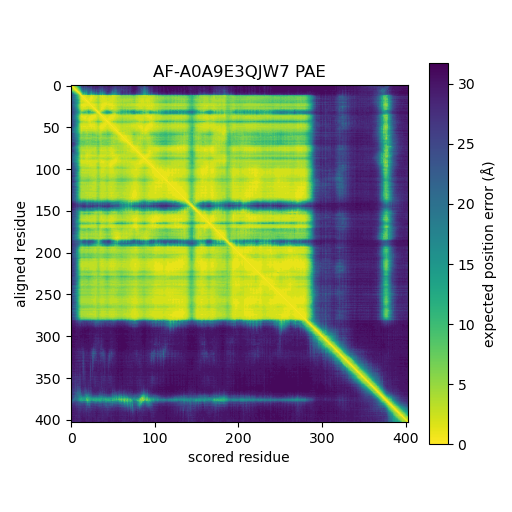OM 2522 C C . VAL A 1 333 ? -21.499 -20.743 -39.744 1.00 39.47 333 VAL A C 1
ATOM 2524 O O . VAL A 1 333 ? -22.432 -21.245 -39.127 1.00 39.47 333 VAL A O 1
ATOM 2527 N N . ALA A 1 334 ? -21.559 -20.354 -41.019 1.00 36.81 334 ALA A N 1
ATOM 2528 C CA . ALA A 1 334 ? -22.716 -20.399 -41.926 1.00 36.81 334 ALA A CA 1
ATOM 2529 C C . ALA A 1 334 ? -23.698 -19.209 -41.861 1.00 36.81 334 ALA A C 1
ATOM 2531 O O . ALA A 1 334 ? -24.788 -19.320 -41.319 1.00 36.81 334 ALA A O 1
ATOM 2532 N N . ALA A 1 335 ? -23.323 -18.089 -42.494 1.00 37.69 335 ALA A N 1
ATOM 2533 C CA . ALA A 1 335 ? -24.222 -17.232 -43.291 1.00 37.69 335 ALA A CA 1
ATOM 2534 C C . ALA A 1 335 ? -23.410 -16.076 -43.906 1.00 37.69 335 ALA A C 1
ATOM 2536 O O . ALA A 1 335 ? -23.381 -14.964 -43.393 1.00 37.69 335 ALA A O 1
ATOM 2537 N N . GLY A 1 336 ? -22.695 -16.358 -44.993 1.00 31.97 336 GLY A N 1
ATOM 2538 C CA . GLY A 1 336 ? -21.907 -15.360 -45.722 1.00 31.97 336 GLY A CA 1
ATOM 2539 C C . GLY A 1 336 ? -21.642 -15.779 -47.163 1.00 31.97 336 GLY A C 1
ATOM 2540 O O . GLY A 1 336 ? -20.570 -15.527 -47.696 1.00 31.97 336 GLY A O 1
ATOM 2541 N N . ALA A 1 337 ? -22.598 -16.485 -47.764 1.00 35.22 337 ALA A N 1
ATOM 2542 C CA . ALA A 1 337 ? -22.650 -16.748 -49.191 1.00 35.22 337 ALA A CA 1
ATOM 2543 C C . ALA A 1 337 ? -23.941 -16.112 -49.707 1.00 35.22 337 ALA A C 1
ATOM 2545 O O . ALA A 1 337 ? -25.026 -16.513 -49.292 1.00 35.22 337 ALA A O 1
ATOM 2546 N N . GLY A 1 338 ? -23.823 -15.126 -50.594 1.00 31.83 338 GLY A N 1
ATOM 2547 C CA . GLY A 1 338 ? -24.951 -14.672 -51.398 1.00 31.83 338 GLY A CA 1
ATOM 2548 C C . GLY A 1 338 ? -25.018 -13.168 -51.636 1.00 31.83 338 GLY A C 1
ATOM 2549 O O . GLY A 1 338 ? -25.152 -12.388 -50.704 1.00 31.83 338 GLY A O 1
ATOM 2550 N N . LEU A 1 339 ? -25.049 -12.834 -52.927 1.00 33.44 339 LEU A N 1
ATOM 2551 C CA . LEU A 1 339 ? -25.532 -11.597 -53.541 1.00 33.44 339 LEU A CA 1
ATOM 2552 C C . LEU A 1 339 ? -24.639 -10.351 -53.473 1.00 33.44 339 LEU A C 1
ATOM 2554 O O . LEU A 1 339 ? -24.819 -9.492 -52.623 1.00 33.44 339 LEU A O 1
ATOM 2558 N N . TRP A 1 340 ? -23.828 -10.176 -54.522 1.00 32.75 340 TRP A N 1
ATOM 2559 C CA . TRP A 1 340 ? -23.835 -8.934 -55.309 1.00 32.75 340 TRP A CA 1
ATOM 2560 C C . TRP A 1 340 ? -23.763 -9.283 -56.804 1.00 32.75 340 TRP A C 1
ATOM 2562 O O . TRP A 1 340 ? -22.788 -9.873 -57.264 1.00 32.75 340 TRP A O 1
ATOM 2572 N N . ALA A 1 341 ? -24.812 -8.937 -57.552 1.00 32.22 341 ALA A N 1
ATOM 2573 C CA . ALA A 1 341 ? -24.870 -8.996 -59.011 1.00 32.22 341 ALA A CA 1
ATOM 2574 C C . ALA A 1 341 ? -25.616 -7.762 -59.560 1.00 32.22 341 ALA A C 1
ATOM 2576 O O . ALA A 1 341 ? -26.603 -7.342 -58.961 1.00 32.22 341 ALA A O 1
ATOM 2577 N N . ALA A 1 342 ? -25.139 -7.282 -60.723 1.00 35.56 342 ALA A N 1
ATOM 2578 C CA . ALA A 1 342 ? -25.587 -6.163 -61.586 1.00 35.56 342 ALA A CA 1
ATOM 2579 C C . ALA A 1 342 ? -25.268 -4.740 -61.058 1.00 35.56 342 ALA A C 1
ATOM 2581 O O . ALA A 1 342 ? -25.704 -4.388 -59.974 1.00 35.56 342 ALA A O 1
ATOM 2582 N N . GLY A 1 343 ? -24.484 -3.855 -61.702 1.00 29.67 343 GLY A N 1
ATOM 2583 C CA . GLY A 1 343 ? -24.249 -3.528 -63.133 1.00 29.67 343 GLY A CA 1
ATOM 2584 C C . GLY A 1 343 ? -24.893 -2.148 -63.446 1.00 29.67 343 GLY A C 1
ATOM 2585 O O . GLY A 1 343 ? -25.857 -1.844 -62.748 1.00 29.67 343 GLY A O 1
ATOM 2586 N N . PRO A 1 344 ? -24.463 -1.296 -64.421 1.00 48.66 344 PRO A N 1
ATOM 2587 C CA . PRO A 1 344 ? -23.550 -1.496 -65.568 1.00 48.66 344 PRO A CA 1
ATOM 2588 C C . PRO A 1 344 ? -22.370 -0.474 -65.637 1.00 48.66 344 PRO A C 1
ATOM 2590 O O . PRO A 1 344 ? -22.404 0.596 -65.047 1.00 48.66 344 PRO A O 1
ATOM 2593 N N . PHE A 1 345 ? -21.193 -0.825 -66.164 1.00 31.19 345 PHE A N 1
ATOM 2594 C CA . PHE A 1 345 ? -20.751 -0.796 -67.575 1.00 31.19 345 PHE A CA 1
ATOM 2595 C C . PHE A 1 345 ? -20.680 0.598 -68.241 1.00 31.19 345 PHE A C 1
ATOM 2597 O O . PHE A 1 345 ? -21.676 1.156 -68.690 1.00 31.19 345 PHE A O 1
ATOM 2604 N N . SER A 1 346 ? -19.454 1.099 -68.416 1.00 33.81 346 SER A N 1
ATOM 2605 C CA . SER A 1 346 ? -19.035 1.871 -69.594 1.00 33.81 346 SER A CA 1
ATOM 2606 C C . SER A 1 346 ? -17.544 1.645 -69.835 1.00 33.81 346 SER A C 1
ATOM 2608 O O . SER A 1 346 ? -16.749 1.571 -68.899 1.00 33.81 346 SER A O 1
ATOM 2610 N N . ALA A 1 347 ? -17.199 1.422 -71.099 1.00 31.09 347 ALA A N 1
ATOM 2611 C CA . ALA A 1 347 ? -15.982 0.761 -71.536 1.00 31.09 347 ALA A CA 1
ATOM 2612 C C . ALA A 1 347 ? -15.094 1.661 -72.413 1.00 31.09 347 ALA A C 1
ATOM 2614 O O . ALA A 1 347 ? -15.597 2.270 -73.350 1.00 31.09 347 ALA A O 1
ATOM 2615 N N . ARG A 1 348 ? -13.771 1.533 -72.180 1.00 30.38 348 ARG A N 1
ATOM 2616 C CA . ARG A 1 348 ? -12.622 1.613 -73.126 1.00 30.38 348 ARG A CA 1
ATOM 2617 C C . ARG A 1 348 ? -12.217 2.986 -73.713 1.00 30.38 348 ARG A C 1
ATOM 2619 O O . ARG A 1 348 ? -13.051 3.879 -73.743 1.00 30.38 348 ARG A O 1
ATOM 2626 N N . PRO A 1 349 ? -10.964 3.158 -74.226 1.00 39.25 349 PRO A N 1
ATOM 2627 C CA . PRO A 1 349 ? -9.933 2.150 -74.578 1.00 39.25 349 PRO A CA 1
ATOM 2628 C C . PRO A 1 349 ? -8.498 2.409 -74.021 1.00 39.25 349 PRO A C 1
ATOM 2630 O O . PRO A 1 349 ? -8.280 3.399 -73.327 1.00 39.25 349 PRO A O 1
ATOM 2633 N N . PRO A 1 350 ? -7.512 1.515 -74.289 1.00 39.22 350 PRO A N 1
ATOM 2634 C CA . PRO A 1 350 ? -6.142 1.600 -73.768 1.00 39.22 350 PRO A CA 1
ATOM 2635 C C . PRO A 1 350 ? -5.145 2.182 -74.787 1.00 39.22 350 PRO A C 1
ATOM 2637 O O . PRO A 1 350 ? -5.316 1.995 -75.990 1.00 39.22 350 PRO A O 1
ATOM 2640 N N . LEU A 1 351 ? -4.048 2.787 -74.315 1.00 32.28 351 LEU A N 1
ATOM 2641 C CA . LEU A 1 351 ? -2.886 3.117 -75.149 1.00 32.28 351 LEU A CA 1
ATOM 2642 C C . LEU A 1 351 ? -1.557 2.776 -74.450 1.00 32.28 351 LEU A C 1
ATOM 2644 O O . LEU A 1 351 ? -1.225 3.314 -73.401 1.00 32.28 351 LEU A O 1
ATOM 2648 N N . ALA A 1 352 ? -0.864 1.834 -75.094 1.00 29.98 352 ALA A N 1
ATOM 2649 C CA . ALA A 1 352 ? 0.572 1.705 -75.347 1.00 29.98 352 ALA A CA 1
ATOM 2650 C C . ALA A 1 352 ? 1.613 2.024 -74.253 1.00 29.98 352 ALA A C 1
ATOM 2652 O O . ALA A 1 352 ? 1.807 3.153 -73.814 1.00 29.98 352 ALA A O 1
ATOM 2653 N N . SER A 1 353 ? 2.412 0.996 -73.961 1.00 32.31 353 SER A N 1
ATOM 2654 C CA . SER A 1 353 ? 3.766 1.081 -73.405 1.00 32.31 353 SER A CA 1
ATOM 2655 C C . SER A 1 353 ? 4.744 1.748 -74.384 1.00 32.31 353 SER A C 1
ATOM 2657 O O . SER A 1 353 ? 4.566 1.635 -75.598 1.00 32.31 353 SER A O 1
ATOM 2659 N N . PRO A 1 354 ? 5.884 2.237 -73.874 1.00 32.34 354 PRO A N 1
ATOM 2660 C CA . PRO A 1 354 ? 7.145 1.837 -74.488 1.00 32.34 354 PRO A CA 1
ATOM 2661 C C . PRO A 1 354 ? 8.155 1.288 -73.471 1.00 32.34 354 PRO A C 1
ATOM 2663 O O . PRO A 1 354 ? 8.286 1.759 -72.344 1.00 32.34 354 PRO A O 1
ATOM 2666 N N . ARG A 1 355 ? 8.865 0.247 -73.917 1.00 27.78 355 ARG A N 1
ATOM 2667 C CA . ARG A 1 355 ? 10.149 -0.229 -73.383 1.00 27.78 355 ARG A CA 1
ATOM 2668 C C . ARG A 1 355 ? 11.300 0.570 -74.023 1.00 27.78 355 ARG A C 1
ATOM 2670 O O . ARG A 1 355 ? 11.069 1.267 -75.004 1.00 27.78 355 ARG A O 1
ATOM 2677 N N . PHE A 1 356 ? 12.511 0.320 -73.509 1.00 28.39 356 PHE A N 1
ATOM 2678 C CA . PHE A 1 356 ? 13.854 0.846 -73.838 1.00 28.39 356 PHE A CA 1
ATOM 2679 C C . PHE A 1 356 ? 14.266 2.043 -72.958 1.00 28.39 356 PHE A C 1
ATOM 2681 O O . PHE A 1 356 ? 13.561 3.036 -72.908 1.00 28.39 356 PHE A O 1
ATOM 2688 N N . GLY A 1 357 ? 15.375 2.022 -72.213 1.00 26.45 357 GLY A N 1
ATOM 2689 C CA . GLY A 1 357 ? 16.438 1.029 -72.081 1.00 26.45 357 GLY A CA 1
ATOM 2690 C C . GLY A 1 357 ? 17.490 1.458 -71.043 1.00 26.45 357 GLY A C 1
ATOM 2691 O O . GLY A 1 357 ? 17.404 2.539 -70.473 1.00 26.45 357 GLY A O 1
ATOM 2692 N N . SER A 1 358 ? 18.464 0.564 -70.843 1.00 29.59 358 SER A N 1
ATOM 2693 C CA . SER A 1 358 ? 19.835 0.773 -70.335 1.00 29.59 358 SER A CA 1
ATOM 2694 C C . SER A 1 358 ? 20.067 1.505 -69.000 1.00 29.59 358 SER A C 1
ATOM 2696 O O . SER A 1 358 ? 19.946 2.720 -68.884 1.00 29.59 358 SER A O 1
ATOM 2698 N N . THR A 1 359 ? 20.570 0.726 -68.039 1.00 29.23 359 THR A N 1
ATOM 2699 C CA . THR A 1 359 ? 21.423 1.107 -66.896 1.00 29.23 359 THR A CA 1
ATOM 2700 C C . THR A 1 359 ? 22.584 2.029 -67.323 1.00 29.23 359 THR A C 1
ATOM 2702 O O . THR A 1 359 ? 23.083 1.876 -68.440 1.00 29.23 359 THR A O 1
ATOM 2705 N N . PRO A 1 360 ? 23.085 2.917 -66.437 1.00 34.47 360 PRO A N 1
ATOM 2706 C CA . PRO A 1 360 ? 24.157 2.475 -65.536 1.00 34.47 360 PRO A CA 1
ATOM 2707 C C . PRO A 1 360 ? 24.121 3.044 -64.096 1.00 34.47 360 PRO A C 1
ATOM 2709 O O . PRO A 1 360 ? 23.608 4.120 -63.826 1.00 34.47 360 PRO A O 1
ATOM 2712 N N . ALA A 1 361 ? 24.734 2.257 -63.205 1.00 26.86 361 ALA A N 1
ATOM 2713 C CA . ALA A 1 361 ? 25.525 2.612 -62.020 1.00 26.86 361 ALA A CA 1
ATOM 2714 C C . ALA A 1 361 ? 25.003 3.614 -60.956 1.00 26.86 361 ALA A C 1
ATOM 2716 O O . ALA A 1 361 ? 25.019 4.824 -61.127 1.00 26.86 361 ALA A O 1
ATOM 2717 N N . ALA A 1 362 ? 24.765 3.035 -59.771 1.00 28.58 362 ALA A N 1
ATOM 2718 C CA . ALA A 1 362 ? 25.280 3.454 -58.462 1.00 28.58 362 ALA A CA 1
ATOM 2719 C C . ALA A 1 362 ? 24.948 4.858 -57.916 1.00 28.58 362 ALA A C 1
ATOM 2721 O O . ALA A 1 362 ? 25.714 5.793 -58.107 1.00 28.58 362 ALA A O 1
ATOM 2722 N N . THR A 1 363 ? 23.966 4.904 -57.004 1.00 28.17 363 THR A N 1
ATOM 2723 C CA . THR A 1 363 ? 24.104 5.650 -55.739 1.00 28.17 363 THR A CA 1
ATOM 2724 C C . THR A 1 363 ? 23.382 4.888 -54.629 1.00 28.17 363 THR A C 1
ATOM 2726 O O . THR A 1 363 ? 22.177 4.650 -54.693 1.00 28.17 363 THR A O 1
ATOM 2729 N N . ALA A 1 364 ? 24.138 4.463 -53.618 1.00 30.09 364 ALA A N 1
ATOM 2730 C CA . ALA A 1 364 ? 23.637 3.778 -52.437 1.00 30.09 364 ALA A CA 1
ATOM 2731 C C . ALA A 1 364 ? 22.695 4.695 -51.638 1.00 30.09 364 ALA A C 1
ATOM 2733 O O . ALA A 1 364 ? 23.135 5.676 -51.041 1.00 30.09 364 ALA A O 1
ATOM 2734 N N . SER A 1 365 ? 21.405 4.355 -51.593 1.00 27.80 365 SER A N 1
ATOM 2735 C CA . SER A 1 365 ? 20.482 4.931 -50.616 1.00 27.80 365 SER A CA 1
ATOM 2736 C C . SER A 1 365 ? 20.592 4.121 -49.328 1.00 27.80 365 SER A C 1
ATOM 2738 O O . SER A 1 365 ? 20.157 2.970 -49.257 1.00 27.80 365 SER A O 1
ATOM 2740 N N . ARG A 1 366 ? 21.257 4.709 -48.328 1.00 29.64 366 ARG A N 1
ATOM 2741 C CA . ARG A 1 366 ? 21.283 4.211 -46.951 1.00 29.64 366 ARG A CA 1
ATOM 2742 C C . ARG A 1 366 ? 19.841 4.113 -46.451 1.00 29.64 366 ARG A C 1
ATOM 2744 O O . ARG A 1 366 ? 19.184 5.132 -46.256 1.00 29.64 366 ARG A O 1
ATOM 2751 N N . GLN A 1 367 ? 19.381 2.889 -46.203 1.00 29.09 367 GLN A N 1
ATOM 2752 C CA . GLN A 1 367 ? 18.291 2.653 -45.261 1.00 29.09 367 GLN A CA 1
ATOM 2753 C C . GLN A 1 367 ? 18.649 3.334 -43.927 1.00 29.09 367 GLN A C 1
ATOM 2755 O O . GLN A 1 367 ? 19.823 3.303 -43.540 1.00 29.09 367 GLN A O 1
ATOM 2760 N N . PRO A 1 368 ? 17.693 3.958 -43.218 1.00 29.42 368 PRO A N 1
ATOM 2761 C CA . PRO A 1 368 ? 17.956 4.428 -41.871 1.00 29.42 368 PRO A CA 1
ATOM 2762 C C . PRO A 1 368 ? 18.281 3.201 -41.019 1.00 29.42 368 PRO A C 1
ATOM 2764 O O . PRO A 1 368 ? 17.452 2.316 -40.829 1.00 29.42 368 PRO A O 1
ATOM 2767 N N . SER A 1 369 ? 19.529 3.138 -40.568 1.00 26.39 369 SER A N 1
ATOM 2768 C CA . SER A 1 369 ? 19.995 2.193 -39.568 1.00 26.39 369 SER A CA 1
ATOM 2769 C C . SER A 1 369 ? 19.114 2.336 -38.330 1.00 26.39 369 SER A C 1
ATOM 2771 O O . SER A 1 369 ? 19.149 3.382 -37.680 1.00 26.39 369 SER A O 1
ATOM 2773 N N . GLU A 1 370 ? 18.329 1.307 -38.016 1.00 31.14 370 GLU A N 1
ATOM 2774 C CA . GLU A 1 370 ? 17.773 1.130 -36.680 1.00 31.14 370 GLU A CA 1
ATOM 2775 C C . GLU A 1 370 ? 18.953 1.119 -35.710 1.00 31.14 370 GLU A C 1
ATOM 2777 O O . GLU A 1 370 ? 19.765 0.192 -35.687 1.00 31.14 370 GLU A O 1
ATOM 2782 N N . THR A 1 371 ? 19.110 2.202 -34.955 1.00 27.25 371 THR A N 1
ATOM 2783 C CA . THR A 1 371 ? 20.037 2.226 -33.833 1.00 27.25 371 THR A CA 1
ATOM 2784 C C . THR A 1 371 ? 19.594 1.112 -32.882 1.00 27.25 371 THR A C 1
ATOM 2786 O O . THR A 1 371 ? 18.426 1.111 -32.485 1.00 27.25 371 THR A O 1
ATOM 2789 N N . PRO A 1 372 ? 20.457 0.147 -32.526 1.00 33.81 372 PRO A N 1
ATOM 2790 C CA . PRO A 1 372 ? 20.057 -0.929 -31.634 1.00 33.81 372 PRO A CA 1
ATOM 2791 C C . PRO A 1 372 ? 19.635 -0.325 -30.293 1.00 33.81 372 PRO A C 1
ATOM 2793 O O . PRO A 1 372 ? 20.429 0.347 -29.630 1.00 33.81 372 PRO A O 1
ATOM 2796 N N . ILE A 1 373 ? 18.378 -0.556 -29.910 1.00 41.44 373 ILE A N 1
ATOM 2797 C CA . ILE A 1 373 ? 17.866 -0.205 -28.586 1.00 41.44 373 ILE A CA 1
ATOM 2798 C C . ILE A 1 373 ? 18.742 -0.941 -27.571 1.00 41.44 373 ILE A C 1
ATOM 2800 O O . ILE A 1 373 ? 18.900 -2.165 -27.625 1.00 41.44 373 ILE A O 1
ATOM 2804 N N . ARG A 1 374 ? 19.372 -0.194 -26.661 1.00 45.31 374 ARG A N 1
ATOM 2805 C CA . ARG A 1 374 ? 20.199 -0.791 -25.611 1.00 45.31 374 ARG A CA 1
ATOM 2806 C C . ARG A 1 374 ? 19.282 -1.480 -24.609 1.00 45.31 374 ARG A C 1
ATOM 2808 O O . ARG A 1 374 ? 18.674 -0.831 -23.767 1.00 45.31 374 ARG A O 1
ATOM 2815 N N . HIS A 1 375 ? 19.201 -2.803 -24.692 1.00 54.47 375 HIS A N 1
ATOM 2816 C CA . HIS A 1 375 ? 18.468 -3.617 -23.730 1.00 54.47 375 HIS A CA 1
ATOM 2817 C C . HIS A 1 375 ? 19.419 -4.146 -22.659 1.00 54.47 375 HIS A C 1
ATOM 2819 O O . HIS A 1 375 ? 20.285 -4.975 -22.942 1.00 54.47 375 HIS A O 1
ATOM 2825 N N . ARG A 1 376 ? 19.226 -3.719 -21.407 1.00 68.94 376 ARG A N 1
ATOM 2826 C CA . ARG A 1 376 ? 19.818 -4.402 -20.250 1.00 68.94 376 ARG A CA 1
ATOM 2827 C C . ARG A 1 376 ? 18.753 -5.250 -19.577 1.00 68.94 376 ARG A C 1
ATOM 2829 O O . ARG A 1 376 ? 17.668 -4.750 -19.287 1.00 68.94 376 ARG A O 1
ATOM 2836 N N . VAL A 1 377 ? 19.059 -6.520 -19.323 1.00 70.19 377 VAL A N 1
ATOM 2837 C CA . VAL A 1 377 ? 18.105 -7.478 -18.751 1.00 70.19 377 VAL A CA 1
ATOM 2838 C C . VAL A 1 377 ? 18.723 -8.165 -17.546 1.00 70.19 377 VAL A C 1
ATOM 2840 O O . VAL A 1 377 ? 19.816 -8.717 -17.640 1.00 70.19 377 VAL A O 1
ATOM 2843 N N . LEU A 1 378 ? 17.990 -8.183 -16.435 1.00 62.91 378 LEU A N 1
ATOM 2844 C CA . LEU A 1 378 ? 18.230 -9.123 -15.346 1.00 62.91 378 LEU A CA 1
ATOM 2845 C C . LEU A 1 378 ? 17.032 -10.065 -15.262 1.00 62.91 378 LEU A C 1
ATOM 2847 O O . LEU A 1 378 ? 15.909 -9.649 -14.965 1.00 62.91 378 LEU A O 1
ATOM 2851 N N . ARG A 1 379 ? 17.278 -11.346 -15.545 1.00 46.88 379 ARG A N 1
ATOM 2852 C CA . ARG A 1 379 ? 16.336 -12.421 -15.231 1.00 46.88 379 ARG A CA 1
ATOM 2853 C C . ARG A 1 379 ? 16.653 -12.916 -13.817 1.00 46.88 379 ARG A C 1
ATOM 2855 O O . ARG A 1 379 ? 17.832 -13.114 -13.523 1.00 46.88 379 ARG A O 1
ATOM 2862 N N . PRO A 1 380 ? 15.655 -13.120 -12.943 1.00 42.53 380 PRO A N 1
ATOM 2863 C CA . PRO A 1 380 ? 15.866 -13.850 -11.703 1.00 42.53 380 PRO A CA 1
ATOM 2864 C C . PRO A 1 380 ? 16.481 -15.214 -12.026 1.00 42.53 380 PRO A C 1
ATOM 2866 O O . PRO A 1 380 ? 16.035 -15.888 -12.956 1.00 42.53 380 PRO A O 1
ATOM 2869 N N . ILE A 1 381 ? 17.507 -15.601 -11.273 1.00 34.22 381 ILE A N 1
ATOM 2870 C CA . ILE A 1 381 ? 18.128 -16.922 -11.388 1.00 34.22 381 ILE A CA 1
ATOM 2871 C C . ILE A 1 381 ? 17.042 -17.965 -11.041 1.00 34.22 381 ILE A C 1
ATOM 2873 O O . ILE A 1 381 ? 16.418 -17.829 -9.982 1.00 34.22 381 ILE A O 1
ATOM 2877 N N . PRO A 1 382 ? 16.740 -18.952 -11.912 1.00 29.23 382 PRO A N 1
ATOM 2878 C CA . PRO A 1 382 ? 15.849 -20.055 -11.552 1.00 29.23 382 PRO A CA 1
ATOM 2879 C C . PRO A 1 382 ? 16.446 -20.823 -10.363 1.00 29.23 382 PRO A C 1
ATOM 2881 O O . PRO A 1 382 ? 17.668 -20.829 -10.217 1.00 29.23 382 PRO A O 1
ATOM 2884 N N . PRO A 1 383 ? 15.629 -21.444 -9.495 1.00 34.84 383 PRO A N 1
ATOM 2885 C CA . PRO A 1 383 ? 16.152 -22.153 -8.335 1.00 34.84 383 PRO A CA 1
ATOM 2886 C C . PRO A 1 383 ? 17.169 -23.201 -8.787 1.00 34.84 383 PRO A C 1
ATOM 2888 O O . PRO A 1 383 ? 16.872 -24.046 -9.629 1.00 34.84 383 PRO A O 1
ATOM 2891 N N . THR A 1 384 ? 18.374 -23.143 -8.230 1.00 36.03 384 THR A N 1
ATOM 2892 C CA . THR A 1 384 ? 19.234 -24.317 -8.170 1.00 36.03 384 THR A CA 1
ATOM 2893 C C . THR A 1 384 ? 18.534 -25.312 -7.257 1.00 36.03 384 THR A C 1
ATOM 2895 O O . THR A 1 384 ? 18.273 -24.993 -6.093 1.00 36.03 384 THR A O 1
ATOM 2898 N N . ASP A 1 385 ? 18.201 -26.493 -7.780 1.00 31.73 385 ASP A N 1
ATOM 2899 C CA . ASP A 1 385 ? 17.801 -27.614 -6.934 1.00 31.73 385 ASP A CA 1
ATOM 2900 C C . ASP A 1 385 ? 18.857 -27.787 -5.832 1.00 31.73 385 ASP A C 1
ATOM 2902 O O . ASP A 1 385 ? 20.060 -27.702 -6.120 1.00 31.73 385 ASP A O 1
ATOM 2906 N N . PRO A 1 386 ? 18.456 -27.996 -4.566 1.00 37.72 386 PRO A N 1
ATOM 2907 C CA . PRO A 1 386 ? 19.416 -28.349 -3.541 1.00 37.72 386 PRO A CA 1
ATOM 2908 C C . PRO A 1 386 ? 20.116 -29.631 -3.993 1.00 37.72 386 PRO A C 1
ATOM 2910 O O . PRO A 1 386 ? 19.475 -30.663 -4.198 1.00 37.72 386 PRO A O 1
ATOM 2913 N N . ALA A 1 387 ? 21.435 -29.547 -4.185 1.00 35.81 387 ALA A N 1
ATOM 2914 C CA . ALA A 1 387 ? 22.259 -30.706 -4.486 1.00 35.81 387 ALA A CA 1
ATOM 2915 C C . ALA A 1 387 ? 21.944 -31.819 -3.469 1.00 35.81 387 ALA A C 1
ATOM 2917 O O . ALA A 1 387 ? 21.806 -31.518 -2.277 1.00 35.81 387 ALA A O 1
ATOM 2918 N N . PRO A 1 388 ? 21.808 -33.085 -3.901 1.00 33.91 388 PRO A N 1
ATOM 2919 C CA . PRO A 1 388 ? 21.506 -34.171 -2.987 1.00 33.91 388 PRO A CA 1
ATOM 2920 C C . PRO A 1 388 ? 22.590 -34.224 -1.911 1.00 33.91 388 PRO A C 1
ATOM 2922 O O . PRO A 1 388 ? 23.776 -34.404 -2.200 1.00 33.91 388 PRO A O 1
ATOM 2925 N N . VAL A 1 389 ? 22.166 -34.029 -0.661 1.00 37.94 389 VAL A N 1
ATOM 2926 C CA . VAL A 1 389 ? 23.010 -34.178 0.521 1.00 37.94 389 VAL A CA 1
ATOM 2927 C C . VAL A 1 389 ? 23.503 -35.618 0.525 1.00 37.94 389 VAL A C 1
ATOM 2929 O O . VAL A 1 389 ? 22.775 -36.545 0.870 1.00 37.94 389 VAL A O 1
ATOM 2932 N N . SER A 1 390 ? 24.744 -35.810 0.088 1.00 36.47 390 SER A N 1
ATOM 2933 C CA . SER A 1 390 ? 25.426 -37.093 0.175 1.00 36.47 390 SER A CA 1
ATOM 2934 C C . SER A 1 390 ? 25.703 -37.355 1.651 1.00 36.47 390 SER A C 1
ATOM 2936 O O . SER A 1 390 ? 26.624 -36.786 2.236 1.00 36.47 390 SER A O 1
ATOM 2938 N N . THR A 1 391 ? 24.871 -38.179 2.281 1.00 36.34 391 THR A N 1
ATOM 2939 C CA . THR A 1 391 ? 25.097 -38.681 3.636 1.00 36.34 391 THR A CA 1
ATOM 2940 C C . THR A 1 391 ? 26.306 -39.612 3.621 1.00 36.34 391 THR A C 1
ATOM 2942 O O . THR A 1 391 ? 26.180 -40.816 3.416 1.00 36.34 391 THR A O 1
ATOM 2945 N N . SER A 1 392 ? 27.495 -39.045 3.816 1.00 35.66 392 SER A N 1
ATOM 2946 C CA . SER A 1 392 ? 28.709 -39.801 4.115 1.00 35.66 392 SER A CA 1
ATOM 2947 C C . SER A 1 392 ? 28.672 -40.225 5.583 1.00 35.66 392 SER A C 1
ATOM 2949 O O . SER A 1 392 ? 29.127 -39.499 6.468 1.00 35.66 392 SER A O 1
ATOM 2951 N N . THR A 1 393 ? 28.131 -41.409 5.852 1.00 37.75 393 THR A N 1
ATOM 2952 C CA . THR A 1 393 ? 28.289 -42.122 7.122 1.00 37.75 393 THR A CA 1
ATOM 2953 C C . THR A 1 393 ? 29.765 -42.468 7.333 1.00 37.75 393 THR A C 1
ATOM 2955 O O . THR A 1 393 ? 30.314 -43.372 6.709 1.00 37.75 393 THR A O 1
ATOM 2958 N N . ARG A 1 394 ? 30.432 -41.726 8.221 1.00 35.66 394 ARG A N 1
ATOM 2959 C CA . ARG A 1 394 ? 31.771 -42.055 8.734 1.00 35.66 394 ARG A CA 1
ATOM 2960 C C . ARG A 1 394 ? 31.608 -43.069 9.881 1.00 35.66 394 ARG A C 1
ATOM 2962 O O . ARG A 1 394 ? 30.794 -42.804 10.765 1.00 35.66 394 ARG A O 1
ATOM 2969 N N . PRO A 1 395 ? 32.328 -44.206 9.906 1.00 38.69 395 PRO A N 1
ATOM 2970 C CA . PRO A 1 395 ? 32.230 -45.156 11.010 1.00 38.69 395 PRO A CA 1
ATOM 2971 C C . PRO A 1 395 ? 32.989 -44.638 12.248 1.00 38.69 395 PRO A C 1
ATOM 2973 O O . PRO A 1 395 ? 33.916 -43.833 12.102 1.00 38.69 395 PRO A O 1
ATOM 2976 N N . PRO A 1 396 ? 32.616 -45.074 13.465 1.00 39.59 396 PRO A N 1
ATOM 2977 C CA . PRO A 1 396 ? 33.246 -44.612 14.696 1.00 39.59 396 PRO A CA 1
ATOM 2978 C C . PRO A 1 396 ? 34.665 -45.179 14.843 1.00 39.59 396 PRO A C 1
ATOM 2980 O O . PRO A 1 396 ? 34.897 -46.377 14.688 1.00 39.59 396 PRO A O 1
ATOM 2983 N N . SER A 1 397 ? 35.614 -44.303 15.168 1.00 39.53 397 SER A N 1
ATOM 2984 C CA . SER A 1 397 ? 36.985 -44.653 15.534 1.00 39.53 397 SER A CA 1
ATOM 2985 C C . SER A 1 397 ? 37.017 -45.292 16.923 1.00 39.53 397 SER A C 1
ATOM 2987 O O . SER A 1 397 ? 36.648 -44.656 17.910 1.00 39.53 397 SER A O 1
ATOM 2989 N N . SER A 1 398 ? 37.478 -46.538 16.997 1.00 37.81 398 SER A N 1
ATOM 2990 C CA . SER A 1 398 ? 37.783 -47.242 18.240 1.00 37.81 398 SER A CA 1
ATOM 2991 C C . SER A 1 398 ? 39.053 -46.679 18.881 1.00 37.81 398 SER A C 1
ATOM 2993 O O . SER A 1 398 ? 40.145 -46.832 18.331 1.00 37.81 398 SER A O 1
ATOM 2995 N N . THR A 1 399 ? 38.925 -46.074 20.057 1.00 39.06 399 THR A N 1
ATOM 2996 C CA . THR A 1 399 ? 40.057 -45.786 20.943 1.00 39.06 399 THR A CA 1
ATOM 2997 C C . THR A 1 399 ? 40.436 -47.078 21.663 1.00 39.06 399 THR A C 1
ATOM 2999 O O . THR A 1 399 ? 39.614 -47.652 22.376 1.00 39.06 399 THR A O 1
ATOM 3002 N N . ARG A 1 400 ? 41.669 -47.553 21.466 1.00 42.09 400 ARG A N 1
ATOM 3003 C CA . ARG A 1 400 ? 42.286 -48.612 22.271 1.00 42.09 400 ARG A CA 1
ATOM 3004 C C . ARG A 1 400 ? 43.520 -48.011 22.939 1.00 42.09 400 ARG A C 1
ATOM 3006 O O . ARG A 1 400 ? 44.394 -47.496 22.250 1.00 42.09 400 ARG A O 1
ATOM 3013 N N . GLU A 1 401 ? 43.528 -48.042 24.266 1.00 43.69 401 GLU A N 1
ATOM 3014 C CA . GLU A 1 401 ? 44.675 -47.752 25.129 1.00 43.69 401 GLU A CA 1
ATOM 3015 C C . GLU A 1 401 ? 45.871 -48.645 24.769 1.00 43.69 401 GLU A C 1
ATOM 3017 O O . GLU A 1 401 ? 45.667 -49.820 24.453 1.00 43.69 401 GLU A O 1
ATOM 3022 N N . SER A 1 402 ? 47.103 -48.131 24.863 1.00 44.78 402 SER A N 1
ATOM 3023 C CA . SER A 1 402 ? 48.155 -48.660 25.758 1.00 44.78 402 SER A CA 1
ATOM 3024 C C . SER A 1 402 ? 49.521 -47.982 25.543 1.00 44.78 402 SER A C 1
ATOM 3026 O O . SER A 1 402 ? 49.973 -47.841 24.408 1.00 44.78 402 SER A O 1
ATOM 3028 N N . LEU A 1 403 ? 50.148 -47.701 26.698 1.00 39.69 403 LEU A N 1
ATOM 3029 C CA . LEU A 1 403 ? 51.529 -47.291 27.020 1.00 39.69 403 LEU A CA 1
ATOM 3030 C C . LEU A 1 403 ? 51.866 -45.794 27.008 1.00 39.69 403 LEU A C 1
ATOM 3032 O O . LEU A 1 403 ? 51.957 -45.183 25.923 1.00 39.69 403 LEU A O 1
#

Secondary structure (DSSP, 8-state):
--------------TT--SBTTBEEEEEEEEETTEEEEEEEPTTS-EEEEEEEEBSSPPPHHHHHHHHHHHT---TTB--EEEEEEETTEEEEEEEPPSEEHHHHHHHHHHTT-SSS-HHHHHHHHHHHHHHHHHHTS-B--SSTT--B-------SGGGEEEETTEEEE--TTHHHHHHTTSB-----HHHHTT--HHHHTT---HHHHHHHHHHHHHHHHHSS-SS-SSHHHHHHHHHTSPPP-TTS-GGGHHHHHHHT-SSGGGS-SSHHHHHHHHHHHHHHHHHT---------GGGSSSSS--PPPP--------PPPP----SS--SS------------------------------------PPP-EEEEPPPPPPPPPP-----PPPP------

Solvent-accessible surface area (backbone atoms only — not comparable to full-atom values): 24739 Å² total; per-residue (Å²): 140,78,88,83,77,82,87,82,83,84,84,67,95,46,68,70,31,56,92,46,90,66,33,32,30,56,48,79,75,44,82,51,73,69,32,40,30,27,35,22,39,35,79,89,77,46,70,28,27,41,35,39,26,61,42,70,47,87,73,52,71,70,56,52,50,53,51,48,60,62,48,61,56,83,50,95,17,35,56,47,52,68,33,42,35,36,50,83,61,29,43,36,40,34,27,72,52,58,80,45,28,50,43,56,52,26,50,52,24,45,75,74,72,38,65,22,38,55,66,68,66,46,49,59,37,44,52,37,34,19,51,34,51,54,57,43,34,44,74,34,86,35,98,53,97,80,47,64,45,51,42,49,45,76,54,51,39,44,79,30,35,25,32,44,85,97,43,32,20,39,41,65,67,56,53,52,54,38,32,74,72,53,32,28,70,75,47,65,44,75,77,53,58,74,30,47,22,41,44,41,76,71,74,52,69,40,66,50,30,38,36,23,6,45,40,41,34,46,37,33,41,47,31,58,42,60,45,50,69,73,57,69,67,50,28,53,46,29,48,63,72,51,83,70,53,52,82,62,45,60,74,60,47,36,65,47,44,50,35,32,60,39,68,53,65,87,68,29,54,98,39,37,46,55,41,50,52,46,47,59,49,38,51,56,58,62,67,69,63,71,68,80,74,85,79,82,75,77,79,87,72,71,78,78,78,80,83,72,84,80,84,85,87,82,81,92,76,84,83,84,83,80,81,85,91,84,85,84,92,78,87,86,80,88,86,87,82,83,88,90,81,86,88,83,91,86,82,87,86,90,84,82,84,83,85,87,78,80,87,82,84,90,79,89,78,78,72,85,75,78,73,79,78,66,73,48,76,51,68,68,80,74,84,75,74,79,74,80,81,76,82,78,83,76,80,86,82,82,88,74,90,86,135

Radius of gyration: 32.03 Å; Cα contacts (8 Å, |Δi|>4): 540; chains: 1; bounding box: 101×81×110 Å

pLDDT: mean 71.94, std 26.57, range [25.64, 98.5]

Nearest PDB structures (foldseek):
  6x3n-assembly1_A  TM=7.526E-01  e=2.158E-11  Homo sapiens
  2zv8-assembly1_A  TM=7.517E-01  e=2.158E-11  Mus musculus
  4mcv-assembly1_A  TM=7.113E-01  e=6.354E-12  Gallus gallus
  2zva-assembly1_A  TM=7.272E-01  e=1.039E-10  Mus musculus
  3tz7-assembly2_B  TM=7.202E-01  e=2.637E-10  Gallus gallus

Foldseek 3Di:
DDDPPPPDDPDDPDQQDCLDPQWGFHAFPDQDPQFTWTWTQHNPRDIWIKGKGFWPDDDDPVRVVQLLQLQLDDDPQAWHWQKWKDFPRIIITITHDFPAWLVVVQVVCVVVVHQADDPVVVLQQLLSVQVVLQVQQDWDAGPPPPDTRGHGQLQQARRQFTHHPPYTHGHNRCVVVCVVVSGGPPCPDLVRLLLFALCVLVVRGGSLRNLSSSLQRCLCRPQVDGQFDDPSVRSNCCNQPNQGDSVSDDPLQVVLSSQSSDNDSVSHAPGSNRSSVSSVVSVVVVVVPPPDPDDDDDPPPPPPPPPDDDDDDDDDDDDDDDDDDDDDPDDPDDDDDDDDDDDDDDDDDDDDDDDDDDDDDDDDDDDPPPPPGDMDMDGNDDDDDPDPPPPPDDDDDDDDDDD

Sequence (403 aa):
MQLGTVYACASRLAPGAQPISGFRLRDRLSLGSAGEVWSAEAPGGYYVALKFLRLAREPGEAEFRALGALWSLRHPNLLPSFGIWQVDDLLVLGRELADQSLWDRYGEAIEEGRPGIPREELLEALAGVARALDYVNRPRPGSDEGSPVGGPHGAVRPPNLLRVGGGVKVADYGLGQLAALGLIRRDLGARAWTYAAPEALRKQPSPWSDQYSLAVSYCHLRGGRLPFAGPPEAIRAGHLLDPPDLSMLPEPERPAVARALAKEPDQRWPSCRAFIDALTVSASASSSRAVSVPVALPEPMRSELLAIDPPTSDGQAKPRRWRPVLAACLGLVAAGAGLWAAGPFSARPPLASPRFGSTPAATASRQPSETPIRHRVLRPIPPTDPAPVSTSTRPPSSTRESL

Mean predicted aligned error: 16.46 Å